Protein AF-A0A074MEL2-F1 (afdb_monomer_lite)

Foldseek 3Di:
DQVVVVVQQADDDDPVQDDPPDQPVVVLVVCLVPALADEQEDDPPLQPDPVSVVSQVSRVVVVRYAYAYQYPDDRPPVCPVPDHQDQVVCSVDSCPRPSNVVSVVVNCVRRNGRPHNVVSQVVCVVVVRDPDPDPDDDDDDDDDDDDPPDDDDDDDDDDPPVVVVVVPVPPDDDDDDDDDDDQCPPPDQQAAEEEEEAAPDDLRSLLLLLQCLLCPPVPRYDYDYQYHHPVCQLVLNSVSSLVSLLVCLQRHQHQEYEDDAAQNNLLVSLVSCVVSVAAHQYAYNHLHDCVSNVLQVDPHNYAYQAHHLLQVLLVVLVVLVQCVVVVAAEEEEAEDAPPDPDHHQLRNSVVSNCVNNDVVNQVVCVVVVSYYYDYDYAPGLVVCVPDPVSVVVQAGRYEYEYSHDLVSLLVCQVVAFFPPHPDGLAAYEYELNLLSVVVVVVVGHGLLLSYKYKYQWAFWDDDPDDDPVLLVSVCVVPNGTHSSSRSSQRSNQVNQLQSVQQVPDDDRSHNVSSSVSLQPDWGQGRQFIFHQHPSNFTPTSHHGNHDIFIWTQDPVVRGIDGCPHSVVSND

InterPro domains:
  IPR000157 Toll/interleukin-1 receptor homology (TIR) domain [PF13676] (2-90)
  IPR000157 Toll/interleukin-1 receptor homology (TIR) domain [PS50104] (1-146)
  IPR028082 Periplasmic binding protein-like I [SSF53822] (237-539)
  IPR035897 Toll/interleukin-1 receptor homology (TIR) domain superfamily [G3DSA:3.40.50.10140] (1-109)
  IPR035897 Toll/interleukin-1 receptor homology (TIR) domain superfamily [SSF52200] (1-71)

Radius of gyration: 28.69 Å; chains: 1; bounding box: 102×63×63 Å

pLDDT: mean 83.41, std 20.74, range [22.61, 98.88]

Secondary structure (DSSP, 8-state):
-HHHHHHTT-----GGGPPTTS-HHHHHHHHHHH-S-EEEEE-TTGGG-HHHHHHHHHHHHTT-EEEEE-SS----TTTTTSPPEE-GGGTT-GGGSTTHHHHHHHHHHHH-S---HHHHHHHHHHTT------------------------------SSSSHHHHSSSSSS---------SSSTT--SSSEEEEEEEESSTHHHHHHHHHHHHHTT-TTEEEEEEEE-HHHHHTT--HHHHHHHHHHHHHS-EEEEE----TTTHHHHHHHHHHT----EEE--S---TTTTTGGG--S-EEBSS--HHHHHHHHHHHHHHHHHTT-EEEEEEEE-TT--SPPHHHHHHHHHHHHH-HHHHHHHHHTTSEEEEEEETT-GGGGG-SHHHHGGGGSSEEEEEES-HHHHHHHHHHH-BTTSPPPSSEEEEES-HHHHHHHHHHS-B-GGGEEEEES--SPPPPSSSPPHHHHHHHHHH-S--GGGHHHHHHHHHHHHHHHHHTT--SS--HHHHHHHHHHSEEE-SSSEEEB-TTSBB-SSSSTTS--EEEEEETTTTEEEE-S-GGGGG-

Sequence (571 aa):
MAKALEAEGYSVWWDRDLRAGEEFDNVIDKHIKQSKAIVVVWSNTSVKSNWVKEEAEDGVVENKLVPALIDEIIIPRGFRRIQAAELQDSSADPTKSKNWPVFLESIRTIAGEGDGVEAGAQEMAAFGLSSAAQGQAPTKDAKTDTPFWKRPIGMVAGALVVLIAGLLAIQLGGIGGASSNGRLAGVPEDKAIVLGIYPNESFGIQQSNGLKASLDGFPALMVQDLDAPISAMKERDAPKVIEDLRAFLAERNVVAIVGPSITEFTPQVLEVIKESGQRPAIVLTTAGSRADLGWRDSDLPIFRVGSGVDERARQFKELANRAIAQGIGVTFMIETVPGSDAKTYGELFFDRVTQELGEATLSNWQSDGKVTTRTFTRGQINDAFSTTEEKAILDENRLIVIMGLSNDFKDLAQGQFRMDQPERKAILASWNNSHHVKALLEMTALQTDRLIDMTDVFESASYTGEKPEEIAQFESLFGPISPRWRLEAVAFDSGVIVKQAASEIEGEITADALVAVLRSRSFNGVTGRIFFNSTGQNTGDAGGLQRFYNVSYDPSSKGWREVGNLSSLMR

Structure (mmCIF, N/CA/C/O backbone):
data_AF-A0A074MEL2-F1
#
_entry.id   AF-A0A074MEL2-F1
#
loop_
_atom_site.group_PDB
_atom_site.id
_atom_site.type_symbol
_atom_site.label_atom_id
_atom_site.label_alt_id
_atom_site.label_comp_id
_atom_site.label_asym_id
_atom_site.label_entity_id
_atom_site.label_seq_id
_atom_site.pdbx_PDB_ins_code
_atom_site.Cartn_x
_atom_site.Cartn_y
_atom_site.Cartn_z
_atom_site.occupancy
_atom_site.B_iso_or_equiv
_atom_site.auth_seq_id
_atom_site.auth_comp_id
_atom_site.auth_asym_id
_atom_site.auth_atom_id
_atom_site.pdbx_PDB_model_num
ATOM 1 N N . MET A 1 1 ? 31.327 20.982 11.756 1.00 84.75 1 MET A N 1
ATOM 2 C CA . MET A 1 1 ? 30.940 20.375 13.047 1.00 84.75 1 MET A CA 1
ATOM 3 C C . MET A 1 1 ? 31.467 18.948 13.159 1.00 84.75 1 MET A C 1
ATOM 5 O O . MET A 1 1 ? 32.393 18.781 13.930 1.00 84.75 1 MET A O 1
ATOM 9 N N . ALA A 1 2 ? 31.011 17.979 12.349 1.00 84.06 2 ALA A N 1
ATOM 10 C CA . ALA A 1 2 ? 31.492 16.583 12.400 1.00 84.06 2 ALA A CA 1
ATOM 11 C C . ALA A 1 2 ? 33.030 16.447 12.415 1.00 84.06 2 ALA A C 1
ATOM 13 O O . ALA A 1 2 ? 33.589 16.015 13.412 1.00 84.06 2 ALA A O 1
ATOM 14 N N . LYS A 1 3 ? 33.724 16.995 11.406 1.00 83.44 3 LYS A N 1
ATOM 15 C CA . LYS A 1 3 ? 35.203 17.031 11.356 1.00 83.44 3 LYS A CA 1
ATOM 16 C C . LYS A 1 3 ? 35.889 17.645 12.580 1.00 83.44 3 LYS A C 1
ATOM 18 O O . LYS A 1 3 ? 37.025 17.312 12.886 1.00 83.44 3 LYS A O 1
ATOM 23 N N . ALA A 1 4 ? 35.233 18.599 13.238 1.00 86.38 4 ALA A N 1
ATOM 24 C CA . ALA A 1 4 ? 35.787 19.232 14.428 1.00 86.38 4 ALA A CA 1
ATOM 25 C C . ALA A 1 4 ? 35.616 18.336 15.662 1.00 86.38 4 ALA A C 1
ATOM 27 O O . ALA A 1 4 ? 36.506 18.301 16.493 1.00 86.38 4 ALA A O 1
ATOM 28 N N . LEU A 1 5 ? 34.522 17.576 15.751 1.00 87.56 5 LEU A N 1
ATOM 29 C CA . LEU A 1 5 ? 34.330 16.561 16.789 1.00 87.56 5 LEU A CA 1
ATOM 30 C C . LEU A 1 5 ? 35.262 15.355 16.581 1.00 87.56 5 LEU A C 1
ATOM 32 O O . LEU A 1 5 ? 35.825 14.847 17.544 1.00 87.56 5 LEU A O 1
ATOM 36 N N . GLU A 1 6 ? 35.509 14.957 15.332 1.00 86.12 6 GLU A N 1
ATOM 37 C CA . GLU A 1 6 ? 36.522 13.944 14.992 1.00 86.12 6 GLU A CA 1
ATOM 38 C C . GLU A 1 6 ? 37.930 14.374 15.430 1.00 86.12 6 GLU A C 1
ATOM 40 O O . GLU A 1 6 ? 38.690 13.575 15.975 1.00 86.12 6 GLU A O 1
ATOM 45 N N . ALA A 1 7 ? 38.274 15.655 15.251 1.00 82.75 7 ALA A N 1
ATOM 46 C CA . ALA A 1 7 ? 39.551 16.212 15.702 1.00 82.75 7 ALA A CA 1
ATOM 47 C C . ALA A 1 7 ? 39.705 16.224 17.237 1.00 82.75 7 ALA A C 1
ATOM 49 O O . ALA A 1 7 ? 40.830 16.220 17.731 1.00 82.75 7 ALA A O 1
ATOM 50 N N . GLU A 1 8 ? 38.595 16.195 17.978 1.00 84.81 8 GLU A N 1
ATOM 51 C CA . GLU A 1 8 ? 38.556 16.051 19.442 1.00 84.81 8 GLU A CA 1
ATOM 52 C C . GLU A 1 8 ? 38.610 14.576 19.894 1.00 84.81 8 GLU A C 1
ATOM 54 O O . GLU A 1 8 ? 38.528 14.289 21.086 1.00 84.81 8 GLU A O 1
ATOM 59 N N . GLY A 1 9 ? 38.771 13.630 18.959 1.00 83.19 9 GLY A N 1
ATOM 60 C CA . GLY A 1 9 ? 38.947 12.204 19.246 1.00 83.19 9 GLY A CA 1
ATOM 61 C C . GLY A 1 9 ? 37.652 11.392 19.312 1.00 83.19 9 GLY A C 1
ATOM 62 O O . GLY A 1 9 ? 37.698 10.240 19.743 1.00 83.19 9 GLY A O 1
ATOM 63 N N . TYR A 1 10 ? 36.513 11.953 18.897 1.00 86.31 10 TYR A N 1
ATOM 64 C CA . TYR A 1 10 ? 35.242 11.228 18.820 1.00 86.31 10 TYR A CA 1
ATOM 65 C C . TYR A 1 10 ? 35.073 10.502 17.486 1.00 86.31 10 TYR A C 1
ATOM 67 O O . TYR A 1 10 ? 35.437 11.016 16.431 1.00 86.31 10 TYR A O 1
ATOM 75 N N . SER A 1 11 ? 34.429 9.336 17.522 1.00 83.12 11 SER A N 1
ATOM 76 C CA . SER A 1 11 ? 33.843 8.745 16.315 1.00 83.12 11 SER A CA 1
ATOM 77 C C . SER A 1 11 ? 32.498 9.412 16.065 1.00 83.12 11 SER A C 1
ATOM 79 O O . SER A 1 11 ? 31.640 9.406 16.947 1.00 83.12 11 SER A O 1
ATOM 81 N N . VAL A 1 12 ? 32.326 10.020 14.895 1.00 84.25 12 VAL A N 1
ATOM 82 C CA . VAL A 1 12 ? 31.115 10.769 14.552 1.00 84.25 12 VAL A CA 1
ATOM 83 C C . VAL A 1 12 ? 30.425 10.066 13.400 1.00 84.25 12 VAL A C 1
ATOM 85 O O . VAL A 1 12 ? 31.038 9.833 12.367 1.00 84.25 12 VAL A O 1
ATOM 88 N N . TRP A 1 13 ? 29.147 9.757 13.581 1.00 80.12 13 TRP A N 1
ATOM 89 C CA . TRP A 1 13 ? 28.303 9.179 12.546 1.00 80.12 13 TRP A CA 1
ATOM 90 C C . TRP A 1 13 ? 27.202 10.174 12.168 1.00 80.12 13 TRP A C 1
ATOM 92 O O . TRP A 1 13 ? 26.601 10.802 13.040 1.00 80.12 13 TRP A O 1
ATOM 102 N N . TRP A 1 14 ? 26.977 10.352 10.868 1.00 74.25 14 TRP A N 1
ATOM 103 C CA . TRP A 1 14 ? 25.901 11.159 10.293 1.00 74.25 14 TRP A CA 1
ATOM 104 C C . TRP A 1 14 ? 25.633 10.698 8.853 1.00 74.25 14 TRP A C 1
ATOM 106 O O . TRP A 1 14 ? 26.513 10.126 8.216 1.00 74.25 14 TRP A O 1
ATOM 116 N N . ASP A 1 15 ? 24.437 10.987 8.338 1.00 58.78 15 ASP A N 1
ATOM 117 C CA . ASP A 1 15 ? 23.812 10.543 7.067 1.00 58.78 15 ASP A CA 1
ATOM 118 C C . ASP A 1 15 ? 24.689 10.604 5.780 1.00 58.78 15 ASP A C 1
ATOM 120 O O . ASP A 1 15 ? 24.338 10.082 4.727 1.00 58.78 15 ASP A O 1
ATOM 124 N N . ARG A 1 16 ? 25.893 11.189 5.825 1.00 50.78 16 ARG A N 1
ATOM 125 C CA . ARG A 1 16 ? 26.846 11.169 4.698 1.00 50.78 16 ARG A CA 1
ATOM 126 C C . ARG A 1 16 ? 27.704 9.902 4.590 1.00 50.78 16 ARG A C 1
ATOM 128 O O . ARG A 1 16 ? 28.374 9.763 3.567 1.00 50.78 16 ARG A O 1
ATOM 135 N N . ASP A 1 17 ? 27.681 9.012 5.583 1.00 45.03 17 ASP A N 1
ATOM 136 C CA . ASP A 1 17 ? 28.454 7.756 5.581 1.00 45.03 17 ASP A CA 1
ATOM 137 C C . ASP A 1 17 ? 27.638 6.518 5.161 1.00 45.03 17 ASP A C 1
ATOM 139 O O . ASP A 1 17 ? 28.177 5.411 5.099 1.00 45.03 17 ASP A O 1
ATOM 143 N N . LEU A 1 18 ? 26.355 6.695 4.826 1.00 46.62 18 LEU A N 1
ATOM 144 C CA . LEU A 1 18 ? 25.504 5.617 4.328 1.00 46.62 18 LEU A CA 1
ATOM 145 C C . LEU A 1 18 ? 25.926 5.206 2.913 1.00 46.62 18 LEU A C 1
ATOM 147 O O . LEU A 1 18 ? 25.954 6.009 1.975 1.00 46.62 18 LEU A O 1
ATOM 151 N N . ARG A 1 19 ? 26.262 3.925 2.747 1.00 37.94 19 ARG A N 1
ATOM 152 C CA . ARG A 1 19 ? 26.515 3.330 1.431 1.00 37.94 19 ARG A CA 1
ATOM 153 C C . ARG A 1 19 ? 25.181 3.015 0.759 1.00 37.94 19 ARG A C 1
ATOM 155 O O . ARG A 1 19 ? 24.232 2.586 1.408 1.00 37.94 19 ARG A O 1
ATOM 162 N N . ALA A 1 20 ? 25.115 3.183 -0.561 1.00 27.55 20 ALA A N 1
ATOM 163 C CA . ALA A 1 20 ? 23.954 2.755 -1.333 1.00 27.55 20 ALA A CA 1
ATOM 164 C C . ALA A 1 20 ? 23.721 1.243 -1.129 1.00 27.55 20 ALA A C 1
ATOM 166 O O . ALA A 1 20 ? 24.581 0.444 -1.498 1.00 27.55 20 ALA A O 1
ATOM 167 N N . GLY A 1 21 ? 22.579 0.871 -0.537 1.00 35.12 21 GLY A N 1
ATOM 168 C CA . GLY A 1 21 ? 22.180 -0.525 -0.315 1.00 35.12 21 GLY A CA 1
ATOM 169 C C . GLY A 1 21 ? 21.970 -0.960 1.143 1.00 35.12 21 GLY A C 1
ATOM 170 O O . GLY A 1 21 ? 21.587 -2.106 1.346 1.00 35.12 21 GLY A O 1
ATOM 171 N N . GLU A 1 22 ? 22.185 -0.101 2.146 1.00 35.47 22 GLU A N 1
ATOM 172 C CA . GLU A 1 22 ? 21.914 -0.443 3.556 1.00 35.47 22 GLU A CA 1
ATOM 173 C C . GLU A 1 22 ? 20.499 -0.016 4.003 1.00 35.47 22 GLU A C 1
ATOM 175 O O . GLU A 1 22 ? 19.984 1.016 3.573 1.00 35.47 22 GLU A O 1
ATOM 180 N N . GLU A 1 23 ? 19.850 -0.824 4.853 1.00 40.53 23 GLU A N 1
ATOM 181 C CA . GLU A 1 23 ? 18.516 -0.538 5.404 1.00 40.53 23 GLU A CA 1
ATOM 182 C C . GLU A 1 23 ? 18.570 0.648 6.383 1.00 40.53 23 GLU A C 1
ATOM 184 O O . GLU A 1 23 ? 19.063 0.525 7.507 1.00 40.53 23 GLU A O 1
ATOM 189 N N . PHE A 1 24 ? 18.047 1.793 5.938 1.00 45.16 24 PHE A N 1
ATOM 190 C CA . PHE A 1 24 ? 18.119 3.096 6.608 1.00 45.16 24 PHE A CA 1
ATOM 191 C C . PHE A 1 24 ? 17.671 3.073 8.083 1.00 45.16 24 PHE A C 1
ATOM 193 O O . PHE A 1 24 ? 18.407 3.550 8.946 1.00 45.16 24 PHE A O 1
ATOM 200 N N . ASP A 1 25 ? 16.535 2.440 8.391 1.00 46.41 25 ASP A N 1
ATOM 201 C CA . ASP A 1 25 ? 15.956 2.440 9.746 1.00 46.41 25 ASP A CA 1
ATOM 202 C C . ASP A 1 25 ? 16.784 1.603 10.742 1.00 46.41 25 ASP A C 1
ATOM 204 O O . ASP A 1 25 ? 17.004 2.002 11.884 1.00 46.41 25 ASP A O 1
ATOM 208 N N . ASN A 1 26 ? 17.333 0.465 10.299 1.00 49.81 26 ASN A N 1
ATOM 209 C CA . ASN A 1 26 ? 18.109 -0.437 11.157 1.00 49.81 26 ASN A CA 1
ATOM 210 C C . ASN A 1 26 ? 19.499 0.119 11.496 1.00 49.81 26 ASN A C 1
ATOM 212 O O . ASN A 1 26 ? 20.040 -0.163 12.569 1.00 49.81 26 ASN A O 1
ATOM 216 N N . VAL A 1 27 ? 20.093 0.894 10.587 1.00 57.47 27 VAL A N 1
ATOM 217 C CA . VAL A 1 27 ? 21.407 1.518 10.785 1.00 57.47 27 VAL A CA 1
ATOM 218 C C . VAL A 1 27 ? 21.280 2.731 11.706 1.00 57.47 27 VAL A C 1
ATOM 220 O O . VAL A 1 27 ? 22.030 2.823 12.680 1.00 57.47 27 VAL A O 1
ATOM 223 N N . ILE A 1 28 ? 20.292 3.601 11.473 1.00 64.75 28 ILE A N 1
ATOM 224 C CA . ILE A 1 28 ? 20.056 4.799 12.291 1.00 64.75 28 ILE A CA 1
ATOM 225 C C . ILE A 1 28 ? 19.715 4.416 13.736 1.00 64.75 28 ILE A C 1
ATOM 227 O O . ILE A 1 28 ? 20.421 4.842 14.652 1.00 64.75 28 ILE A O 1
ATOM 231 N N . ASP A 1 29 ? 18.742 3.525 13.956 1.00 68.06 29 ASP A N 1
ATOM 232 C CA . ASP A 1 29 ? 18.352 3.079 15.303 1.00 68.06 29 ASP A CA 1
ATOM 233 C C . ASP A 1 29 ? 19.511 2.425 16.059 1.00 68.06 29 ASP A C 1
ATOM 235 O O . ASP A 1 29 ? 19.694 2.612 17.269 1.00 68.06 29 ASP A O 1
ATOM 239 N N . LYS A 1 30 ? 20.321 1.631 15.351 1.00 67.69 30 LYS A N 1
ATOM 240 C CA . LYS A 1 30 ? 21.506 0.994 15.927 1.00 67.69 30 LYS A CA 1
ATOM 241 C C . LYS A 1 30 ? 22.540 2.039 16.333 1.00 67.69 30 LYS A C 1
ATOM 243 O O . LYS A 1 30 ? 23.074 1.946 17.440 1.00 67.69 30 LYS A O 1
ATOM 248 N N . HIS A 1 31 ? 22.804 3.033 15.489 1.00 73.12 31 HIS A N 1
ATOM 249 C CA . HIS A 1 31 ? 23.754 4.098 15.800 1.00 73.12 31 HIS A CA 1
ATOM 250 C C . HIS A 1 31 ? 23.254 5.011 16.917 1.00 73.12 31 HIS A C 1
ATOM 252 O O . HIS A 1 31 ? 24.042 5.345 17.801 1.00 73.12 31 HIS A O 1
ATOM 258 N N . ILE A 1 32 ? 21.964 5.335 16.964 1.00 74.69 32 ILE A N 1
ATOM 259 C CA . ILE A 1 32 ? 21.336 6.083 18.064 1.00 74.69 32 ILE A CA 1
ATOM 260 C C . ILE A 1 32 ? 21.527 5.340 19.392 1.00 74.69 32 ILE A C 1
ATOM 262 O O . ILE A 1 32 ? 22.034 5.918 20.357 1.00 74.69 32 ILE A O 1
ATOM 266 N N . LYS A 1 33 ? 21.234 4.032 19.438 1.00 77.06 33 LYS A N 1
ATOM 267 C CA . LYS A 1 33 ? 21.403 3.208 20.652 1.00 77.06 33 LYS A CA 1
ATOM 268 C C . LYS A 1 33 ? 22.860 3.093 21.102 1.00 77.06 33 LYS A C 1
ATOM 270 O O . LYS A 1 33 ? 23.140 3.147 22.302 1.00 77.06 33 LYS A O 1
ATOM 275 N N . GLN A 1 34 ? 23.784 2.916 20.159 1.00 78.94 34 GLN A N 1
ATOM 276 C CA . GLN A 1 34 ? 25.212 2.722 20.441 1.00 78.94 34 GLN A CA 1
ATOM 277 C C . GLN A 1 34 ? 25.963 4.031 20.713 1.00 78.94 34 GLN A C 1
ATOM 279 O O . GLN A 1 34 ? 27.043 4.004 21.303 1.00 78.94 34 GLN A O 1
ATOM 284 N N . SER A 1 35 ? 25.399 5.176 20.328 1.00 86.81 35 SER A N 1
ATOM 285 C CA . SER A 1 35 ? 26.023 6.476 20.553 1.00 86.81 35 SER A CA 1
ATOM 286 C C . SER A 1 35 ? 26.091 6.815 2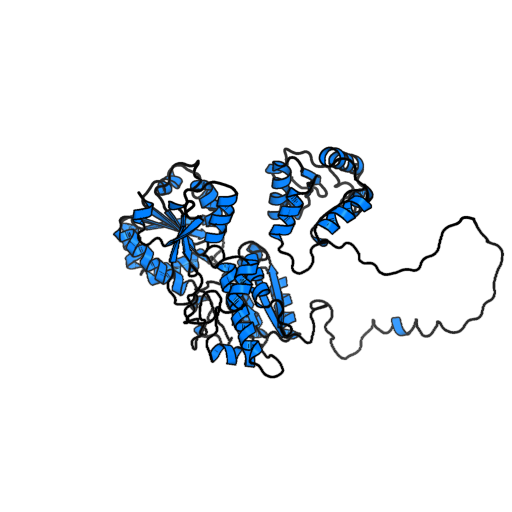2.041 1.00 86.81 35 SER A C 1
ATOM 288 O O . SER A 1 35 ? 25.150 6.586 22.811 1.00 86.81 35 SER A O 1
ATOM 290 N N . LYS A 1 36 ? 27.230 7.388 22.450 1.00 89.75 36 LYS A N 1
ATOM 291 C CA . LYS A 1 36 ? 27.427 7.928 23.805 1.00 89.75 36 LYS A CA 1
ATOM 292 C C . LYS A 1 36 ? 26.766 9.307 23.963 1.00 89.75 36 LYS A C 1
ATOM 294 O O . LYS A 1 36 ? 26.294 9.624 25.045 1.00 89.75 36 LYS A O 1
ATOM 299 N N . ALA A 1 37 ? 26.685 10.090 22.885 1.00 92.31 37 ALA A N 1
ATOM 300 C CA . ALA A 1 37 ? 25.977 11.368 22.816 1.00 92.31 37 ALA A CA 1
ATOM 301 C C . ALA A 1 37 ? 25.282 11.526 21.458 1.00 92.31 37 ALA A C 1
ATOM 303 O O . ALA A 1 37 ? 25.797 11.057 20.444 1.00 92.31 37 ALA A O 1
ATOM 304 N N . ILE A 1 38 ? 24.150 12.227 21.439 1.00 93.12 38 ILE A N 1
ATOM 305 C CA . ILE A 1 38 ? 23.396 12.575 20.230 1.00 93.12 38 ILE A CA 1
ATOM 306 C C . ILE A 1 38 ? 23.382 14.090 20.102 1.00 93.12 38 ILE A C 1
ATOM 308 O O . ILE A 1 38 ? 22.865 14.787 20.973 1.00 93.12 38 ILE A O 1
ATOM 312 N N . VAL A 1 39 ? 23.939 14.616 19.014 1.00 94.06 39 VAL A N 1
ATOM 313 C CA . VAL A 1 39 ? 23.947 16.057 18.745 1.00 94.06 39 VAL A CA 1
ATOM 314 C C . VAL A 1 39 ? 22.812 16.395 17.786 1.00 94.06 39 VAL A C 1
ATOM 316 O O . VAL A 1 39 ? 22.881 16.050 16.609 1.00 94.06 39 VAL A O 1
ATOM 319 N N . VAL A 1 40 ? 21.805 17.134 18.257 1.00 93.56 40 VAL A N 1
ATOM 320 C CA . VAL A 1 40 ? 20.785 17.715 17.369 1.00 93.56 40 VAL A CA 1
ATOM 321 C C . VAL A 1 40 ? 21.168 19.141 16.994 1.00 93.56 40 VAL A C 1
ATOM 323 O O . VAL A 1 40 ? 21.443 19.969 17.862 1.00 93.56 40 VAL A O 1
ATOM 326 N N . VAL A 1 41 ? 21.161 19.450 15.697 1.00 94.00 41 VAL A N 1
ATOM 327 C CA . VAL A 1 41 ? 21.448 20.796 15.186 1.00 94.00 41 VAL A CA 1
ATOM 328 C C . VAL A 1 41 ? 20.145 21.476 14.776 1.00 94.00 41 VAL A C 1
ATOM 330 O O . VAL A 1 41 ? 19.552 21.167 13.742 1.00 94.00 41 VAL A O 1
ATOM 333 N N . TRP A 1 42 ? 19.690 22.426 15.584 1.00 93.69 42 TRP A N 1
ATOM 334 C CA . TRP A 1 42 ? 18.499 23.228 15.346 1.00 93.69 42 TRP A CA 1
ATOM 335 C C . TRP A 1 42 ? 18.774 24.368 14.355 1.00 93.69 42 TRP A C 1
ATOM 337 O O . TRP A 1 42 ? 19.564 25.275 14.616 1.00 93.69 42 TRP A O 1
ATOM 347 N N . SER A 1 43 ? 18.080 24.309 13.222 1.00 91.00 43 SER A N 1
ATOM 348 C CA . SER A 1 43 ? 18.096 25.259 12.109 1.00 91.00 43 SER A CA 1
ATOM 349 C C . SER A 1 43 ? 16.669 25.493 11.608 1.00 91.00 43 SER A C 1
ATOM 351 O O . SER A 1 43 ? 15.748 24.757 11.976 1.00 91.00 43 SER A O 1
ATOM 353 N N . ASN A 1 44 ? 16.475 26.454 10.707 1.00 87.56 44 ASN A N 1
ATOM 354 C CA . ASN A 1 44 ? 15.193 26.700 10.036 1.00 87.56 44 ASN A CA 1
ATOM 355 C C . ASN A 1 44 ? 14.615 25.455 9.335 1.00 87.56 44 ASN A C 1
ATOM 357 O O . ASN A 1 44 ? 13.393 25.325 9.214 1.00 87.56 44 ASN A O 1
ATOM 361 N N . THR A 1 45 ? 15.480 24.544 8.885 1.00 84.12 45 THR A N 1
ATOM 362 C CA . THR A 1 45 ? 15.095 23.295 8.216 1.00 84.12 45 THR A CA 1
ATOM 363 C C . THR A 1 45 ? 14.808 22.189 9.227 1.00 84.12 45 THR A C 1
ATOM 365 O O . THR A 1 45 ? 13.767 21.537 9.157 1.00 84.12 45 THR A O 1
ATOM 368 N N . SER A 1 46 ? 15.692 21.990 10.205 1.00 83.25 46 SER A N 1
ATOM 369 C CA . SER A 1 46 ? 15.601 20.833 11.102 1.00 83.25 46 SER A CA 1
ATOM 370 C C . SER A 1 46 ? 14.425 20.915 12.076 1.00 83.25 46 SER A C 1
ATOM 372 O O . SER A 1 46 ? 13.811 19.896 12.375 1.00 83.25 46 SER A O 1
ATOM 374 N N . VAL A 1 47 ? 13.997 22.119 12.475 1.00 88.00 47 VAL A N 1
ATOM 375 C CA . VAL A 1 47 ? 12.783 22.293 13.299 1.00 88.00 47 VAL A CA 1
ATOM 376 C C . VAL A 1 47 ? 11.491 21.882 12.586 1.00 88.00 47 VAL A C 1
ATOM 378 O O . VAL A 1 47 ? 10.467 21.675 13.242 1.00 88.00 47 VAL A O 1
ATOM 381 N N . LYS A 1 48 ? 11.508 21.766 11.254 1.00 81.56 48 LYS A N 1
ATOM 382 C CA . LYS A 1 48 ? 10.364 21.307 10.452 1.00 81.56 48 LYS A CA 1
ATOM 383 C C . LYS A 1 48 ? 10.390 19.797 10.213 1.00 81.56 48 LYS A C 1
ATOM 385 O O . LYS A 1 48 ? 9.332 19.231 9.968 1.00 81.56 48 LYS A O 1
ATOM 390 N N . SER A 1 49 ? 11.548 19.150 10.348 1.00 76.56 49 SER A N 1
ATOM 391 C CA . SER A 1 49 ? 11.695 17.703 10.181 1.00 76.56 49 SER A CA 1
ATOM 392 C C . SER A 1 49 ? 11.116 16.956 11.383 1.00 76.56 49 SER A C 1
ATOM 394 O O . SER A 1 49 ? 11.459 17.258 12.525 1.00 76.56 49 SER A O 1
ATOM 396 N N . ASN A 1 50 ? 10.208 16.009 11.139 1.00 67.88 50 ASN A N 1
ATOM 397 C CA . ASN A 1 50 ? 9.712 15.121 12.193 1.00 67.88 50 ASN A CA 1
ATOM 398 C C . ASN A 1 50 ? 10.743 14.048 12.546 1.00 67.88 50 ASN A C 1
ATOM 400 O O . ASN A 1 50 ? 10.888 13.758 13.723 1.00 67.88 50 ASN A O 1
ATOM 404 N N . TRP A 1 51 ? 11.531 13.596 11.569 1.00 74.44 51 TRP A N 1
ATOM 405 C CA . TRP A 1 51 ? 12.644 12.671 11.779 1.00 74.44 51 TRP A CA 1
ATOM 406 C C . TRP A 1 51 ? 13.676 13.227 12.766 1.00 74.44 51 TRP A C 1
ATOM 408 O O . TRP A 1 51 ? 13.942 12.624 13.793 1.00 74.44 51 TRP A O 1
ATOM 418 N N . VAL A 1 52 ? 14.147 14.464 12.549 1.00 80.81 52 VAL A N 1
ATOM 419 C CA . VAL A 1 52 ? 15.101 15.104 13.478 1.00 80.81 52 VAL A CA 1
ATOM 420 C C . VAL A 1 52 ? 14.511 15.249 14.885 1.00 80.81 52 VAL A C 1
ATOM 422 O O . VAL A 1 52 ? 15.241 15.204 15.870 1.00 80.81 52 VAL A O 1
ATOM 425 N N . LYS A 1 53 ? 13.193 15.453 15.007 1.00 87.19 53 LYS A N 1
ATOM 426 C CA . LYS A 1 53 ? 12.534 15.518 16.320 1.00 87.19 53 LYS A CA 1
ATOM 427 C C . LYS A 1 53 ? 12.428 14.138 16.960 1.00 87.19 53 LYS A C 1
ATOM 429 O O . LYS A 1 53 ? 12.554 14.067 18.170 1.00 87.19 53 LYS A O 1
ATOM 434 N N . GLU A 1 54 ? 12.181 13.090 16.186 1.00 81.38 54 GLU A N 1
ATOM 435 C CA . GLU A 1 54 ? 12.105 11.712 16.673 1.00 81.38 54 GLU A CA 1
ATOM 436 C C . GLU A 1 54 ? 13.477 11.250 17.183 1.00 81.38 54 GLU A C 1
ATOM 438 O O . GLU A 1 54 ? 13.600 10.944 18.366 1.00 81.38 54 GLU A O 1
ATOM 443 N N . GLU A 1 55 ? 14.538 11.405 16.384 1.00 83.25 55 GLU A N 1
ATOM 444 C CA . GLU A 1 55 ? 15.918 11.093 16.802 1.00 83.25 55 GLU A CA 1
ATOM 445 C C . GLU A 1 55 ? 16.377 11.946 17.998 1.00 83.25 55 GLU A C 1
ATOM 447 O O . GLU A 1 55 ? 17.097 11.492 18.892 1.00 83.25 55 GLU A O 1
ATOM 452 N N . ALA A 1 56 ? 15.965 13.220 18.038 1.00 88.31 56 ALA A N 1
ATOM 453 C CA . ALA A 1 56 ? 16.242 14.071 19.185 1.00 88.31 56 ALA A CA 1
ATOM 454 C C . ALA A 1 56 ? 15.499 13.586 20.434 1.00 88.31 56 ALA A C 1
ATOM 456 O O . ALA A 1 56 ? 16.069 13.662 21.521 1.00 88.31 56 ALA A O 1
ATOM 457 N N . GLU A 1 57 ? 14.259 13.102 20.310 1.00 89.12 57 GLU A N 1
ATOM 458 C CA . GLU A 1 57 ? 13.489 12.549 21.430 1.00 89.12 57 GLU A CA 1
ATOM 459 C C . GLU A 1 57 ? 14.141 11.272 21.961 1.00 89.12 57 GLU A C 1
ATOM 461 O O . GLU A 1 57 ? 14.247 11.141 23.179 1.00 89.12 57 GLU A O 1
ATOM 466 N N . ASP A 1 58 ? 14.701 10.414 21.106 1.00 85.94 58 ASP A N 1
ATOM 467 C CA . ASP A 1 58 ? 15.498 9.259 21.548 1.00 85.94 58 ASP A CA 1
ATOM 468 C C . ASP A 1 58 ? 16.702 9.694 22.391 1.00 85.94 58 ASP A C 1
ATOM 470 O O . ASP A 1 58 ? 16.956 9.158 23.475 1.00 85.94 58 ASP A O 1
ATOM 474 N N . GLY A 1 59 ? 17.398 10.751 21.963 1.00 86.38 59 GLY A N 1
ATOM 475 C CA . GLY A 1 59 ? 18.455 11.368 22.763 1.00 86.38 59 GLY A CA 1
ATOM 476 C C . GLY A 1 59 ? 17.960 11.919 24.101 1.00 86.38 59 GLY A C 1
ATOM 477 O O . GLY A 1 59 ? 18.710 11.908 25.080 1.00 86.38 59 GLY A O 1
ATOM 478 N N . VAL A 1 60 ? 16.716 12.400 24.178 1.00 87.62 60 VAL A N 1
ATOM 479 C CA . VAL A 1 60 ? 16.117 12.845 25.444 1.00 87.62 60 VAL A CA 1
ATOM 480 C C . VAL A 1 60 ? 15.785 11.664 2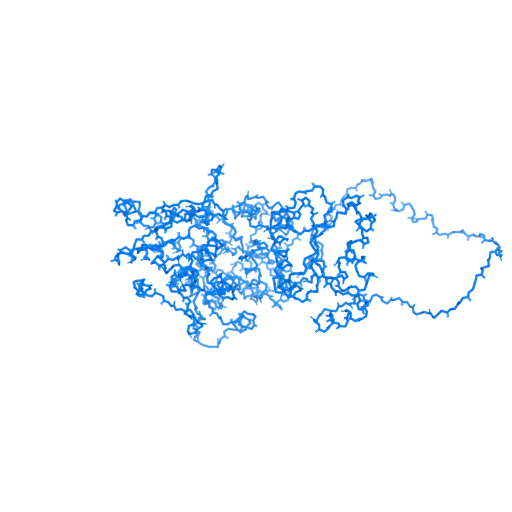6.347 1.00 87.62 60 VAL A C 1
ATOM 482 O O . VAL A 1 60 ? 16.097 11.720 27.536 1.00 87.62 60 VAL A O 1
ATOM 485 N N . VAL A 1 61 ? 15.173 10.610 25.805 1.00 85.81 61 VAL A N 1
ATOM 486 C CA . VAL A 1 61 ? 14.791 9.396 26.544 1.00 85.81 61 VAL A CA 1
ATOM 487 C C . VAL A 1 61 ? 16.018 8.741 27.178 1.00 85.81 61 VAL A C 1
ATOM 489 O O . VAL A 1 61 ? 15.985 8.378 28.353 1.00 85.81 61 VAL A O 1
ATOM 492 N N . GLU A 1 62 ? 17.124 8.673 26.440 1.00 82.94 62 GLU A N 1
ATOM 493 C CA . GLU A 1 62 ? 18.374 8.048 26.886 1.00 82.94 62 GLU A CA 1
ATOM 494 C C . GLU A 1 62 ? 19.291 8.994 27.693 1.00 82.94 62 GLU A C 1
ATOM 496 O O . GLU A 1 62 ? 20.360 8.579 28.135 1.00 82.94 62 GLU A O 1
ATOM 501 N N . ASN A 1 63 ? 18.899 10.258 27.920 1.00 88.75 63 ASN A N 1
ATOM 502 C CA . ASN A 1 63 ? 19.724 11.315 28.540 1.00 88.75 63 ASN A CA 1
ATOM 503 C C . ASN A 1 63 ? 21.074 11.564 27.835 1.00 88.75 63 ASN A C 1
ATOM 505 O O . ASN A 1 63 ? 22.083 11.859 28.477 1.00 88.75 63 ASN A O 1
ATOM 509 N N . LYS A 1 64 ? 21.091 11.468 26.505 1.00 93.81 64 LYS A N 1
ATOM 510 C CA . LYS A 1 64 ? 22.287 11.629 25.663 1.00 93.81 64 LYS A CA 1
ATOM 511 C C . LYS A 1 64 ? 22.220 12.834 24.718 1.00 93.81 64 LYS A C 1
ATOM 513 O O . LYS A 1 64 ? 23.161 13.052 23.958 1.00 93.81 64 LYS A O 1
ATOM 518 N N . LEU A 1 65 ? 21.132 13.610 24.732 1.00 94.38 65 LEU A N 1
ATOM 519 C CA . LEU A 1 65 ? 20.942 14.736 23.813 1.00 94.38 65 LEU A CA 1
ATOM 520 C C . LEU A 1 65 ? 21.825 15.947 24.159 1.00 94.38 65 LEU A C 1
ATOM 522 O O . LEU A 1 65 ? 21.735 16.506 25.251 1.00 94.38 65 LEU A O 1
ATOM 526 N N . VAL A 1 66 ? 22.569 16.433 23.166 1.00 95.62 66 VAL A N 1
ATOM 527 C CA . VAL A 1 66 ? 23.307 17.702 23.172 1.00 95.62 66 VAL A CA 1
ATOM 528 C C . VAL A 1 66 ? 22.752 18.611 22.068 1.00 95.62 66 VAL A C 1
ATOM 530 O O . VAL A 1 66 ? 23.159 18.505 20.909 1.00 95.62 66 VAL A O 1
ATOM 533 N N . PRO A 1 67 ? 21.804 19.510 22.377 1.00 95.38 67 PRO A N 1
ATOM 534 C CA . PRO A 1 67 ? 21.235 20.387 21.365 1.00 95.38 67 PRO A CA 1
ATOM 535 C C . PRO A 1 67 ? 22.162 21.564 21.033 1.00 95.38 67 PRO A C 1
ATOM 537 O O . PRO A 1 67 ? 22.678 22.234 21.924 1.00 95.38 67 PRO A O 1
ATOM 540 N N . ALA A 1 68 ? 22.322 21.862 19.745 1.00 95.44 68 ALA A N 1
ATOM 541 C CA . ALA A 1 68 ? 23.048 23.015 19.216 1.00 95.44 68 ALA A CA 1
ATOM 542 C C . ALA A 1 68 ? 22.120 23.865 18.344 1.00 95.44 68 ALA A C 1
ATOM 544 O O . ALA A 1 68 ? 21.425 23.343 17.482 1.00 95.44 68 ALA A O 1
ATOM 545 N N . LEU A 1 69 ? 22.103 25.176 18.548 1.00 94.81 69 LEU A N 1
ATOM 546 C CA . LEU A 1 69 ? 21.234 26.118 17.847 1.00 94.81 69 LEU A CA 1
ATOM 547 C C . LEU A 1 69 ? 22.072 26.990 16.910 1.00 94.81 69 LEU A C 1
ATOM 549 O O . LEU A 1 69 ? 22.905 27.760 17.386 1.00 94.81 69 LEU A O 1
ATOM 553 N N . ILE A 1 70 ? 21.875 26.857 15.596 1.00 94.19 70 ILE A N 1
ATOM 554 C CA . ILE A 1 70 ? 22.672 27.572 14.579 1.00 94.19 70 ILE A CA 1
ATOM 555 C C . ILE A 1 70 ? 21.900 28.677 13.849 1.00 94.19 70 ILE A C 1
ATOM 557 O O . ILE A 1 70 ? 22.537 29.544 13.261 1.00 94.19 70 ILE A O 1
ATOM 561 N N . ASP A 1 71 ? 20.567 28.677 13.935 1.00 90.56 71 ASP A N 1
ATOM 562 C CA . ASP A 1 71 ? 19.690 29.729 13.408 1.00 90.56 71 ASP A CA 1
ATOM 563 C C . ASP A 1 71 ? 18.808 30.310 14.522 1.00 90.56 71 ASP A C 1
ATOM 565 O O . ASP A 1 71 ? 18.474 29.607 15.479 1.00 90.56 71 ASP A O 1
ATOM 569 N N . GLU A 1 72 ? 18.342 31.552 14.347 1.00 90.06 72 GLU A N 1
ATOM 570 C CA . GLU A 1 72 ? 17.358 32.183 15.236 1.00 90.06 72 GLU A CA 1
ATOM 571 C C . GLU A 1 72 ? 15.975 31.530 15.072 1.00 90.06 72 GLU A C 1
ATOM 573 O O . GLU A 1 72 ? 15.120 31.996 14.316 1.00 90.06 72 GLU A O 1
ATOM 578 N N . ILE A 1 73 ? 15.751 30.419 15.777 1.00 91.44 73 ILE A N 1
ATOM 579 C CA . ILE A 1 73 ? 14.488 29.674 15.755 1.00 91.44 73 ILE A CA 1
ATOM 580 C C . ILE A 1 73 ? 13.924 29.446 17.157 1.00 91.44 73 ILE A C 1
ATOM 582 O O . ILE A 1 73 ? 14.613 29.526 18.174 1.00 91.44 73 ILE A O 1
ATOM 586 N N . ILE A 1 74 ? 12.637 29.106 17.213 1.00 88.25 74 ILE A N 1
ATOM 587 C CA . ILE A 1 74 ? 12.004 28.642 18.446 1.00 88.25 74 ILE A CA 1
ATOM 588 C C . ILE A 1 74 ? 12.145 27.119 18.518 1.00 88.25 74 ILE A C 1
ATOM 590 O O . ILE A 1 74 ? 11.485 26.403 17.763 1.00 88.25 74 ILE A O 1
ATOM 594 N N . ILE A 1 75 ? 12.964 26.621 19.450 1.00 89.88 75 ILE A N 1
ATOM 595 C CA . ILE A 1 75 ? 13.173 25.178 19.668 1.00 89.88 75 ILE A CA 1
ATOM 596 C C . ILE A 1 75 ? 11.812 24.476 19.877 1.00 89.88 75 ILE A C 1
ATOM 598 O O . ILE A 1 75 ? 10.946 25.031 20.572 1.00 89.88 75 ILE A O 1
ATOM 602 N N . PRO A 1 76 ? 11.560 23.283 19.299 1.00 90.50 76 PRO A N 1
ATOM 603 C CA . PRO A 1 76 ? 10.280 22.599 19.461 1.00 90.50 76 PRO A CA 1
ATOM 604 C C . PRO A 1 76 ? 9.968 22.302 20.933 1.00 90.50 76 PRO A C 1
ATOM 606 O O . PRO A 1 76 ? 10.861 22.059 21.742 1.00 90.50 76 PRO A O 1
ATOM 609 N N . ARG A 1 77 ? 8.679 22.351 21.295 1.00 81.44 77 ARG A N 1
ATOM 610 C CA . ARG A 1 77 ? 8.207 22.395 22.694 1.00 81.44 77 ARG A CA 1
ATOM 611 C C . ARG A 1 77 ? 8.793 21.287 23.582 1.00 81.44 77 ARG A C 1
ATOM 613 O O . ARG A 1 77 ? 9.137 21.585 24.720 1.00 81.44 77 ARG A O 1
ATOM 620 N N . GLY A 1 78 ? 8.936 20.065 23.059 1.00 82.75 78 GLY A N 1
ATOM 621 C CA . GLY A 1 78 ? 9.524 18.927 23.777 1.00 82.75 78 GLY A CA 1
ATOM 622 C C . GLY A 1 78 ? 10.963 19.179 24.238 1.00 82.75 78 GLY A C 1
ATOM 623 O O . GLY A 1 78 ? 11.318 18.839 25.361 1.00 82.75 78 GLY A O 1
ATOM 624 N N . PHE A 1 79 ? 11.757 19.904 23.456 1.00 90.06 79 PHE A N 1
ATOM 625 C CA . PHE A 1 79 ? 13.188 20.090 23.709 1.00 90.06 79 PHE A CA 1
ATOM 626 C C . PHE A 1 79 ? 13.521 21.384 24.453 1.00 90.06 79 PHE A C 1
ATOM 628 O O . PHE A 1 79 ? 14.634 21.533 24.937 1.00 90.06 79 PHE A O 1
ATOM 635 N N . ARG A 1 80 ? 12.561 22.310 24.622 1.00 87.31 80 ARG A N 1
ATOM 636 C CA . ARG A 1 80 ? 12.784 23.606 25.308 1.00 87.31 80 ARG A CA 1
ATOM 637 C C . ARG A 1 80 ? 13.226 23.480 26.767 1.00 87.31 80 ARG A C 1
ATOM 639 O O . ARG A 1 80 ? 13.714 24.449 27.335 1.00 87.31 80 ARG A O 1
ATOM 646 N N . ARG A 1 81 ? 13.011 22.312 27.380 1.00 83.69 81 ARG A N 1
ATOM 647 C CA . ARG A 1 81 ? 13.460 21.999 28.745 1.00 83.69 81 ARG A CA 1
ATOM 648 C C . ARG A 1 81 ? 14.965 21.715 28.835 1.00 83.69 81 ARG A C 1
ATOM 650 O O . ARG A 1 81 ? 15.492 21.676 29.939 1.00 83.69 81 ARG A O 1
ATOM 657 N N . ILE A 1 82 ? 15.632 21.512 27.698 1.00 86.81 82 ILE A N 1
ATOM 658 C CA . ILE A 1 82 ? 17.062 21.219 27.592 1.00 86.81 82 ILE A CA 1
ATOM 659 C C . ILE A 1 82 ? 17.746 22.453 27.009 1.00 86.81 82 ILE A C 1
ATOM 661 O O . ILE A 1 82 ? 17.338 22.968 25.966 1.00 86.81 82 ILE A O 1
ATOM 665 N N . GLN A 1 83 ? 18.772 22.950 27.695 1.00 87.56 83 GLN A N 1
ATOM 666 C CA . GLN A 1 83 ? 19.521 24.113 27.233 1.00 87.56 83 GLN A CA 1
ATOM 667 C C . GLN A 1 83 ? 20.316 23.755 25.972 1.00 87.56 83 GLN A C 1
ATOM 669 O O . GLN A 1 83 ? 21.103 22.812 25.984 1.00 87.56 83 GLN A O 1
ATOM 674 N N . ALA A 1 84 ? 20.114 24.516 24.895 1.00 91.06 84 ALA A N 1
ATOM 675 C CA . ALA A 1 84 ? 20.877 24.368 23.662 1.00 91.06 84 ALA A CA 1
ATOM 676 C C . ALA A 1 84 ? 22.133 25.244 23.675 1.00 91.06 84 ALA A C 1
ATOM 678 O O . ALA A 1 84 ? 22.105 26.379 24.153 1.00 91.06 84 ALA A O 1
ATOM 679 N N . ALA A 1 85 ? 23.221 24.737 23.100 1.00 92.25 85 ALA A N 1
ATOM 680 C CA . ALA A 1 85 ? 24.400 25.535 22.809 1.00 92.25 85 ALA A CA 1
ATOM 681 C C . ALA A 1 85 ? 24.084 26.527 21.683 1.00 92.25 85 ALA A C 1
ATOM 683 O O . ALA A 1 85 ? 23.789 26.133 20.556 1.00 92.25 85 ALA A O 1
ATOM 684 N N . GLU A 1 86 ? 24.139 27.820 21.977 1.00 92.31 86 GLU A N 1
ATOM 685 C CA . GLU A 1 86 ? 23.869 28.874 20.998 1.00 92.31 86 GLU A CA 1
ATOM 686 C C . GLU A 1 86 ? 25.109 29.121 20.127 1.00 92.31 86 GLU A C 1
ATOM 688 O O . GLU A 1 86 ? 26.071 29.722 20.594 1.00 92.31 86 GLU A O 1
ATOM 693 N N . LEU A 1 87 ? 25.095 28.679 18.868 1.00 93.06 87 LEU A N 1
ATOM 694 C CA . LEU A 1 87 ? 26.214 28.796 17.912 1.00 93.06 87 LEU A CA 1
ATOM 695 C C . LEU A 1 87 ? 25.906 29.730 16.722 1.00 93.06 87 LEU A C 1
ATOM 697 O O . LEU A 1 87 ? 26.638 29.792 15.734 1.00 93.06 87 LEU A O 1
ATOM 701 N N . GLN A 1 88 ? 24.795 30.451 16.819 1.00 91.44 88 GLN A N 1
ATOM 702 C CA . GLN A 1 88 ? 24.210 31.306 15.782 1.00 91.44 88 GLN A CA 1
ATOM 703 C C . GLN A 1 88 ? 25.054 32.556 15.473 1.00 91.44 88 GLN A C 1
ATOM 705 O O . GLN A 1 88 ? 24.937 33.129 14.393 1.00 91.44 88 GLN A O 1
ATOM 710 N N . ASP A 1 89 ? 25.981 32.934 16.361 1.00 88.94 89 ASP A N 1
ATOM 711 C CA . ASP A 1 89 ? 26.978 33.989 16.124 1.00 88.94 89 ASP A CA 1
ATOM 712 C C . ASP A 1 89 ? 27.990 33.633 15.019 1.00 88.94 89 ASP A C 1
ATOM 714 O O . ASP A 1 89 ? 28.745 34.491 14.564 1.00 88.94 89 ASP A O 1
ATOM 718 N N . SER A 1 90 ? 28.023 32.377 14.570 1.00 87.12 90 SER A N 1
ATOM 719 C CA . SER A 1 90 ? 28.812 31.921 13.423 1.00 87.12 90 SER A CA 1
ATOM 720 C C . SER A 1 90 ? 28.095 30.798 12.668 1.00 87.12 90 SER A C 1
ATOM 722 O O . SER A 1 90 ? 28.671 29.743 12.427 1.00 87.12 90 SER A O 1
ATOM 724 N N . SER A 1 91 ? 26.840 31.017 12.265 1.00 79.69 91 SER A N 1
ATOM 725 C CA . SER A 1 91 ? 25.985 29.996 11.629 1.00 79.69 91 SER A CA 1
ATOM 726 C C . SER A 1 91 ? 26.625 29.270 10.430 1.00 79.69 91 SER A C 1
ATOM 728 O O . SER A 1 91 ? 26.492 28.054 10.303 1.00 79.69 91 SER A O 1
ATOM 730 N N . ALA A 1 92 ? 27.379 29.985 9.584 1.00 80.88 92 ALA A N 1
ATOM 731 C CA . ALA A 1 92 ? 28.075 29.410 8.425 1.00 80.88 92 ALA A CA 1
ATOM 732 C C . ALA A 1 92 ? 29.262 28.495 8.795 1.00 80.88 92 ALA A C 1
ATOM 734 O O . ALA A 1 92 ? 29.630 27.612 8.020 1.00 80.88 92 ALA A O 1
ATOM 735 N N . ASP A 1 93 ? 29.871 28.703 9.963 1.00 86.88 93 ASP A N 1
ATOM 736 C CA . ASP A 1 93 ? 30.932 27.856 10.507 1.00 86.88 93 ASP A CA 1
ATOM 737 C C . ASP A 1 93 ? 30.842 27.835 12.043 1.00 86.88 93 ASP A C 1
ATOM 739 O O . ASP A 1 93 ? 31.565 28.578 12.719 1.00 86.88 93 ASP A O 1
ATOM 743 N N . PRO A 1 94 ? 29.964 26.983 12.612 1.00 87.88 94 PRO A N 1
ATOM 744 C CA . PRO A 1 94 ? 29.688 26.962 14.050 1.00 87.88 94 PRO A CA 1
ATOM 745 C C . PRO A 1 94 ? 30.924 26.703 14.920 1.00 87.88 94 PRO A C 1
ATOM 747 O O . PRO A 1 94 ? 30.914 27.011 16.108 1.00 87.88 94 PRO A O 1
ATOM 750 N N . THR A 1 95 ? 32.008 26.180 14.330 1.00 90.06 95 THR A N 1
ATOM 751 C CA . THR A 1 95 ? 33.286 25.937 15.019 1.00 90.06 95 THR A CA 1
ATOM 752 C C . THR A 1 95 ? 34.004 27.222 15.438 1.00 90.06 95 THR A C 1
ATOM 754 O O . THR A 1 95 ? 34.880 27.192 16.297 1.00 90.06 95 THR A O 1
ATOM 757 N N . LYS A 1 96 ? 33.613 28.364 14.860 1.00 91.12 96 LYS A N 1
ATOM 758 C CA . LYS A 1 96 ? 34.136 29.699 15.186 1.00 91.12 96 LYS A CA 1
ATOM 759 C C . LYS A 1 96 ? 33.289 30.458 16.205 1.00 91.12 96 LYS A C 1
ATOM 761 O O . LYS A 1 96 ? 33.677 31.556 16.599 1.00 91.12 96 LYS A O 1
ATOM 766 N N . SER A 1 97 ? 32.159 29.890 16.630 1.00 94.06 97 SER A N 1
ATOM 767 C CA . SER A 1 97 ? 31.309 30.487 17.659 1.00 94.06 97 SER A CA 1
ATOM 768 C C . SER A 1 97 ? 32.080 30.667 18.966 1.00 94.06 97 SER A C 1
ATOM 770 O O . SER A 1 97 ? 32.832 29.784 19.389 1.00 94.06 97 SER A O 1
ATOM 772 N N . LYS A 1 98 ? 31.822 31.766 19.680 1.00 93.00 98 LYS A N 1
ATOM 773 C CA . LYS A 1 98 ? 32.360 31.977 21.038 1.00 93.00 98 LYS A CA 1
ATOM 774 C C . LYS A 1 98 ? 31.916 30.893 22.032 1.00 93.00 98 LYS A C 1
ATOM 776 O O . LYS A 1 98 ? 32.593 30.666 23.030 1.00 93.00 98 LYS A O 1
ATOM 781 N N . ASN A 1 99 ? 30.789 30.234 21.755 1.00 92.00 99 ASN A N 1
ATOM 782 C CA . ASN A 1 99 ? 30.198 29.196 22.596 1.00 92.00 99 ASN A CA 1
ATOM 783 C C . ASN A 1 99 ? 30.640 27.780 22.189 1.00 92.00 99 ASN A C 1
ATOM 785 O O . ASN A 1 99 ? 30.272 26.811 22.854 1.00 92.00 99 ASN A O 1
ATOM 789 N N . TRP A 1 100 ? 31.461 27.645 21.142 1.00 92.50 100 TRP A N 1
ATOM 790 C CA . TRP A 1 100 ? 31.989 26.358 20.693 1.00 92.50 100 TRP A CA 1
ATOM 791 C C . TRP A 1 100 ? 32.734 25.573 21.796 1.00 92.50 100 TRP A C 1
ATOM 793 O O . TRP A 1 100 ? 32.461 24.382 21.944 1.00 92.50 100 TRP A O 1
ATOM 803 N N . PRO A 1 101 ? 33.587 26.186 22.647 1.00 91.38 101 PRO A N 1
ATOM 804 C CA . PRO A 1 101 ? 34.236 25.452 23.739 1.00 91.38 101 PRO A CA 1
ATOM 805 C C . PRO A 1 101 ? 33.249 24.879 24.767 1.00 91.38 101 PRO A C 1
ATOM 807 O O . PRO A 1 101 ? 33.446 23.776 25.265 1.00 91.38 101 PRO A O 1
ATOM 810 N N . VAL A 1 102 ? 32.163 25.603 25.064 1.00 87.50 102 VAL A N 1
ATOM 811 C CA . VAL A 1 102 ? 31.117 25.159 26.006 1.00 87.50 102 VAL A CA 1
ATOM 812 C C . VAL A 1 102 ? 30.298 24.010 25.413 1.00 87.50 102 VAL A C 1
ATOM 814 O O . VAL A 1 102 ? 29.929 23.069 26.116 1.00 87.50 102 VAL A O 1
ATOM 817 N N . PHE A 1 103 ? 30.049 24.058 24.104 1.00 93.06 103 PHE A N 1
ATOM 818 C CA . PHE A 1 103 ? 29.437 22.959 23.366 1.00 93.06 103 PHE A CA 1
ATOM 819 C C . PHE A 1 103 ? 30.298 21.685 23.423 1.00 93.06 103 PHE A C 1
ATOM 821 O O . PHE A 1 103 ? 29.777 20.620 23.748 1.00 93.06 103 PHE A O 1
ATOM 828 N N . LEU A 1 104 ? 31.615 21.796 23.201 1.00 92.31 104 LEU A N 1
ATOM 829 C CA . LEU A 1 104 ? 32.541 20.663 23.333 1.00 92.31 104 LEU A CA 1
ATOM 830 C C . LEU A 1 104 ? 32.567 20.091 24.755 1.00 92.31 104 LEU A C 1
ATOM 832 O O . LEU A 1 104 ? 32.558 18.875 24.924 1.00 92.31 104 LEU A O 1
ATOM 836 N N . GLU A 1 105 ? 32.542 20.944 25.778 1.00 88.62 105 GLU A N 1
ATOM 837 C CA . GLU A 1 105 ? 32.505 20.495 27.173 1.00 88.62 105 GLU A CA 1
ATOM 838 C C . GLU A 1 105 ? 31.213 19.731 27.512 1.00 88.62 105 GLU A C 1
ATOM 840 O O . GLU A 1 105 ? 31.234 18.737 28.240 1.00 88.62 105 GLU A O 1
ATOM 845 N N . SER A 1 106 ? 30.086 20.146 26.926 1.00 90.94 106 SER A N 1
ATOM 846 C CA . SER A 1 106 ? 28.805 19.443 27.071 1.00 90.94 106 SER A CA 1
ATOM 847 C C . SER A 1 106 ? 28.865 18.038 26.463 1.00 90.94 106 SER A C 1
ATOM 849 O O . SER A 1 106 ? 28.380 17.081 27.066 1.00 90.94 106 SER A O 1
ATOM 851 N N . ILE A 1 107 ? 29.524 17.893 25.308 1.00 92.44 107 ILE A N 1
ATOM 852 C CA . ILE A 1 107 ? 29.772 16.584 24.688 1.00 92.44 107 ILE A CA 1
ATOM 853 C C . ILE A 1 107 ? 30.707 15.747 25.559 1.00 92.44 107 ILE A C 1
ATOM 855 O O . ILE A 1 107 ? 30.391 14.590 25.810 1.00 92.44 107 ILE A O 1
ATOM 859 N N . ARG A 1 108 ? 31.797 16.314 26.091 1.00 92.12 108 ARG A N 1
ATOM 860 C CA . ARG A 1 108 ? 32.717 15.599 26.998 1.00 92.12 108 ARG A CA 1
ATOM 861 C C . ARG A 1 108 ? 32.026 15.087 28.253 1.00 92.12 108 ARG A C 1
ATOM 863 O O . ARG A 1 108 ? 32.293 13.973 28.689 1.00 92.12 108 ARG A O 1
ATOM 870 N N . THR A 1 109 ? 31.104 15.868 28.807 1.00 89.06 109 THR A N 1
ATOM 871 C CA . THR A 1 109 ? 30.345 15.476 30.000 1.00 89.06 109 THR A CA 1
ATOM 872 C C . THR A 1 109 ? 29.421 14.286 29.730 1.00 89.06 109 THR A C 1
ATOM 874 O O . THR A 1 109 ? 29.265 13.429 30.596 1.00 89.06 109 THR A O 1
ATOM 877 N N . ILE A 1 110 ? 28.817 14.214 28.540 1.00 88.44 110 ILE A N 1
ATOM 878 C CA . ILE A 1 110 ? 27.858 13.156 28.185 1.00 88.44 110 ILE A CA 1
ATOM 879 C C . ILE A 1 110 ? 28.562 11.925 27.592 1.00 88.44 110 ILE A C 1
ATOM 881 O O . ILE A 1 110 ? 28.235 10.797 27.953 1.00 88.44 110 ILE A O 1
ATOM 885 N N . ALA A 1 111 ? 29.545 12.124 26.713 1.00 89.88 111 ALA A N 1
ATOM 886 C CA . ALA A 1 111 ? 30.223 11.059 25.977 1.00 89.88 111 ALA A CA 1
ATOM 887 C C . ALA A 1 111 ? 31.557 10.590 26.589 1.00 89.88 111 ALA A C 1
ATOM 889 O O . ALA A 1 111 ? 32.067 9.549 26.171 1.00 89.88 111 ALA A O 1
ATOM 890 N N . GLY A 1 112 ? 32.121 11.324 27.554 1.00 88.00 112 GLY A N 1
ATOM 891 C CA . GLY A 1 112 ? 33.494 11.136 28.038 1.00 88.00 112 GLY A CA 1
ATOM 892 C C . GLY A 1 112 ? 34.543 11.813 27.145 1.00 88.00 112 GLY A C 1
ATOM 893 O O . GLY A 1 112 ? 34.203 12.481 26.165 1.00 88.00 112 GLY A O 1
ATOM 894 N N . GLU A 1 113 ? 35.829 11.666 27.484 1.00 86.94 113 GLU A N 1
ATOM 895 C CA . GLU A 1 113 ? 36.931 12.100 26.608 1.00 86.94 113 GLU A CA 1
ATOM 896 C C . GLU A 1 113 ? 36.957 11.271 25.312 1.00 86.94 113 GLU A C 1
ATOM 898 O O . GLU A 1 113 ? 36.525 10.119 25.290 1.00 86.94 113 GLU A O 1
ATOM 903 N N . GLY A 1 114 ? 37.433 11.865 24.216 1.00 77.25 114 GLY A N 1
ATOM 904 C CA . GLY A 1 114 ? 37.597 11.146 22.956 1.00 77.25 114 GLY A CA 1
ATOM 905 C C . GLY A 1 114 ? 38.707 10.098 23.065 1.00 77.25 114 GLY A C 1
ATOM 906 O O . GLY A 1 114 ? 39.846 10.435 23.380 1.00 77.25 114 GLY A O 1
ATOM 907 N N . ASP A 1 115 ? 38.396 8.839 22.753 1.00 67.38 115 ASP A N 1
ATOM 908 C CA . ASP A 1 115 ? 39.316 7.692 22.874 1.00 67.38 115 ASP A CA 1
ATOM 909 C C . ASP A 1 115 ? 40.411 7.657 21.772 1.00 67.38 115 ASP A C 1
ATOM 911 O O . ASP A 1 115 ? 41.202 6.716 21.679 1.00 67.38 115 ASP A O 1
ATOM 915 N N . GLY A 1 116 ? 40.491 8.703 20.941 1.00 58.56 116 GLY A N 1
ATOM 916 C CA . GLY A 1 116 ? 41.448 8.833 19.845 1.00 58.56 116 GLY A CA 1
ATOM 917 C C . GLY A 1 116 ? 41.001 8.116 18.564 1.00 58.56 116 GLY A C 1
ATOM 918 O O . GLY A 1 116 ? 40.296 7.109 18.581 1.00 58.56 116 GLY A O 1
ATOM 919 N N . VAL A 1 117 ? 41.439 8.647 17.418 1.00 51.12 117 VAL A N 1
ATOM 920 C CA . VAL A 1 117 ? 40.973 8.248 16.072 1.00 51.12 117 VAL A CA 1
ATOM 921 C C . VAL A 1 117 ? 41.203 6.753 15.767 1.00 51.12 117 VAL A C 1
ATOM 923 O O . VAL A 1 117 ? 40.432 6.149 15.026 1.00 51.12 117 VAL A O 1
ATOM 926 N N . GLU A 1 118 ? 42.228 6.128 16.358 1.00 44.25 118 GLU A N 1
ATOM 927 C CA . GLU A 1 118 ? 42.580 4.718 16.114 1.00 44.25 118 GLU A CA 1
ATOM 928 C C . GLU A 1 118 ? 41.650 3.710 16.816 1.00 44.25 118 GLU A C 1
ATOM 930 O O . GLU A 1 118 ? 41.339 2.669 16.234 1.00 44.25 118 GLU A O 1
ATOM 935 N N . ALA A 1 119 ? 41.160 4.019 18.024 1.00 46.69 119 ALA A N 1
ATOM 936 C CA . ALA A 1 119 ? 40.241 3.147 18.764 1.00 46.69 119 ALA A CA 1
ATOM 937 C C . ALA A 1 119 ? 38.839 3.149 18.131 1.00 46.69 119 ALA A C 1
ATOM 939 O O . ALA A 1 119 ? 38.243 2.092 17.916 1.00 46.69 119 ALA A O 1
ATOM 940 N N . GLY A 1 120 ? 38.368 4.332 17.724 1.00 46.09 120 GLY A N 1
ATOM 941 C CA . GLY A 1 120 ? 37.114 4.506 16.992 1.00 46.09 120 GLY A CA 1
ATOM 942 C C . GLY A 1 120 ? 37.083 3.788 15.641 1.00 46.09 120 GLY A C 1
ATOM 943 O O . GLY A 1 120 ? 36.097 3.142 15.290 1.00 46.09 120 GLY A O 1
ATOM 944 N N . ALA A 1 121 ? 38.200 3.819 14.905 1.00 44.00 121 ALA A N 1
ATOM 945 C CA . ALA A 1 121 ? 38.332 3.116 13.630 1.00 44.00 121 ALA A CA 1
ATOM 946 C C . ALA A 1 121 ? 38.298 1.581 13.781 1.00 44.00 121 ALA A C 1
ATOM 948 O O . ALA A 1 121 ? 37.765 0.899 12.906 1.00 44.00 121 ALA A O 1
ATOM 949 N N . GLN A 1 122 ? 38.828 1.027 14.880 1.00 40.25 122 GLN A N 1
ATOM 950 C CA . GLN A 1 122 ? 38.749 -0.411 15.176 1.00 40.25 122 GLN A CA 1
ATOM 951 C C . GLN A 1 122 ? 37.339 -0.854 15.579 1.00 40.25 122 GLN A C 1
ATOM 953 O O . GLN A 1 122 ? 36.895 -1.913 15.134 1.00 40.25 122 GLN A O 1
ATOM 958 N N . GLU A 1 123 ? 36.623 -0.048 16.366 1.00 43.16 123 GLU A N 1
ATOM 959 C CA . GLU A 1 123 ? 35.224 -0.316 16.715 1.00 43.16 123 GLU A CA 1
ATOM 960 C C . GLU A 1 123 ? 34.336 -0.254 15.463 1.00 43.16 123 GLU A C 1
ATOM 962 O O . GLU A 1 123 ? 33.618 -1.208 15.172 1.00 43.16 123 GLU A O 1
ATOM 967 N N . MET A 1 124 ? 34.474 0.786 14.632 1.00 42.34 124 MET A N 1
ATOM 968 C CA . MET A 1 124 ? 33.753 0.900 13.355 1.00 42.34 124 MET A CA 1
ATOM 969 C C . MET A 1 124 ? 34.067 -0.252 12.383 1.00 42.34 124 MET A C 1
ATOM 971 O O . MET A 1 124 ? 33.153 -0.786 11.750 1.00 42.34 124 MET A O 1
ATOM 975 N N . ALA A 1 125 ? 35.326 -0.700 12.306 1.00 40.62 125 ALA A N 1
ATOM 976 C CA . ALA A 1 125 ? 35.716 -1.849 11.487 1.00 40.62 125 ALA A CA 1
ATOM 977 C C . ALA A 1 125 ? 35.124 -3.175 12.001 1.00 40.62 125 ALA A C 1
ATOM 979 O O . ALA A 1 125 ? 34.713 -4.013 11.195 1.00 40.62 125 ALA A O 1
ATOM 980 N N . ALA A 1 126 ? 35.022 -3.362 13.322 1.00 37.88 126 ALA A N 1
ATOM 981 C CA . ALA A 1 126 ? 34.353 -4.516 13.929 1.00 37.88 126 ALA A CA 1
ATOM 982 C C . ALA A 1 126 ? 32.836 -4.535 13.656 1.00 37.88 126 ALA A C 1
ATOM 984 O O . ALA A 1 126 ? 32.221 -5.602 13.659 1.00 37.88 126 ALA A O 1
ATOM 985 N N . PHE A 1 127 ? 32.245 -3.375 13.352 1.00 36.00 127 PHE A N 1
ATOM 986 C CA . PHE A 1 127 ? 30.850 -3.226 12.930 1.00 36.00 127 PHE A CA 1
ATOM 987 C C . PHE A 1 127 ? 30.635 -3.302 11.407 1.00 36.00 127 PHE A C 1
ATOM 989 O O . PHE A 1 127 ? 29.528 -3.035 10.946 1.00 36.00 127 PHE A O 1
ATOM 996 N N . GLY A 1 128 ? 31.646 -3.709 10.627 1.00 31.08 128 GLY A N 1
ATOM 997 C CA . GLY A 1 128 ? 31.530 -3.898 9.174 1.00 31.08 128 GLY A CA 1
ATOM 998 C C . GLY A 1 128 ? 31.697 -2.620 8.347 1.00 31.08 128 GLY A C 1
ATOM 999 O O . GLY A 1 128 ? 31.587 -2.661 7.121 1.00 31.08 128 GLY A O 1
ATOM 1000 N N . LEU A 1 129 ? 32.034 -1.495 8.980 1.00 36.72 129 LEU A N 1
ATOM 1001 C CA . LEU A 1 129 ? 32.293 -0.232 8.299 1.00 36.72 129 LEU A CA 1
ATOM 1002 C C . LEU A 1 129 ? 33.792 -0.122 8.004 1.00 36.72 129 LEU A C 1
ATOM 1004 O O . LEU A 1 129 ? 34.604 0.217 8.863 1.00 36.72 129 LEU A O 1
ATOM 1008 N N . SER A 1 130 ? 34.190 -0.416 6.764 1.00 28.06 130 SER A N 1
ATOM 1009 C CA . SER A 1 130 ? 35.549 -0.100 6.315 1.00 28.06 130 SER A CA 1
ATOM 1010 C C . SER A 1 130 ? 35.673 1.408 6.086 1.00 28.06 130 SER A C 1
ATOM 1012 O O . SER A 1 130 ? 35.202 1.935 5.075 1.00 28.06 130 SER A O 1
ATOM 1014 N N . SER A 1 131 ? 36.346 2.088 7.014 1.00 34.44 131 SER A N 1
ATOM 1015 C CA . SER A 1 131 ? 37.029 3.348 6.734 1.00 34.44 131 SER A CA 1
ATOM 1016 C C . SER A 1 131 ? 38.365 3.028 6.065 1.00 34.44 131 SER A C 1
ATOM 1018 O O . SER A 1 131 ? 39.321 2.646 6.733 1.00 34.44 131 SER A O 1
ATOM 1020 N N . ALA A 1 132 ? 38.414 3.123 4.735 1.00 26.52 132 ALA A N 1
ATOM 1021 C CA . ALA A 1 132 ? 39.641 3.416 3.994 1.00 26.52 132 ALA A CA 1
ATOM 1022 C C . ALA A 1 132 ? 39.334 3.691 2.515 1.00 26.52 132 ALA A C 1
ATOM 1024 O O . ALA A 1 132 ? 39.432 2.817 1.655 1.00 26.52 132 ALA A O 1
ATOM 1025 N N . ALA A 1 133 ? 39.085 4.959 2.194 1.00 28.44 133 ALA A N 1
ATOM 1026 C CA . ALA A 1 133 ? 39.628 5.502 0.959 1.00 28.44 133 ALA A CA 1
ATOM 1027 C C . ALA A 1 133 ? 41.156 5.583 1.132 1.00 28.44 133 ALA A C 1
ATOM 1029 O O . ALA A 1 133 ? 41.674 6.563 1.661 1.00 28.44 133 ALA A O 1
ATOM 1030 N N . GLN A 1 134 ? 41.892 4.542 0.736 1.00 25.12 134 GLN A N 1
ATOM 1031 C CA . GLN A 1 134 ? 43.349 4.620 0.602 1.00 25.12 134 GLN A CA 1
ATOM 1032 C C . GLN A 1 134 ? 43.720 4.789 -0.869 1.00 25.12 134 GLN A C 1
ATOM 1034 O O . GLN A 1 134 ? 43.997 3.834 -1.590 1.00 25.12 134 GLN A O 1
ATOM 1039 N N . GLY A 1 135 ? 43.768 6.050 -1.299 1.00 25.14 135 GLY A N 1
ATOM 1040 C CA . GLY A 1 135 ? 44.698 6.446 -2.346 1.00 25.14 135 GLY A CA 1
ATOM 1041 C C . GLY A 1 135 ? 46.114 6.355 -1.779 1.00 25.14 135 GLY A C 1
ATOM 1042 O O . GLY A 1 135 ? 46.453 7.064 -0.834 1.00 25.14 135 GLY A O 1
ATOM 1043 N N . GLN A 1 136 ? 46.929 5.458 -2.327 1.00 22.61 136 GLN A N 1
ATOM 1044 C CA . GLN A 1 136 ? 48.358 5.402 -2.035 1.00 22.61 136 GLN A CA 1
ATOM 1045 C C . GLN A 1 136 ? 49.027 6.724 -2.434 1.00 22.61 136 GLN A C 1
ATOM 1047 O O . GLN A 1 136 ? 48.958 7.142 -3.589 1.00 22.61 136 GLN A O 1
ATOM 1052 N N . ALA A 1 137 ? 49.740 7.336 -1.493 1.00 23.44 137 ALA A N 1
ATOM 1053 C CA . ALA A 1 137 ? 50.789 8.310 -1.770 1.00 23.44 137 ALA A CA 1
ATOM 1054 C C . ALA A 1 137 ? 52.101 7.827 -1.123 1.00 23.44 137 ALA A C 1
ATOM 1056 O O . ALA A 1 137 ? 52.062 7.105 -0.123 1.00 23.44 137 ALA A O 1
ATOM 1057 N N . PRO A 1 138 ? 53.265 8.149 -1.712 1.00 25.81 138 PRO A N 1
ATOM 1058 C CA . PRO A 1 138 ? 54.494 7.412 -1.479 1.00 25.81 138 PRO A CA 1
ATOM 1059 C C . PRO A 1 138 ? 55.170 7.793 -0.161 1.00 25.81 138 PRO A C 1
ATOM 1061 O O . PRO A 1 138 ? 55.197 8.950 0.252 1.00 25.81 138 PRO A O 1
ATOM 1064 N N . THR A 1 139 ? 55.783 6.786 0.451 1.00 24.58 139 THR A N 1
ATOM 1065 C CA . THR A 1 139 ? 56.644 6.862 1.633 1.00 24.58 139 THR A CA 1
ATOM 1066 C C . THR A 1 139 ? 57.801 7.847 1.460 1.00 24.58 139 THR A C 1
ATOM 1068 O O . THR A 1 139 ? 58.481 7.795 0.430 1.00 24.58 139 THR A O 1
ATOM 1071 N N . LYS A 1 140 ? 58.115 8.620 2.511 1.00 27.67 140 LYS A N 1
ATOM 1072 C CA . LYS A 1 140 ? 59.498 8.895 2.944 1.00 27.67 140 LYS A CA 1
ATOM 1073 C C . LYS A 1 140 ? 59.564 9.523 4.340 1.00 27.67 140 LYS A C 1
ATOM 1075 O O . LYS A 1 140 ? 58.801 10.425 4.668 1.00 27.67 140 LYS A O 1
ATOM 1080 N N . ASP A 1 141 ? 60.515 9.006 5.109 1.00 24.94 141 ASP A N 1
ATOM 1081 C CA . ASP A 1 141 ? 60.839 9.321 6.496 1.00 24.94 141 ASP A CA 1
ATOM 1082 C C . ASP A 1 141 ? 61.268 10.773 6.758 1.00 24.94 141 ASP A C 1
ATOM 1084 O O . ASP A 1 141 ? 61.803 11.476 5.898 1.00 24.94 141 ASP A O 1
ATOM 1088 N N . ALA A 1 142 ? 61.079 11.177 8.014 1.00 25.95 142 ALA A N 1
ATOM 1089 C CA . ALA A 1 142 ? 61.448 12.464 8.584 1.00 25.95 142 ALA A CA 1
ATOM 1090 C C . ALA A 1 142 ? 62.968 12.654 8.770 1.00 25.95 142 ALA A C 1
ATOM 1092 O O . ALA A 1 142 ? 63.664 11.727 9.188 1.00 25.95 142 ALA A O 1
ATOM 1093 N N . LYS A 1 143 ? 63.449 13.898 8.587 1.00 25.97 143 LYS A N 1
ATOM 1094 C CA . LYS A 1 143 ? 64.268 14.667 9.558 1.00 25.97 143 LYS A CA 1
ATOM 1095 C C . LYS A 1 143 ? 64.554 16.105 9.075 1.00 25.97 143 LYS A C 1
ATOM 1097 O O . LYS A 1 143 ? 64.558 16.399 7.887 1.00 25.97 143 LYS A O 1
ATOM 1102 N N . THR A 1 144 ? 64.736 16.972 10.064 1.00 27.70 144 THR A N 1
ATOM 1103 C CA . THR A 1 144 ? 64.856 18.443 10.129 1.00 27.70 144 THR A CA 1
ATOM 1104 C C . THR A 1 144 ? 66.073 19.075 9.423 1.00 27.70 144 THR A C 1
ATOM 1106 O O . THR A 1 144 ? 67.167 18.534 9.534 1.00 27.70 144 THR A O 1
ATOM 1109 N N . ASP A 1 145 ? 65.897 20.230 8.750 1.00 26.48 145 ASP A N 1
ATOM 1110 C CA . ASP A 1 145 ? 66.504 21.554 9.072 1.00 26.48 145 ASP A CA 1
ATOM 1111 C C . ASP A 1 145 ? 66.446 22.586 7.906 1.00 26.48 145 ASP A C 1
ATOM 1113 O O . ASP A 1 145 ? 66.552 22.271 6.723 1.00 26.48 145 ASP A O 1
ATOM 1117 N N . THR A 1 146 ? 66.236 23.852 8.282 1.00 26.91 146 THR A N 1
ATOM 1118 C CA . THR A 1 146 ? 66.005 25.105 7.511 1.00 26.91 146 THR A CA 1
ATOM 1119 C C . THR A 1 146 ? 67.251 25.680 6.748 1.00 26.91 146 THR A C 1
ATOM 1121 O O . THR A 1 146 ? 68.349 25.166 6.919 1.00 26.91 146 THR A O 1
ATOM 1124 N N . PRO A 1 147 ? 67.178 26.770 5.928 1.00 34.59 147 PRO A N 1
ATOM 1125 C CA . PRO A 1 147 ? 66.819 26.741 4.499 1.00 34.59 147 PRO A CA 1
ATOM 1126 C C . PRO A 1 147 ? 67.876 27.408 3.569 1.00 34.59 147 PRO A C 1
ATOM 1128 O O . PRO A 1 147 ? 68.594 28.342 3.934 1.00 34.59 147 PRO A O 1
ATOM 1131 N N . PHE A 1 148 ? 67.933 26.979 2.307 1.00 34.16 148 PHE A N 1
ATOM 1132 C CA . PHE A 1 148 ? 68.926 27.399 1.303 1.00 34.16 148 PHE A CA 1
ATOM 1133 C C . PHE A 1 148 ? 68.391 28.543 0.398 1.00 34.16 148 PHE A C 1
ATOM 1135 O O . PHE A 1 148 ? 68.149 28.408 -0.792 1.00 34.16 148 PHE A O 1
ATOM 1142 N N . TRP A 1 149 ? 68.224 29.751 0.937 1.00 29.53 149 TRP A N 1
ATOM 1143 C CA . TRP A 1 149 ? 67.894 30.971 0.157 1.00 29.53 149 TRP A CA 1
ATOM 1144 C C . TRP A 1 149 ? 69.119 31.548 -0.574 1.00 29.53 149 TRP A C 1
ATOM 1146 O O . TRP A 1 149 ? 69.265 32.757 -0.754 1.00 29.53 149 TRP A O 1
ATOM 1156 N N . LYS A 1 150 ? 70.059 30.689 -0.972 1.00 26.52 150 LYS A N 1
ATOM 1157 C CA . LYS A 1 150 ? 71.287 31.074 -1.661 1.00 26.52 150 LYS A CA 1
ATOM 1158 C C . LYS A 1 150 ? 71.382 30.335 -2.989 1.00 26.52 150 LYS A C 1
ATOM 1160 O O . LYS A 1 150 ? 72.117 29.364 -3.066 1.00 26.52 150 LYS A O 1
ATOM 1165 N N . ARG A 1 151 ? 70.802 30.947 -4.029 1.00 29.44 151 ARG A N 1
ATOM 1166 C CA . ARG A 1 151 ? 71.462 31.313 -5.311 1.00 29.44 151 ARG A CA 1
ATOM 1167 C C . ARG A 1 151 ? 70.700 30.941 -6.598 1.00 29.44 151 ARG A C 1
ATOM 1169 O O . ARG A 1 151 ? 69.836 30.075 -6.562 1.00 29.44 151 ARG A O 1
ATOM 1176 N N . PRO A 1 152 ? 70.956 31.689 -7.697 1.00 28.84 152 PRO A N 1
ATOM 1177 C CA . PRO A 1 152 ? 69.906 32.189 -8.583 1.00 28.84 152 PRO A CA 1
ATOM 1178 C C . PRO A 1 152 ? 69.985 31.696 -10.046 1.00 28.84 152 PRO A C 1
ATOM 1180 O O . PRO A 1 152 ? 71.008 31.182 -10.477 1.00 28.84 152 PRO A O 1
ATOM 1183 N N . ILE A 1 153 ? 68.890 31.970 -10.774 1.00 31.14 153 ILE A N 1
ATOM 1184 C CA . ILE A 1 153 ? 68.715 32.324 -12.206 1.00 31.14 153 ILE A CA 1
ATOM 1185 C C . ILE A 1 153 ? 69.378 31.450 -13.292 1.00 31.14 153 ILE A C 1
ATOM 1187 O O . ILE A 1 153 ? 70.595 31.396 -13.429 1.00 31.14 153 ILE A O 1
ATOM 1191 N N . GLY A 1 154 ? 68.533 30.958 -14.209 1.00 26.41 154 GLY A N 1
ATOM 1192 C CA . GLY A 1 154 ? 68.908 30.552 -15.568 1.00 26.41 154 GLY A CA 1
ATOM 1193 C C . GLY A 1 154 ? 67.691 30.135 -16.401 1.00 26.41 154 GLY A C 1
ATOM 1194 O O . GLY A 1 154 ? 67.261 28.992 -16.330 1.00 26.41 154 GLY A O 1
ATOM 1195 N N . MET A 1 155 ? 67.112 31.087 -17.141 1.00 28.58 155 MET A N 1
ATOM 1196 C CA . MET A 1 155 ? 66.011 30.916 -18.107 1.00 28.58 155 MET A CA 1
ATOM 1197 C C . MET A 1 155 ? 66.355 29.957 -19.261 1.00 28.58 155 MET A C 1
ATOM 1199 O O . MET A 1 155 ? 67.517 29.887 -19.640 1.00 28.58 155 MET A O 1
ATOM 1203 N N . VAL A 1 156 ? 65.324 29.332 -19.857 1.00 26.09 156 VAL A N 1
ATOM 1204 C CA . VAL A 1 156 ? 64.920 29.322 -21.299 1.00 26.09 156 VAL A CA 1
ATOM 1205 C C . VAL A 1 156 ? 63.837 28.225 -21.431 1.00 26.09 156 VAL A C 1
ATOM 1207 O O . VAL A 1 156 ? 64.127 27.047 -21.283 1.00 26.09 156 VAL A O 1
ATOM 1210 N N . ALA A 1 157 ? 62.539 28.544 -21.379 1.00 28.38 157 ALA A N 1
ATOM 1211 C CA . ALA A 1 157 ? 61.663 29.013 -22.465 1.00 28.38 157 ALA A CA 1
ATOM 1212 C C . ALA A 1 157 ? 61.423 27.979 -23.589 1.00 28.38 157 ALA A C 1
ATOM 1214 O O . ALA A 1 157 ? 62.291 27.755 -24.424 1.00 28.38 157 ALA A O 1
ATOM 1215 N N . GLY A 1 158 ? 60.195 27.432 -23.644 1.00 35.47 158 GLY A N 1
ATOM 1216 C CA . GLY A 1 158 ? 59.644 26.828 -24.865 1.00 35.47 158 GLY A CA 1
ATOM 1217 C C . GLY A 1 158 ? 58.765 25.583 -24.697 1.00 35.47 158 GLY A C 1
ATOM 1218 O O . GLY A 1 158 ? 59.149 24.555 -25.228 1.00 35.47 158 GLY A O 1
ATOM 1219 N N . ALA A 1 159 ? 57.608 25.658 -24.009 1.00 28.89 159 ALA A N 1
ATOM 1220 C CA . ALA A 1 159 ? 56.490 24.695 -24.192 1.00 28.89 159 ALA A CA 1
ATOM 1221 C C . ALA A 1 159 ? 55.169 25.043 -23.450 1.00 28.89 159 ALA A C 1
ATOM 1223 O O . ALA A 1 159 ? 54.375 24.146 -23.185 1.00 28.89 159 ALA A O 1
ATOM 1224 N N . LEU A 1 160 ? 54.884 26.307 -23.091 1.00 30.58 160 LEU A N 1
ATOM 1225 C CA . LEU A 1 160 ? 53.686 26.626 -22.279 1.00 30.58 160 LEU A CA 1
ATOM 1226 C C . LEU A 1 160 ? 52.778 27.737 -22.829 1.00 30.58 160 LEU A C 1
ATOM 1228 O O . LEU A 1 160 ? 51.981 28.305 -22.091 1.00 30.58 160 LEU A O 1
ATOM 1232 N N . VAL A 1 161 ? 52.868 28.031 -24.131 1.00 33.19 161 VAL A N 1
ATOM 1233 C CA . VAL A 1 161 ? 52.008 29.039 -24.791 1.00 33.19 161 VAL A CA 1
ATOM 1234 C C . VAL A 1 161 ? 50.910 28.407 -25.669 1.00 33.19 161 VAL A C 1
ATOM 1236 O O . VAL A 1 161 ? 49.971 29.091 -26.052 1.00 33.19 161 VAL A O 1
ATOM 1239 N N . VAL A 1 162 ? 50.921 27.087 -25.902 1.00 35.69 162 VAL A N 1
ATOM 1240 C CA . VAL A 1 162 ? 49.855 26.408 -26.679 1.00 35.69 162 VAL A CA 1
ATOM 1241 C C . VAL A 1 162 ? 48.702 25.886 -25.804 1.00 35.69 162 VAL A C 1
ATOM 1243 O O . VAL A 1 162 ? 47.585 25.745 -26.287 1.00 35.69 162 VAL A O 1
ATOM 1246 N N . LEU A 1 163 ? 48.898 25.691 -24.496 1.00 31.58 163 LEU A N 1
ATOM 1247 C CA . LEU A 1 163 ? 47.839 25.164 -23.616 1.00 31.58 163 LEU A CA 1
ATOM 1248 C C . LEU A 1 163 ? 46.877 26.230 -23.064 1.00 31.58 163 LEU A C 1
ATOM 1250 O O . LEU A 1 163 ? 45.768 25.894 -22.661 1.00 31.58 163 LEU A O 1
ATOM 1254 N N . ILE A 1 164 ? 47.247 27.515 -23.100 1.00 33.91 164 ILE A N 1
ATOM 1255 C CA . ILE A 1 164 ? 46.403 28.600 -22.564 1.00 33.91 164 ILE A CA 1
ATOM 1256 C C . ILE A 1 164 ? 45.416 29.136 -23.621 1.00 33.91 164 ILE A C 1
ATOM 1258 O O . ILE A 1 164 ? 44.358 29.650 -23.270 1.00 33.91 164 ILE A O 1
ATOM 1262 N N . ALA A 1 165 ? 45.675 28.921 -24.917 1.00 32.97 165 ALA A N 1
ATOM 1263 C CA . ALA A 1 165 ? 44.729 29.269 -25.984 1.00 32.97 165 ALA A CA 1
ATOM 1264 C C . ALA A 1 165 ? 43.602 28.227 -26.171 1.00 32.97 165 ALA A C 1
ATOM 1266 O O . ALA A 1 165 ? 42.520 28.580 -26.630 1.00 32.97 165 ALA A O 1
ATOM 1267 N N . GLY A 1 166 ? 43.816 26.966 -25.768 1.00 32.06 166 GLY A N 1
ATOM 1268 C CA . GLY A 1 166 ? 42.791 25.912 -25.833 1.00 32.06 166 GLY A CA 1
ATOM 1269 C C . GLY A 1 166 ? 41.710 26.014 -24.750 1.00 32.06 166 GLY A C 1
ATOM 1270 O O . GLY A 1 166 ? 40.592 25.553 -24.948 1.00 32.06 166 GLY A O 1
ATOM 1271 N N . LEU A 1 167 ? 42.014 26.666 -23.624 1.00 33.69 167 LEU A N 1
ATOM 1272 C CA . LEU A 1 167 ? 41.102 26.783 -22.479 1.00 33.69 167 LEU A CA 1
ATOM 1273 C C . LEU A 1 167 ? 40.166 28.001 -22.541 1.00 33.69 167 LEU A C 1
ATOM 1275 O O . LEU A 1 167 ? 39.186 28.047 -21.806 1.00 33.69 167 LEU A O 1
ATOM 1279 N N . LEU A 1 168 ? 40.417 28.960 -23.438 1.00 32.94 168 LEU A N 1
ATOM 1280 C CA . LEU A 1 168 ? 39.604 30.178 -23.581 1.00 32.94 168 LEU A CA 1
ATOM 1281 C C . LEU A 1 168 ? 38.635 30.157 -24.777 1.00 32.94 168 LEU A C 1
ATOM 1283 O O . LEU A 1 168 ? 37.769 31.022 -24.865 1.00 32.94 168 LEU A O 1
ATOM 1287 N N . ALA A 1 169 ? 38.711 29.149 -25.654 1.00 30.48 169 ALA A N 1
ATOM 1288 C CA . ALA A 1 169 ? 37.807 29.001 -26.803 1.00 30.48 169 ALA A CA 1
ATOM 1289 C C . ALA A 1 169 ? 36.527 28.186 -26.510 1.00 30.48 169 ALA A C 1
ATOM 1291 O O . ALA A 1 169 ? 35.651 28.109 -27.365 1.00 30.48 169 ALA A O 1
ATOM 1292 N N . ILE A 1 170 ? 36.374 27.606 -25.313 1.00 36.69 170 ILE A N 1
ATOM 1293 C CA . ILE A 1 170 ? 35.200 26.773 -24.970 1.00 36.69 170 ILE A CA 1
ATOM 1294 C C . ILE A 1 170 ? 34.024 27.604 -24.411 1.00 36.69 170 ILE A C 1
ATOM 1296 O O . ILE A 1 170 ? 32.909 27.103 -24.313 1.00 36.69 170 ILE A O 1
ATOM 1300 N N . GLN A 1 171 ? 34.208 28.897 -24.110 1.00 35.03 171 GLN A N 1
ATOM 1301 C CA . GLN A 1 171 ? 33.137 29.726 -23.531 1.00 35.03 171 GLN A CA 1
ATOM 1302 C C . GLN A 1 171 ? 32.356 30.629 -24.497 1.00 35.03 171 GLN A C 1
ATOM 1304 O O . GLN A 1 171 ? 31.428 31.297 -24.048 1.00 35.03 171 GLN A O 1
ATOM 1309 N N . LEU A 1 172 ? 32.623 30.638 -25.807 1.00 31.83 172 LEU A N 1
ATOM 1310 C CA . LEU A 1 172 ? 31.842 31.462 -26.744 1.00 31.83 172 LEU A CA 1
ATOM 1311 C C . LEU A 1 172 ? 31.520 30.723 -28.056 1.00 31.83 172 LEU A C 1
ATOM 1313 O O . LEU A 1 172 ? 32.107 30.993 -29.093 1.00 31.83 172 LEU A O 1
ATOM 1317 N N . GLY A 1 173 ? 30.543 29.812 -27.961 1.00 29.77 173 GLY A N 1
ATOM 1318 C CA . GLY A 1 173 ? 29.493 29.538 -28.956 1.00 29.77 173 GLY A CA 1
ATOM 1319 C C . GLY A 1 173 ? 29.864 28.956 -30.328 1.00 29.77 173 GLY A C 1
ATOM 1320 O O . GLY A 1 173 ? 30.400 29.657 -31.180 1.00 29.77 173 GLY A O 1
ATOM 1321 N N . GLY A 1 174 ? 29.379 27.737 -30.618 1.00 26.92 174 GLY A N 1
ATOM 1322 C CA . GLY A 1 174 ? 29.151 27.329 -32.009 1.00 26.92 174 GLY A CA 1
ATOM 1323 C C . GLY A 1 174 ? 28.906 25.843 -32.306 1.00 26.92 174 GLY A C 1
ATOM 1324 O O . GLY A 1 174 ? 29.800 25.187 -32.811 1.00 26.92 174 GLY A O 1
ATOM 1325 N N . ILE A 1 175 ? 27.655 25.394 -32.122 1.00 39.47 175 ILE A N 1
ATOM 1326 C CA . ILE A 1 175 ? 26.934 24.406 -32.962 1.00 39.47 175 ILE A CA 1
ATOM 1327 C C . ILE A 1 175 ? 27.452 22.946 -32.961 1.00 39.47 175 ILE A C 1
ATOM 1329 O O . ILE A 1 175 ? 28.327 22.580 -33.737 1.00 39.47 175 ILE A O 1
ATOM 1333 N N . GLY A 1 176 ? 26.766 22.075 -32.203 1.00 30.70 176 GLY A N 1
ATOM 1334 C CA . GLY A 1 176 ? 26.695 20.633 -32.487 1.00 30.70 176 GLY A CA 1
ATOM 1335 C C . GLY A 1 176 ? 26.794 19.715 -31.264 1.00 30.70 176 GLY A C 1
ATOM 1336 O O . GLY A 1 176 ? 27.888 19.473 -30.775 1.00 30.70 176 GLY A O 1
ATOM 1337 N N . GLY A 1 177 ? 25.658 19.147 -30.840 1.00 27.64 177 GLY A N 1
ATOM 1338 C CA . GLY A 1 177 ? 25.588 17.983 -29.943 1.00 27.64 177 GLY A CA 1
ATOM 1339 C C . GLY A 1 177 ? 25.445 18.314 -28.456 1.00 27.64 177 GLY A C 1
ATOM 1340 O O . GLY A 1 177 ? 26.426 18.588 -27.775 1.00 27.64 177 GLY A O 1
ATOM 1341 N N . ALA A 1 178 ? 24.219 18.248 -27.933 1.00 31.56 178 ALA A N 1
ATOM 1342 C CA . ALA A 1 178 ? 23.989 18.192 -26.495 1.00 31.56 178 ALA A CA 1
ATOM 1343 C C . ALA A 1 178 ? 24.474 16.829 -25.973 1.00 31.56 178 ALA A C 1
ATOM 1345 O O . ALA A 1 178 ? 23.877 15.807 -26.299 1.00 31.56 178 ALA A O 1
ATOM 1346 N N . SER A 1 179 ? 25.562 16.809 -25.199 1.00 37.16 179 SER A N 1
ATOM 1347 C CA . SER A 1 179 ? 25.940 15.649 -24.393 1.00 37.16 179 SER A CA 1
ATOM 1348 C C . SER A 1 179 ? 25.396 15.819 -22.973 1.00 37.16 179 SER A C 1
ATOM 1350 O O . SER A 1 179 ? 25.637 16.817 -22.293 1.00 37.16 179 SER A O 1
ATOM 1352 N N . SER A 1 180 ? 24.609 14.832 -22.562 1.00 45.06 180 SER A N 1
ATOM 1353 C CA . SER A 1 180 ? 24.095 14.591 -21.217 1.00 45.06 180 SER A CA 1
ATOM 1354 C C . SER A 1 180 ? 25.233 14.546 -20.197 1.00 45.06 180 SER A C 1
ATOM 1356 O O . SER A 1 180 ? 26.059 13.642 -20.261 1.00 45.06 180 SER A O 1
ATOM 1358 N N . ASN A 1 181 ? 25.296 15.483 -19.248 1.00 48.22 181 ASN A N 1
ATOM 1359 C CA . ASN A 1 181 ? 26.095 15.307 -18.031 1.00 48.22 181 ASN A CA 1
ATOM 1360 C C . ASN A 1 181 ? 25.599 16.227 -16.908 1.00 48.22 181 ASN A C 1
ATOM 1362 O O . ASN A 1 181 ? 25.867 17.427 -16.899 1.00 48.22 181 ASN A O 1
ATOM 1366 N N . GLY A 1 182 ? 24.881 15.640 -15.946 1.00 58.75 182 GLY A N 1
ATOM 1367 C CA . GLY A 1 182 ? 24.530 16.299 -14.688 1.00 58.75 182 GLY A CA 1
ATOM 1368 C C . GLY A 1 182 ? 23.658 15.454 -13.755 1.00 58.75 182 GLY A C 1
ATOM 1369 O O . GLY A 1 182 ? 24.000 15.312 -12.588 1.00 58.75 182 GLY A O 1
ATOM 1370 N N . ARG A 1 183 ? 22.558 14.868 -14.256 1.00 72.00 183 ARG A N 1
ATOM 1371 C CA . ARG A 1 183 ? 21.564 14.168 -13.408 1.00 72.00 183 ARG A CA 1
ATOM 1372 C C . ARG A 1 183 ? 21.757 12.661 -13.288 1.00 72.00 183 ARG A C 1
ATOM 1374 O O . ARG A 1 183 ? 21.606 12.128 -12.200 1.00 72.00 183 ARG A O 1
ATOM 1381 N N . LEU A 1 184 ? 22.120 11.991 -14.378 1.00 82.44 184 LEU A N 1
ATOM 1382 C CA . LEU A 1 184 ? 22.256 10.528 -14.422 1.00 82.44 184 LEU A CA 1
ATOM 1383 C C . LEU A 1 184 ? 23.718 10.064 -14.341 1.00 82.44 184 LEU A C 1
ATOM 1385 O O . LEU A 1 184 ? 24.070 8.974 -14.793 1.00 82.44 184 LEU A O 1
ATOM 1389 N N . ALA A 1 185 ? 24.599 10.915 -13.810 1.00 76.44 185 ALA A N 1
ATOM 1390 C CA . ALA A 1 185 ? 26.011 10.589 -13.670 1.00 76.44 185 ALA A CA 1
ATOM 1391 C C . ALA A 1 185 ? 26.182 9.364 -12.754 1.00 76.44 185 ALA A C 1
ATOM 1393 O O . ALA A 1 185 ? 25.668 9.345 -11.640 1.00 76.44 185 ALA A O 1
ATOM 1394 N N . GLY A 1 186 ? 26.908 8.348 -13.228 1.00 78.06 186 GLY A N 1
ATOM 1395 C CA . GLY A 1 186 ? 27.143 7.103 -12.486 1.00 78.06 186 GLY A CA 1
ATOM 1396 C C . GLY A 1 186 ? 26.116 5.992 -12.728 1.00 78.06 186 GLY A C 1
ATOM 1397 O O . GLY A 1 186 ? 26.354 4.870 -12.290 1.00 78.06 186 GLY A O 1
ATOM 1398 N N . VAL A 1 187 ? 25.027 6.253 -13.462 1.00 83.62 187 VAL A N 1
ATOM 1399 C CA . VAL A 1 187 ? 24.109 5.196 -13.917 1.00 83.62 187 VAL A CA 1
ATOM 1400 C C . VAL A 1 187 ? 24.743 4.471 -15.115 1.00 83.62 187 VAL A C 1
ATOM 1402 O O . VAL A 1 187 ? 24.970 5.144 -16.129 1.00 83.62 187 VAL A O 1
ATOM 1405 N N . PRO A 1 188 ? 25.005 3.149 -15.037 1.00 84.06 188 PRO A N 1
ATOM 1406 C CA . PRO A 1 188 ? 25.568 2.362 -16.134 1.00 84.06 188 PRO A CA 1
ATOM 1407 C C . PRO A 1 188 ? 24.726 2.460 -17.412 1.00 84.06 188 PRO A C 1
ATOM 1409 O O . PRO A 1 188 ? 23.497 2.443 -17.352 1.00 84.06 188 PRO A O 1
ATOM 1412 N N . GLU A 1 189 ? 25.386 2.572 -18.565 1.00 86.38 189 GLU A N 1
ATOM 1413 C CA . GLU A 1 189 ? 24.719 2.674 -19.874 1.00 86.38 189 GLU A CA 1
ATOM 1414 C C . GLU A 1 189 ? 24.305 1.309 -20.440 1.00 86.38 189 GLU A C 1
ATOM 1416 O O . GLU A 1 189 ? 23.401 1.230 -21.264 1.00 86.38 189 GLU A O 1
ATOM 1421 N N . ASP A 1 190 ? 24.951 0.232 -19.994 1.00 87.50 190 ASP A N 1
ATOM 1422 C CA . ASP A 1 190 ? 24.762 -1.138 -20.477 1.00 87.50 190 ASP A CA 1
ATOM 1423 C C . ASP A 1 190 ? 23.631 -1.895 -19.765 1.00 87.50 190 ASP A C 1
ATOM 1425 O O . ASP A 1 190 ? 23.301 -3.019 -20.146 1.00 87.50 190 ASP A O 1
ATOM 1429 N N . LYS A 1 191 ? 23.026 -1.293 -18.736 1.00 91.06 191 LYS A N 1
ATOM 1430 C CA . LYS A 1 191 ? 21.953 -1.908 -17.952 1.00 91.06 191 LYS A CA 1
ATOM 1431 C C . LYS A 1 191 ? 20.582 -1.384 -18.350 1.00 91.06 191 LYS A C 1
ATOM 1433 O O . LYS A 1 191 ? 20.370 -0.179 -18.477 1.00 91.06 191 LYS A O 1
ATOM 1438 N N . ALA A 1 192 ? 19.621 -2.299 -18.442 1.00 96.81 192 ALA A N 1
ATOM 1439 C CA . ALA A 1 192 ? 18.212 -1.938 -18.489 1.00 96.81 192 ALA A CA 1
ATOM 1440 C C . ALA A 1 192 ? 17.753 -1.449 -17.102 1.00 96.81 192 ALA A C 1
ATOM 1442 O O . ALA A 1 192 ? 18.117 -2.010 -16.065 1.00 96.81 192 ALA A O 1
ATOM 1443 N N . ILE A 1 193 ? 16.963 -0.378 -17.080 1.00 98.19 193 ILE A N 1
ATOM 1444 C CA . ILE A 1 193 ? 16.561 0.321 -15.859 1.00 98.19 193 ILE A CA 1
ATOM 1445 C C . ILE A 1 193 ? 15.152 -0.098 -15.441 1.00 98.19 193 ILE A C 1
ATOM 1447 O O . ILE A 1 193 ? 14.209 -0.066 -16.237 1.00 98.19 193 ILE A O 1
ATOM 1451 N N . VAL A 1 194 ? 15.012 -0.434 -14.161 1.00 98.75 194 VAL A N 1
ATOM 1452 C CA . VAL A 1 194 ? 13.737 -0.584 -13.459 1.00 98.75 194 VAL A CA 1
ATOM 1453 C C . VAL A 1 194 ? 13.606 0.580 -12.483 1.00 98.75 194 VAL A C 1
ATOM 1455 O O . VAL A 1 194 ? 14.405 0.704 -11.557 1.00 98.75 194 VAL A O 1
ATOM 1458 N N . LEU A 1 195 ? 12.617 1.448 -12.682 1.00 98.81 195 LEU A N 1
ATOM 1459 C CA . LEU A 1 195 ? 12.389 2.574 -11.774 1.00 98.81 195 LEU A CA 1
ATOM 1460 C C . LEU A 1 195 ? 11.433 2.177 -10.650 1.00 98.81 195 LEU A C 1
ATOM 1462 O O . LEU A 1 195 ? 10.337 1.696 -10.927 1.00 98.81 195 LEU A O 1
ATOM 1466 N N . GLY A 1 196 ? 11.813 2.411 -9.398 1.00 98.69 196 GLY A N 1
ATOM 1467 C CA . GLY A 1 196 ? 10.897 2.404 -8.255 1.00 98.69 196 GLY A CA 1
ATOM 1468 C C . GLY A 1 196 ? 10.354 3.811 -8.015 1.00 98.69 196 GLY A C 1
ATOM 1469 O O . GLY A 1 196 ? 11.132 4.757 -8.020 1.00 98.69 196 GLY A O 1
ATOM 1470 N N . ILE A 1 197 ? 9.045 3.998 -7.825 1.00 98.62 197 ILE A N 1
ATOM 1471 C CA . ILE A 1 197 ? 8.478 5.324 -7.498 1.00 98.62 197 ILE A CA 1
ATOM 1472 C C . ILE A 1 197 ? 7.664 5.236 -6.209 1.00 98.62 197 ILE A C 1
ATOM 1474 O O . ILE A 1 197 ? 6.480 4.876 -6.212 1.00 98.62 197 ILE A O 1
ATOM 1478 N N . TYR A 1 198 ? 8.305 5.591 -5.100 1.00 95.50 198 TYR A N 1
ATOM 1479 C CA . TYR A 1 198 ? 7.795 5.387 -3.745 1.00 95.50 198 TYR A CA 1
ATOM 1480 C C . TYR A 1 198 ? 8.053 6.608 -2.869 1.00 95.50 198 TYR A C 1
ATOM 1482 O O . TYR A 1 198 ? 8.959 7.386 -3.158 1.00 95.50 198 TYR A O 1
ATOM 1490 N N . PRO A 1 199 ? 7.309 6.780 -1.770 1.00 93.81 199 PRO A N 1
ATOM 1491 C CA . PRO A 1 199 ? 7.757 7.684 -0.732 1.00 93.81 199 PRO A CA 1
ATOM 1492 C C . PRO A 1 199 ? 9.079 7.214 -0.115 1.00 93.81 199 PRO A C 1
ATOM 1494 O O . PRO A 1 199 ? 9.319 6.014 -0.018 1.00 93.81 199 PRO A O 1
ATOM 1497 N N . ASN A 1 200 ? 9.909 8.136 0.361 1.00 90.94 200 ASN A N 1
ATOM 1498 C CA . ASN A 1 200 ? 11.174 7.807 1.035 1.00 90.94 200 ASN A CA 1
ATOM 1499 C C . ASN A 1 200 ? 11.017 7.481 2.532 1.00 90.94 200 ASN A C 1
ATOM 1501 O O . ASN A 1 200 ? 11.990 7.478 3.275 1.00 90.94 200 ASN A O 1
ATOM 1505 N N . GLU A 1 201 ? 9.789 7.220 2.980 1.00 83.25 201 GLU A N 1
ATOM 1506 C CA . GLU A 1 201 ? 9.442 6.987 4.381 1.00 83.25 201 GLU A CA 1
ATOM 1507 C C . GLU A 1 201 ? 8.293 5.964 4.505 1.00 83.25 201 GLU A C 1
ATOM 1509 O O . GLU A 1 201 ? 7.552 5.703 3.547 1.00 83.25 201 GLU A O 1
ATOM 1514 N N . SER A 1 202 ? 8.114 5.394 5.704 1.00 85.62 202 SER A N 1
ATOM 1515 C CA . SER A 1 202 ? 7.012 4.476 6.052 1.00 85.62 202 SER A CA 1
ATOM 1516 C C . SER A 1 202 ? 6.865 3.311 5.048 1.00 85.62 202 SER A C 1
ATOM 1518 O O . SER A 1 202 ? 7.828 2.606 4.754 1.00 85.62 202 SER A O 1
ATOM 1520 N N . PHE A 1 203 ? 5.666 3.079 4.502 1.00 88.19 203 PHE A N 1
ATOM 1521 C CA . PHE A 1 203 ? 5.397 1.986 3.560 1.00 88.19 203 PHE A CA 1
ATOM 1522 C C . PHE A 1 203 ? 6.216 2.064 2.262 1.00 88.19 203 PHE A C 1
ATOM 1524 O O . PHE A 1 203 ? 6.354 1.050 1.578 1.00 88.19 203 PHE A O 1
ATOM 1531 N N . GLY A 1 204 ? 6.744 3.239 1.903 1.00 91.19 204 GLY A N 1
ATOM 1532 C CA . GLY A 1 204 ? 7.580 3.396 0.717 1.00 91.19 204 GLY A CA 1
ATOM 1533 C C . GLY A 1 204 ? 8.946 2.720 0.864 1.00 91.19 204 GLY A C 1
ATOM 1534 O O . GLY A 1 204 ? 9.405 2.078 -0.081 1.00 91.19 204 GLY A O 1
ATOM 1535 N N . ILE A 1 205 ? 9.519 2.731 2.075 1.00 90.19 205 ILE A N 1
ATOM 1536 C CA . ILE A 1 205 ? 10.748 1.989 2.409 1.00 90.19 205 ILE A CA 1
ATOM 1537 C C . ILE A 1 205 ? 10.520 0.484 2.219 1.00 90.19 205 ILE A C 1
ATOM 1539 O O . ILE A 1 205 ? 11.303 -0.189 1.555 1.00 90.19 205 ILE A O 1
ATOM 1543 N N . GLN A 1 206 ? 9.393 -0.039 2.713 1.00 93.19 206 GLN A N 1
ATOM 1544 C CA . GLN A 1 206 ? 9.034 -1.459 2.585 1.00 93.19 206 GLN A CA 1
ATOM 1545 C C . GLN A 1 206 ? 8.914 -1.886 1.111 1.00 93.19 206 GLN A C 1
ATOM 1547 O O . GLN A 1 206 ? 9.395 -2.946 0.709 1.00 93.19 206 GLN A O 1
ATOM 1552 N N . GLN A 1 207 ? 8.315 -1.039 0.271 1.00 96.12 207 GLN A N 1
ATOM 1553 C CA . GLN A 1 207 ? 8.186 -1.307 -1.163 1.00 96.12 207 GLN A CA 1
ATOM 1554 C C . GLN A 1 207 ? 9.530 -1.231 -1.898 1.00 96.12 207 GLN A C 1
ATOM 1556 O O . GLN A 1 207 ? 9.817 -2.100 -2.723 1.00 96.12 207 GLN A O 1
ATOM 1561 N N . SER A 1 208 ? 10.368 -0.240 -1.577 1.00 97.06 208 SER A N 1
ATOM 1562 C CA . SER A 1 208 ? 11.732 -0.130 -2.109 1.00 97.06 208 SER A CA 1
ATOM 1563 C C . SER A 1 208 ? 12.564 -1.368 -1.763 1.00 97.06 208 SER A C 1
ATOM 1565 O O . SER A 1 208 ? 13.146 -1.989 -2.657 1.00 97.06 208 SER A O 1
ATOM 1567 N N . ASN A 1 209 ? 12.550 -1.787 -0.494 1.00 96.12 209 ASN A N 1
ATOM 1568 C CA . ASN A 1 209 ? 13.289 -2.955 -0.017 1.00 96.12 209 ASN A CA 1
ATOM 1569 C C . ASN A 1 209 ? 12.830 -4.234 -0.725 1.00 96.12 209 ASN A C 1
ATOM 1571 O O . ASN A 1 209 ? 13.664 -4.987 -1.226 1.00 96.12 209 ASN A O 1
ATOM 1575 N N . GLY A 1 210 ? 11.515 -4.452 -0.840 1.00 97.06 210 GLY A N 1
ATOM 1576 C CA . GLY A 1 210 ? 10.961 -5.592 -1.572 1.00 97.06 210 GLY A CA 1
ATOM 1577 C C . GLY A 1 210 ? 11.404 -5.622 -3.039 1.00 97.06 210 GLY A C 1
ATOM 1578 O O . GLY A 1 210 ? 11.899 -6.646 -3.514 1.00 97.06 210 GLY A O 1
ATOM 1579 N N . LEU A 1 211 ? 11.291 -4.494 -3.753 1.00 98.38 211 LEU A N 1
ATOM 1580 C CA . LEU A 1 211 ? 11.709 -4.401 -5.155 1.00 98.38 211 LEU A CA 1
ATOM 1581 C C . LEU A 1 211 ? 13.207 -4.683 -5.321 1.00 98.38 211 LEU A C 1
ATOM 1583 O O . LEU A 1 211 ? 13.581 -5.533 -6.130 1.00 98.38 211 LEU A O 1
ATOM 1587 N N . LYS A 1 212 ? 14.062 -3.991 -4.564 1.00 96.81 212 LYS A N 1
ATOM 1588 C CA . LYS A 1 212 ? 15.521 -4.156 -4.643 1.00 96.81 212 LYS A CA 1
ATOM 1589 C C . LYS A 1 212 ? 15.931 -5.590 -4.347 1.00 96.81 212 LYS A C 1
ATOM 1591 O O . LYS A 1 212 ? 16.666 -6.173 -5.134 1.00 96.81 212 LYS A O 1
ATOM 1596 N N . ALA A 1 213 ? 15.388 -6.179 -3.282 1.00 96.19 213 ALA A N 1
ATOM 1597 C CA . ALA A 1 213 ? 15.668 -7.559 -2.906 1.00 96.19 213 ALA A CA 1
ATOM 1598 C C . ALA A 1 213 ? 15.327 -8.548 -4.029 1.00 96.19 213 ALA A C 1
ATOM 1600 O O . ALA A 1 213 ? 16.088 -9.476 -4.280 1.00 96.19 213 ALA A O 1
ATOM 1601 N N . SER A 1 214 ? 14.223 -8.347 -4.753 1.00 96.81 214 SER A N 1
ATOM 1602 C CA . SER A 1 214 ? 13.826 -9.269 -5.828 1.00 96.81 214 SER A CA 1
ATOM 1603 C C . SER A 1 214 ? 14.750 -9.259 -7.049 1.00 96.81 214 SER A C 1
ATOM 1605 O O . SER A 1 214 ? 14.829 -10.265 -7.763 1.00 96.81 214 SER A O 1
ATOM 1607 N N . LEU A 1 215 ? 15.437 -8.137 -7.283 1.00 95.12 215 LEU A N 1
ATOM 1608 C CA . LEU A 1 215 ? 16.333 -7.901 -8.418 1.00 95.12 215 LEU A CA 1
ATOM 1609 C C . LEU A 1 215 ? 17.812 -7.940 -8.024 1.00 95.12 215 LEU A C 1
ATOM 1611 O O . LEU A 1 215 ? 18.677 -7.808 -8.894 1.00 95.12 215 LEU A O 1
ATOM 1615 N N . ASP A 1 216 ? 18.104 -8.154 -6.742 1.00 89.69 216 ASP A N 1
ATOM 1616 C CA . ASP A 1 216 ? 19.465 -8.274 -6.249 1.00 89.69 216 ASP A CA 1
ATOM 1617 C C . ASP A 1 216 ? 20.205 -9.417 -6.954 1.00 89.69 216 ASP A C 1
ATOM 1619 O O . ASP A 1 216 ? 19.651 -10.485 -7.230 1.00 89.69 216 ASP A O 1
ATOM 1623 N N . GLY A 1 217 ? 21.459 -9.153 -7.311 1.00 83.94 217 GLY A N 1
ATOM 1624 C CA . GLY A 1 217 ? 22.297 -10.085 -8.058 1.00 83.94 217 GLY A CA 1
ATOM 1625 C C . GLY A 1 217 ? 21.900 -10.328 -9.522 1.00 83.94 217 GLY A C 1
ATOM 1626 O O . GLY A 1 217 ? 22.629 -11.050 -10.200 1.00 83.94 217 GLY A O 1
ATOM 1627 N N . PHE A 1 218 ? 20.820 -9.736 -10.056 1.00 91.50 218 PHE A N 1
ATOM 1628 C CA . PHE A 1 218 ? 20.455 -9.890 -11.471 1.00 91.50 218 PHE A CA 1
ATOM 1629 C C . PHE A 1 218 ? 21.246 -8.903 -12.353 1.00 91.50 218 PHE A C 1
ATOM 1631 O O . PHE A 1 218 ? 20.933 -7.712 -12.387 1.00 91.50 218 PHE A O 1
ATOM 1638 N N . PRO A 1 219 ? 22.281 -9.348 -13.093 1.00 87.88 219 PRO A N 1
ATOM 1639 C CA . PRO A 1 219 ? 23.305 -8.445 -13.624 1.00 87.88 219 PRO A CA 1
ATOM 1640 C C . PRO A 1 219 ? 22.792 -7.481 -14.700 1.00 87.88 219 PRO A C 1
ATOM 1642 O O . PRO A 1 219 ? 23.320 -6.373 -14.815 1.00 87.88 219 PRO A O 1
ATOM 1645 N N . ALA A 1 220 ? 21.773 -7.889 -15.463 1.00 91.94 220 ALA A N 1
ATOM 1646 C CA . ALA A 1 220 ? 21.270 -7.158 -16.625 1.00 91.94 220 ALA A CA 1
ATOM 1647 C C . ALA A 1 220 ? 20.285 -6.024 -16.284 1.00 91.94 220 ALA A C 1
ATOM 1649 O O . ALA A 1 220 ? 19.997 -5.188 -17.142 1.00 91.94 220 ALA A O 1
ATOM 1650 N N . LEU A 1 221 ? 19.775 -5.981 -15.048 1.00 95.25 221 LEU A N 1
ATOM 1651 C CA . LEU A 1 221 ? 18.857 -4.940 -14.588 1.00 95.25 221 LEU A CA 1
ATOM 1652 C C . LEU A 1 221 ? 19.509 -4.088 -13.500 1.00 95.25 221 LEU A C 1
ATOM 1654 O O . LEU A 1 221 ? 20.335 -4.554 -12.714 1.00 95.25 221 LEU A O 1
ATOM 1658 N N . MET A 1 222 ? 19.119 -2.822 -13.446 1.00 95.06 222 MET A N 1
ATOM 1659 C CA . MET A 1 222 ? 19.420 -1.926 -12.337 1.00 95.06 222 MET A CA 1
ATOM 1660 C C . MET A 1 222 ? 18.127 -1.320 -11.812 1.00 95.06 222 MET A C 1
ATOM 1662 O O . MET A 1 222 ? 17.340 -0.773 -12.582 1.00 95.06 222 MET A O 1
ATOM 1666 N N . VAL A 1 223 ? 17.943 -1.380 -10.494 1.00 96.31 223 VAL A N 1
ATOM 1667 C CA . VAL A 1 223 ? 16.868 -0.660 -9.812 1.00 96.31 223 VAL A CA 1
ATOM 1668 C C . VAL A 1 223 ? 17.342 0.743 -9.472 1.00 96.31 223 VAL A C 1
ATOM 1670 O O . VAL A 1 223 ? 18.411 0.909 -8.886 1.00 96.31 223 VAL A O 1
ATOM 1673 N N . GLN A 1 224 ? 16.533 1.742 -9.807 1.00 96.75 224 GLN A N 1
ATOM 1674 C CA . GLN A 1 224 ? 16.714 3.110 -9.342 1.00 96.75 224 GLN A CA 1
ATOM 1675 C C . GLN A 1 224 ? 15.409 3.620 -8.744 1.00 96.75 224 GLN A C 1
ATOM 1677 O O . GLN A 1 224 ? 14.400 3.709 -9.439 1.00 96.75 224 GLN A O 1
ATOM 1682 N N . ASP A 1 225 ? 15.447 4.020 -7.477 1.00 96.88 225 ASP A N 1
ATOM 1683 C CA . ASP A 1 225 ? 14.301 4.675 -6.858 1.00 96.88 225 ASP A CA 1
ATOM 1684 C C . ASP A 1 225 ? 14.264 6.162 -7.212 1.00 96.88 225 ASP A C 1
ATOM 1686 O O . ASP A 1 225 ? 15.296 6.841 -7.243 1.00 96.88 225 ASP A O 1
ATOM 1690 N N . LEU A 1 226 ? 13.055 6.647 -7.471 1.00 97.62 226 LEU A N 1
ATOM 1691 C CA . LEU A 1 226 ? 12.684 8.048 -7.551 1.00 97.62 226 LEU A CA 1
ATOM 1692 C C . LEU A 1 226 ? 11.719 8.318 -6.398 1.00 97.62 226 LEU A C 1
ATOM 1694 O O . LEU A 1 226 ? 10.534 7.973 -6.465 1.00 97.62 226 LEU A O 1
ATOM 1698 N N . ASP A 1 227 ? 12.243 8.915 -5.335 1.00 95.75 227 ASP A N 1
ATOM 1699 C CA . ASP A 1 227 ? 11.526 9.079 -4.080 1.00 95.75 227 ASP A CA 1
ATOM 1700 C C . ASP A 1 227 ? 11.385 10.541 -3.637 1.00 95.75 227 ASP A C 1
ATOM 1702 O O . ASP A 1 227 ? 12.041 11.460 -4.137 1.00 95.75 227 ASP A O 1
ATOM 1706 N N . ALA A 1 228 ? 10.420 10.760 -2.748 1.00 93.62 228 ALA A N 1
ATOM 1707 C CA . ALA A 1 228 ? 10.133 12.034 -2.101 1.00 93.62 228 ALA A CA 1
ATOM 1708 C C . ALA A 1 228 ? 9.320 11.784 -0.818 1.00 93.62 228 ALA A C 1
ATOM 1710 O O . ALA A 1 228 ? 8.740 10.706 -0.670 1.00 93.62 228 ALA A O 1
ATOM 1711 N N . PRO A 1 229 ? 9.206 12.768 0.091 1.00 93.62 229 PRO A N 1
ATOM 1712 C CA . PRO A 1 229 ? 8.321 12.655 1.251 1.00 93.62 229 PRO A CA 1
ATOM 1713 C C . PRO A 1 229 ? 6.866 12.352 0.861 1.00 93.62 229 PRO A C 1
ATOM 1715 O O . PRO A 1 229 ? 6.384 12.818 -0.181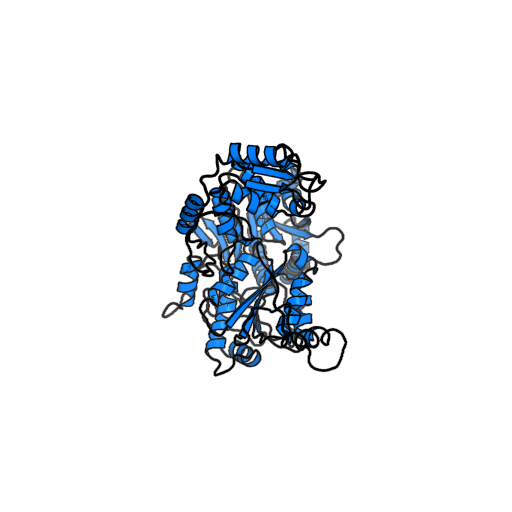 1.00 93.62 229 PRO A O 1
ATOM 1718 N N . ILE A 1 230 ? 6.126 11.629 1.713 1.00 85.81 230 ILE A N 1
ATOM 1719 C CA . ILE A 1 230 ? 4.713 11.280 1.465 1.00 85.81 230 ILE A CA 1
ATOM 1720 C C . ILE A 1 230 ? 3.884 12.544 1.250 1.00 85.81 230 ILE A C 1
ATOM 1722 O O . ILE A 1 230 ? 3.040 12.578 0.354 1.00 85.81 230 ILE A O 1
ATOM 1726 N N . SER A 1 231 ? 4.112 13.580 2.063 1.00 86.06 231 SER A N 1
ATOM 1727 C CA . SER A 1 231 ? 3.389 14.854 1.973 1.00 86.06 231 SER A CA 1
ATOM 1728 C C . SER A 1 231 ? 3.550 15.497 0.597 1.00 86.06 231 SER A C 1
ATOM 1730 O O . SER A 1 231 ? 2.549 15.760 -0.065 1.00 86.06 231 SER A O 1
ATOM 1732 N N . ALA A 1 232 ? 4.793 15.638 0.135 1.00 89.62 232 ALA A N 1
ATOM 1733 C CA . ALA A 1 232 ? 5.138 16.184 -1.173 1.00 89.62 232 ALA A CA 1
ATOM 1734 C C . ALA A 1 232 ? 4.446 15.412 -2.307 1.00 89.62 232 ALA A C 1
ATOM 1736 O O . ALA A 1 232 ? 3.798 16.004 -3.168 1.00 89.62 232 ALA A O 1
ATOM 1737 N N . MET A 1 233 ? 4.493 14.076 -2.280 1.00 93.25 233 MET A N 1
ATOM 1738 C CA . MET A 1 233 ? 3.804 13.260 -3.284 1.00 93.25 233 MET A CA 1
ATOM 1739 C C . MET A 1 233 ? 2.273 13.406 -3.220 1.00 93.25 233 MET A C 1
ATOM 1741 O O . MET A 1 233 ? 1.636 13.557 -4.262 1.00 93.25 233 MET A O 1
ATOM 1745 N N . LYS A 1 234 ? 1.657 13.395 -2.026 1.00 87.31 234 LYS A N 1
ATOM 1746 C CA . LYS A 1 234 ? 0.194 13.566 -1.872 1.00 87.31 234 LYS A CA 1
ATOM 1747 C C . LYS A 1 234 ? -0.276 14.951 -2.326 1.00 87.31 234 LYS A C 1
ATOM 1749 O O . LYS A 1 234 ? -1.383 15.067 -2.847 1.00 87.31 234 LYS A O 1
ATOM 1754 N N . GLU A 1 235 ? 0.552 15.976 -2.153 1.00 88.94 235 GLU A N 1
ATOM 1755 C CA . GLU A 1 235 ? 0.307 17.351 -2.612 1.00 88.94 235 GLU A CA 1
ATOM 1756 C C . GLU A 1 235 ? 0.646 17.560 -4.096 1.00 88.94 235 GLU A C 1
ATOM 1758 O O . GLU A 1 235 ? 0.361 18.622 -4.646 1.00 88.94 235 GLU A O 1
ATOM 1763 N N . ARG A 1 236 ? 1.190 16.534 -4.768 1.00 93.06 236 ARG A N 1
ATOM 1764 C CA . ARG A 1 236 ? 1.693 16.593 -6.152 1.00 93.06 236 ARG A CA 1
ATOM 1765 C C . ARG A 1 236 ? 2.837 17.596 -6.340 1.00 93.06 236 ARG A C 1
ATOM 1767 O O . ARG A 1 236 ? 3.062 18.088 -7.444 1.00 93.06 236 ARG A O 1
ATOM 1774 N N . ASP A 1 237 ? 3.585 17.849 -5.273 1.00 93.94 237 ASP A N 1
ATOM 1775 C CA . ASP A 1 237 ? 4.735 18.749 -5.220 1.00 93.94 237 ASP A CA 1
ATOM 1776 C C . ASP A 1 237 ? 6.037 17.964 -5.002 1.00 93.94 237 ASP A C 1
ATOM 1778 O O . ASP A 1 237 ? 6.772 18.148 -4.035 1.00 93.94 237 ASP A O 1
ATOM 1782 N N . ALA A 1 238 ? 6.318 17.033 -5.915 1.00 95.25 238 ALA A N 1
ATOM 1783 C CA . ALA A 1 238 ? 7.569 16.273 -5.948 1.00 95.25 238 ALA A CA 1
ATOM 1784 C C . ALA A 1 238 ? 8.329 16.535 -7.266 1.00 95.25 238 ALA A C 1
ATOM 1786 O O . ALA A 1 238 ? 8.500 15.619 -8.078 1.00 95.25 238 ALA A O 1
ATOM 1787 N N . PRO A 1 239 ? 8.784 17.781 -7.523 1.00 95.75 239 PRO A N 1
ATOM 1788 C CA . PRO A 1 239 ? 9.364 18.172 -8.809 1.00 95.75 239 PRO A CA 1
ATOM 1789 C C . PRO A 1 239 ? 10.601 17.350 -9.168 1.00 95.75 239 PRO A C 1
ATOM 1791 O O . PRO A 1 239 ? 10.748 16.954 -10.320 1.00 95.75 239 PRO A O 1
ATOM 1794 N N . LYS A 1 240 ? 11.439 17.004 -8.181 1.00 94.50 240 LYS A N 1
ATOM 1795 C CA . LYS A 1 240 ? 12.626 16.169 -8.397 1.00 94.50 240 LYS A CA 1
ATOM 1796 C C . LYS A 1 240 ? 12.277 14.790 -8.972 1.00 94.50 240 LYS A C 1
ATOM 1798 O O . LYS A 1 240 ? 12.917 14.366 -9.925 1.00 94.50 240 LYS A O 1
ATOM 1803 N N . VAL A 1 241 ? 11.237 14.131 -8.455 1.00 97.62 241 VAL A N 1
ATOM 1804 C CA . VAL A 1 241 ? 10.786 12.820 -8.957 1.00 97.62 241 VAL A CA 1
ATOM 1805 C C . VAL A 1 241 ? 10.360 12.922 -10.420 1.00 97.62 241 VAL A C 1
ATOM 1807 O O . VAL A 1 241 ? 10.749 12.097 -11.240 1.00 97.62 241 VAL A O 1
ATOM 1810 N N . ILE A 1 242 ? 9.596 13.960 -10.764 1.00 98.38 242 ILE A N 1
ATOM 1811 C CA . ILE A 1 242 ? 9.133 14.195 -12.138 1.00 98.38 242 ILE A CA 1
ATOM 1812 C C . ILE A 1 242 ? 10.297 14.521 -13.078 1.00 98.38 242 ILE A C 1
ATOM 1814 O O . ILE A 1 242 ? 10.355 14.030 -14.204 1.00 98.38 242 ILE A O 1
ATOM 1818 N N . GLU A 1 243 ? 11.225 15.351 -12.625 1.00 97.19 243 GLU A N 1
ATOM 1819 C CA . GLU A 1 243 ? 12.409 15.754 -13.372 1.00 97.19 243 GLU A CA 1
ATOM 1820 C C . GLU A 1 243 ? 13.360 14.588 -13.648 1.00 97.19 243 GLU A C 1
ATOM 1822 O O . GLU A 1 243 ? 13.842 14.449 -14.776 1.00 97.19 243 GLU A O 1
ATOM 1827 N N . ASP A 1 244 ? 13.602 13.744 -12.648 1.00 97.25 244 ASP A N 1
ATOM 1828 C CA . ASP A 1 244 ? 14.443 12.560 -12.789 1.00 97.25 244 ASP A CA 1
ATOM 1829 C C . ASP A 1 244 ? 13.745 11.506 -13.656 1.00 97.25 244 ASP A C 1
ATOM 1831 O O . ASP A 1 244 ? 14.374 10.951 -14.554 1.00 97.25 244 ASP A O 1
ATOM 1835 N N . LEU A 1 245 ? 12.430 11.302 -13.497 1.00 98.56 245 LEU A N 1
ATOM 1836 C CA . LEU A 1 245 ? 11.642 10.427 -14.372 1.00 98.56 245 LEU A CA 1
ATOM 1837 C C . LEU A 1 245 ? 11.766 10.844 -15.843 1.00 98.56 245 LEU A C 1
ATOM 1839 O O . LEU A 1 245 ? 12.024 10.001 -16.702 1.00 98.56 245 LEU A O 1
ATOM 1843 N N . ARG A 1 246 ? 11.625 12.143 -16.144 1.00 98.50 246 ARG A N 1
ATOM 1844 C CA . ARG A 1 246 ? 11.807 12.666 -17.509 1.00 98.50 246 ARG A CA 1
ATOM 1845 C C . ARG A 1 246 ? 13.219 12.412 -18.029 1.00 98.50 246 ARG A C 1
ATOM 1847 O O . ARG A 1 246 ? 13.361 12.022 -19.183 1.00 98.50 246 ARG A O 1
ATOM 1854 N N . ALA A 1 247 ? 14.242 12.607 -17.196 1.00 97.44 247 ALA A N 1
ATOM 1855 C CA . ALA A 1 247 ? 15.627 12.347 -17.581 1.00 97.44 247 ALA A CA 1
ATOM 1856 C C . ALA A 1 247 ? 15.858 10.860 -17.891 1.00 97.44 247 ALA A C 1
ATOM 1858 O O . ALA A 1 247 ? 16.391 10.534 -18.948 1.00 97.44 247 ALA A O 1
ATOM 1859 N N . PHE A 1 248 ? 15.401 9.951 -17.026 1.00 97.88 248 PHE A N 1
ATOM 1860 C CA . PHE A 1 248 ? 15.533 8.509 -17.248 1.00 97.88 248 PHE A CA 1
ATOM 1861 C C . PHE A 1 248 ? 14.819 8.047 -18.519 1.00 97.88 248 PHE A C 1
ATOM 1863 O O . PHE A 1 248 ? 15.419 7.336 -19.317 1.00 97.88 248 PHE A O 1
ATOM 1870 N N . LEU A 1 249 ? 13.576 8.482 -18.745 1.00 98.06 249 LEU A N 1
ATOM 1871 C CA . LEU A 1 249 ? 12.818 8.120 -19.949 1.00 98.06 249 LEU A CA 1
ATOM 1872 C C . LEU A 1 249 ? 13.443 8.666 -21.244 1.00 98.06 249 LEU A C 1
ATOM 1874 O O . LEU A 1 249 ? 13.231 8.091 -22.309 1.00 98.06 249 LEU A O 1
ATOM 1878 N N . ALA A 1 250 ? 14.184 9.775 -21.169 1.00 96.62 250 ALA A N 1
ATOM 1879 C CA . ALA A 1 250 ? 14.844 10.383 -22.323 1.00 96.62 250 ALA A CA 1
ATOM 1880 C C . ALA A 1 250 ? 16.234 9.793 -22.609 1.00 96.62 250 ALA A C 1
ATOM 1882 O O . ALA A 1 250 ? 16.635 9.710 -23.768 1.00 96.62 250 ALA A O 1
ATOM 1883 N N . GLU A 1 251 ? 16.981 9.421 -21.568 1.00 95.25 251 GLU A N 1
ATOM 1884 C CA . GLU A 1 251 ? 18.417 9.133 -21.664 1.00 95.25 251 GLU A CA 1
ATOM 1885 C C . GLU A 1 251 ? 18.791 7.681 -21.336 1.00 95.25 251 GLU A C 1
ATOM 1887 O O . GLU A 1 251 ? 19.968 7.330 -21.441 1.00 95.25 251 GLU A O 1
ATOM 1892 N N . ARG A 1 252 ? 17.857 6.840 -20.875 1.00 95.56 252 ARG A N 1
ATOM 1893 C CA . ARG A 1 252 ? 18.137 5.458 -20.452 1.00 95.56 252 ARG A CA 1
ATOM 1894 C C . ARG A 1 252 ? 17.095 4.470 -20.968 1.00 95.56 252 ARG A C 1
ATOM 1896 O O . ARG A 1 252 ? 15.944 4.818 -21.218 1.00 95.56 252 ARG A O 1
ATOM 1903 N N . ASN A 1 253 ? 17.503 3.205 -21.068 1.00 96.69 253 ASN A N 1
ATOM 1904 C CA . ASN A 1 253 ? 16.623 2.091 -21.413 1.00 96.69 253 ASN A CA 1
ATOM 1905 C C . ASN A 1 253 ? 15.752 1.695 -20.205 1.00 96.69 253 ASN A C 1
ATOM 1907 O O . ASN A 1 253 ? 16.050 0.736 -19.493 1.00 96.69 253 ASN A O 1
ATOM 1911 N N . VAL A 1 254 ? 14.702 2.472 -19.930 1.00 98.50 254 VAL A N 1
ATOM 1912 C CA . VAL A 1 254 ? 13.714 2.148 -18.891 1.00 98.50 254 VAL A CA 1
ATOM 1913 C C . VAL A 1 254 ? 12.787 1.053 -19.413 1.00 98.50 254 VAL A C 1
ATOM 1915 O O . VAL A 1 254 ? 11.963 1.298 -20.291 1.00 98.50 254 VAL A O 1
ATOM 1918 N N . VAL A 1 255 ? 12.901 -0.152 -18.855 1.00 98.69 255 VAL A N 1
ATOM 1919 C CA . VAL A 1 255 ? 12.107 -1.321 -19.281 1.00 98.69 255 VAL A CA 1
ATOM 1920 C C . VAL A 1 255 ? 10.878 -1.540 -18.405 1.00 98.69 255 VAL A C 1
ATOM 1922 O O . VAL A 1 255 ? 9.857 -2.039 -18.881 1.00 98.69 255 VAL A O 1
ATOM 1925 N N . ALA A 1 256 ? 10.950 -1.129 -17.138 1.00 98.88 256 ALA A N 1
ATOM 1926 C CA . ALA A 1 256 ? 9.850 -1.234 -16.192 1.00 98.88 256 ALA A CA 1
ATOM 1927 C C . ALA A 1 256 ? 9.846 -0.080 -15.186 1.00 98.88 256 ALA A C 1
ATOM 1929 O O . ALA A 1 256 ? 10.883 0.489 -14.844 1.00 98.88 256 ALA A O 1
ATOM 1930 N N . ILE A 1 257 ? 8.658 0.230 -14.686 1.00 98.88 257 ILE A N 1
ATOM 1931 C CA . ILE A 1 257 ? 8.420 1.147 -13.579 1.00 98.88 257 ILE A CA 1
ATOM 1932 C C . ILE A 1 257 ? 7.545 0.401 -12.579 1.00 98.88 257 ILE A C 1
ATOM 1934 O O . ILE A 1 257 ? 6.447 -0.031 -12.924 1.00 98.88 257 ILE A O 1
ATOM 1938 N N . VAL A 1 258 ? 8.020 0.237 -11.350 1.00 98.81 258 VAL A N 1
ATOM 1939 C CA . VAL A 1 258 ? 7.250 -0.325 -10.242 1.00 98.81 258 VAL A CA 1
ATOM 1940 C C . VAL A 1 258 ? 6.843 0.826 -9.327 1.00 98.81 258 VAL A C 1
ATOM 1942 O O . VAL A 1 258 ? 7.675 1.549 -8.781 1.00 98.81 258 VAL A O 1
ATOM 1945 N N . GLY A 1 259 ? 5.538 1.046 -9.231 1.00 96.94 259 GLY A N 1
ATOM 1946 C CA . GLY A 1 259 ? 4.955 2.287 -8.733 1.00 96.94 259 GLY A CA 1
ATOM 1947 C C . GLY A 1 259 ? 4.173 3.046 -9.807 1.00 96.94 259 GLY A C 1
ATOM 1948 O O . GLY A 1 259 ? 3.956 2.530 -10.905 1.00 96.94 259 GLY A O 1
ATOM 1949 N N . PRO A 1 260 ? 3.709 4.269 -9.503 1.00 97.19 260 PRO A N 1
ATOM 1950 C CA . PRO A 1 260 ? 3.811 4.953 -8.210 1.00 97.19 260 PRO A CA 1
ATOM 1951 C C . PRO A 1 260 ? 2.938 4.346 -7.113 1.00 97.19 260 PRO A C 1
ATOM 1953 O O . PRO A 1 260 ? 1.904 3.737 -7.395 1.00 97.19 260 PRO A O 1
ATOM 1956 N N . SER A 1 261 ? 3.317 4.578 -5.854 1.00 94.69 261 SER A N 1
ATOM 1957 C CA . SER A 1 261 ? 2.519 4.142 -4.695 1.00 94.69 261 SER A CA 1
ATOM 1958 C C . SER A 1 261 ? 1.434 5.121 -4.260 1.00 94.69 261 SER A C 1
ATOM 1960 O O . SER A 1 261 ? 0.384 4.693 -3.779 1.00 94.69 261 SER A O 1
ATOM 1962 N N . ILE A 1 262 ? 1.653 6.429 -4.419 1.00 93.12 262 ILE A N 1
ATOM 1963 C CA . ILE A 1 262 ? 0.698 7.452 -3.978 1.00 93.12 262 ILE A CA 1
ATOM 1964 C C . ILE A 1 262 ? -0.383 7.651 -5.040 1.00 93.12 262 ILE A C 1
ATOM 1966 O O . ILE A 1 262 ? -0.101 8.046 -6.174 1.00 93.12 262 ILE A O 1
ATOM 1970 N N . THR A 1 263 ? -1.636 7.388 -4.663 1.00 90.62 263 THR A N 1
ATOM 1971 C CA . THR A 1 263 ? -2.810 7.484 -5.546 1.00 90.62 263 THR A CA 1
ATOM 1972 C C . THR A 1 263 ? -2.950 8.876 -6.150 1.00 90.62 263 THR A C 1
ATOM 1974 O O . THR A 1 263 ? -3.130 9.009 -7.356 1.00 90.62 263 THR A O 1
ATOM 1977 N N . GLU A 1 264 ? -2.795 9.917 -5.337 1.00 89.69 264 GLU A N 1
ATOM 1978 C CA . GLU A 1 264 ? -2.940 11.310 -5.747 1.00 89.69 264 GLU A CA 1
ATOM 1979 C C . GLU A 1 264 ? -1.853 11.749 -6.741 1.00 89.69 264 GLU A C 1
ATOM 1981 O O . GLU A 1 264 ? -2.131 12.585 -7.601 1.00 89.69 264 GLU A O 1
ATOM 1986 N N . PHE A 1 265 ? -0.653 11.164 -6.659 1.00 94.06 265 PHE A N 1
ATOM 1987 C CA . PHE A 1 265 ? 0.507 11.471 -7.506 1.00 94.06 265 PHE A CA 1
ATOM 1988 C C . PHE A 1 265 ? 0.524 10.666 -8.812 1.00 94.06 265 PHE A C 1
ATOM 1990 O O . PHE A 1 265 ? 1.079 11.102 -9.820 1.00 94.06 265 PHE A O 1
ATOM 1997 N N . THR A 1 266 ? -0.109 9.490 -8.810 1.00 95.94 266 THR A N 1
ATOM 1998 C CA . THR A 1 266 ? -0.052 8.536 -9.926 1.00 95.94 266 THR A CA 1
ATOM 1999 C C . THR A 1 266 ? -0.462 9.142 -11.276 1.00 95.94 266 THR A C 1
ATOM 2001 O O . THR A 1 266 ? 0.283 8.941 -12.235 1.00 95.94 266 THR A O 1
ATOM 2004 N N . PRO A 1 267 ? -1.561 9.920 -11.399 1.00 94.19 267 PRO A N 1
ATOM 2005 C CA . PRO A 1 267 ? -1.946 10.507 -12.684 1.00 94.19 267 PRO A CA 1
ATOM 2006 C C . PRO A 1 267 ? -0.859 11.389 -13.311 1.00 94.19 267 PRO A C 1
ATOM 2008 O O . PRO A 1 267 ? -0.651 11.335 -14.519 1.00 94.19 267 PRO A O 1
ATOM 2011 N N . GLN A 1 268 ? -0.125 12.157 -12.498 1.00 95.81 268 GLN A N 1
ATOM 2012 C CA . GLN A 1 268 ? 0.955 13.023 -12.979 1.00 95.81 268 GLN A CA 1
ATOM 2013 C C . GLN A 1 268 ? 2.117 12.207 -13.555 1.00 95.81 268 GLN A C 1
ATOM 2015 O O . GLN A 1 268 ? 2.661 12.556 -14.599 1.00 95.81 268 GLN A O 1
ATOM 2020 N N . VAL A 1 269 ? 2.479 11.102 -12.900 1.00 98.19 269 VAL A N 1
ATOM 2021 C CA . VAL A 1 269 ? 3.534 10.197 -13.375 1.00 98.19 269 VAL A CA 1
ATOM 2022 C C . VAL A 1 269 ? 3.125 9.495 -14.669 1.00 98.19 269 VAL A C 1
ATOM 2024 O O . VAL A 1 269 ? 3.919 9.444 -15.606 1.00 98.19 269 VAL A O 1
ATOM 2027 N N . LEU A 1 270 ? 1.893 8.980 -14.742 1.00 97.75 270 LEU A N 1
ATOM 2028 C CA . LEU A 1 270 ? 1.387 8.329 -15.954 1.00 97.75 270 LEU A CA 1
ATOM 2029 C C . LEU A 1 270 ? 1.378 9.293 -17.144 1.00 97.75 270 LEU A C 1
ATOM 2031 O O . LEU A 1 270 ? 1.765 8.895 -18.241 1.00 97.75 270 LEU A O 1
ATOM 2035 N N . GLU A 1 271 ? 1.011 10.558 -16.927 1.00 97.25 271 GLU A N 1
ATOM 2036 C CA . GLU A 1 271 ? 1.054 11.573 -17.982 1.00 97.25 271 GLU A CA 1
ATOM 2037 C C . GLU A 1 271 ? 2.489 11.828 -18.461 1.00 97.25 271 GLU A C 1
ATOM 2039 O O . GLU A 1 271 ? 2.735 11.825 -19.662 1.00 97.25 271 GLU A O 1
ATOM 2044 N N . VAL A 1 272 ? 3.469 11.935 -17.556 1.00 98.44 272 VAL A N 1
ATOM 2045 C CA . VAL A 1 272 ? 4.887 12.088 -17.940 1.00 98.44 272 VAL A CA 1
ATOM 2046 C C . VAL A 1 272 ? 5.386 10.909 -18.778 1.00 98.44 272 VAL A C 1
ATOM 2048 O O . VAL A 1 272 ? 6.071 11.112 -19.783 1.00 98.44 272 VAL A O 1
ATOM 2051 N N . ILE A 1 273 ? 5.035 9.678 -18.394 1.00 98.50 273 ILE A N 1
ATOM 2052 C CA . ILE A 1 273 ? 5.402 8.478 -19.161 1.00 98.50 273 ILE A CA 1
ATOM 2053 C C . ILE A 1 273 ? 4.748 8.524 -20.543 1.00 98.50 273 ILE A C 1
ATOM 2055 O O . ILE A 1 273 ? 5.419 8.299 -21.550 1.00 98.50 273 ILE A O 1
ATOM 2059 N N . LYS A 1 274 ? 3.463 8.873 -20.614 1.00 97.19 274 LYS A N 1
ATOM 2060 C CA . LYS A 1 274 ? 2.729 9.001 -21.874 1.00 97.19 274 LYS A CA 1
ATOM 2061 C C . LYS A 1 274 ? 3.347 10.049 -22.799 1.00 97.19 274 LYS A C 1
ATOM 2063 O O . LYS A 1 274 ? 3.601 9.735 -23.964 1.00 97.19 274 LYS A O 1
ATOM 2068 N N . GLU A 1 275 ? 3.635 11.241 -22.277 1.00 97.81 275 GLU A N 1
ATOM 2069 C CA . GLU A 1 275 ? 4.276 12.358 -22.986 1.00 97.81 275 GLU A CA 1
ATOM 2070 C C . GLU A 1 275 ? 5.664 11.993 -23.525 1.00 97.81 275 GLU A C 1
ATOM 2072 O O . GLU A 1 275 ? 6.047 12.464 -24.594 1.00 97.81 275 GLU A O 1
ATOM 2077 N N . SER A 1 276 ? 6.412 11.138 -22.818 1.00 97.81 276 SER A N 1
ATOM 2078 C CA . SER A 1 276 ? 7.742 10.694 -23.257 1.00 97.81 276 SER A CA 1
ATOM 2079 C C . SER A 1 276 ? 7.724 9.857 -24.544 1.00 97.81 276 SER A C 1
ATOM 2081 O O . SER A 1 276 ? 8.759 9.696 -25.186 1.00 97.81 276 SER A O 1
ATOM 2083 N N . GLY A 1 277 ? 6.571 9.285 -24.910 1.00 96.81 277 GLY A N 1
ATOM 2084 C CA . GLY A 1 277 ? 6.446 8.319 -26.005 1.00 96.81 277 GLY A CA 1
ATOM 2085 C C . GLY A 1 277 ? 6.954 6.909 -25.674 1.00 96.81 277 GLY A C 1
ATOM 2086 O O . GLY A 1 277 ? 6.650 5.979 -26.416 1.00 96.81 277 GLY A O 1
ATOM 2087 N N . GLN A 1 278 ? 7.650 6.716 -24.549 1.00 96.88 278 GLN A N 1
ATOM 2088 C CA . GLN A 1 278 ? 8.098 5.401 -24.087 1.00 96.88 278 GLN A CA 1
ATOM 2089 C C . GLN A 1 278 ? 6.928 4.560 -23.558 1.00 96.88 278 GLN A C 1
ATOM 2091 O O . GLN A 1 278 ? 5.895 5.088 -23.130 1.00 96.88 278 GLN A O 1
ATOM 2096 N N . ARG A 1 279 ? 7.076 3.231 -23.582 1.00 97.62 279 ARG A N 1
ATOM 2097 C CA . ARG A 1 279 ? 6.065 2.272 -23.096 1.00 97.62 279 ARG A CA 1
ATOM 2098 C C . ARG A 1 279 ? 6.680 1.198 -22.176 1.00 97.62 279 ARG A C 1
ATOM 2100 O O . ARG A 1 279 ? 6.511 0.011 -22.445 1.00 97.62 279 ARG A O 1
ATOM 2107 N N . PRO A 1 280 ? 7.387 1.578 -21.089 1.00 98.62 280 PRO A N 1
ATOM 2108 C CA . PRO A 1 280 ? 7.884 0.612 -20.106 1.00 98.62 280 PRO A CA 1
ATOM 2109 C C . PRO A 1 280 ? 6.722 -0.122 -19.442 1.00 98.62 280 PRO A C 1
ATOM 2111 O O . PRO A 1 280 ? 5.648 0.458 -19.291 1.00 98.62 280 PRO A O 1
ATOM 2114 N N . ALA A 1 281 ? 6.933 -1.354 -18.976 1.00 98.75 281 ALA A N 1
ATOM 2115 C CA . ALA A 1 281 ? 5.934 -2.043 -18.162 1.00 98.75 281 ALA A CA 1
ATOM 2116 C C . ALA A 1 281 ? 5.680 -1.264 -16.858 1.00 98.75 281 ALA A C 1
ATOM 2118 O O . ALA A 1 281 ? 6.602 -1.075 -16.069 1.00 98.75 281 ALA A O 1
ATOM 2119 N N . ILE A 1 282 ? 4.444 -0.822 -16.612 1.00 98.81 282 ILE A N 1
ATOM 2120 C CA . ILE A 1 282 ? 4.085 -0.045 -15.416 1.00 98.81 282 ILE A CA 1
ATOM 2121 C C . ILE A 1 282 ? 3.388 -0.968 -14.423 1.00 98.81 282 ILE A C 1
ATOM 2123 O O . ILE A 1 282 ? 2.201 -1.253 -14.567 1.00 98.81 282 ILE A O 1
ATOM 2127 N N . VAL A 1 283 ? 4.105 -1.443 -13.410 1.00 98.62 283 VAL A N 1
ATOM 2128 C CA . VAL A 1 283 ? 3.562 -2.301 -12.352 1.00 98.62 283 VAL A CA 1
ATOM 2129 C C . VAL A 1 283 ? 3.116 -1.425 -11.182 1.00 98.62 283 VAL A C 1
ATOM 2131 O O . VAL A 1 283 ? 3.907 -1.049 -10.320 1.00 98.62 283 VAL A O 1
ATOM 2134 N N . LEU A 1 284 ? 1.831 -1.076 -11.154 1.00 97.94 284 LEU A N 1
ATOM 2135 C CA . LEU A 1 284 ? 1.265 -0.173 -10.156 1.00 97.94 284 LEU A CA 1
ATOM 2136 C C . LEU A 1 284 ? 1.305 -0.780 -8.752 1.00 97.94 284 LEU A C 1
ATOM 2138 O O . LEU A 1 284 ? 0.781 -1.871 -8.517 1.00 97.94 284 LEU A O 1
ATOM 2142 N N . THR A 1 285 ? 1.810 -0.002 -7.798 1.00 95.56 285 THR A N 1
ATOM 2143 C CA . THR A 1 285 ? 1.728 -0.294 -6.358 1.00 95.56 285 THR A CA 1
ATOM 2144 C C . THR A 1 285 ? 0.674 0.557 -5.648 1.00 95.56 285 THR A C 1
ATOM 2146 O O . THR A 1 285 ? 0.237 0.199 -4.553 1.00 95.56 285 THR A O 1
ATOM 2149 N N . THR A 1 286 ? 0.211 1.650 -6.268 1.00 94.12 286 THR A N 1
ATOM 2150 C CA . THR A 1 286 ? -0.957 2.401 -5.800 1.00 94.12 286 THR A CA 1
ATOM 2151 C C . THR A 1 286 ? -2.202 1.516 -5.747 1.00 94.12 286 THR A C 1
ATOM 2153 O O . THR A 1 286 ? -2.474 0.704 -6.639 1.00 94.12 286 THR A O 1
ATOM 2156 N N . ALA A 1 287 ? -3.012 1.733 -4.713 1.00 90.69 287 ALA A N 1
ATOM 2157 C CA . ALA A 1 287 ? -4.312 1.100 -4.574 1.00 90.69 287 ALA A CA 1
ATOM 2158 C C . ALA A 1 287 ? -5.416 1.785 -5.402 1.00 90.69 287 ALA A C 1
ATOM 2160 O O . ALA A 1 287 ? -6.536 1.285 -5.389 1.00 90.69 287 ALA A O 1
ATOM 2161 N N . GLY A 1 288 ? -5.138 2.884 -6.119 1.00 91.81 288 GLY A N 1
ATOM 2162 C CA . GLY A 1 288 ? -6.134 3.656 -6.875 1.00 91.81 288 GLY A CA 1
ATOM 2163 C C . GLY A 1 288 ? -7.058 2.807 -7.761 1.00 91.81 288 GLY A C 1
ATOM 2164 O O . GLY A 1 288 ? -6.658 1.754 -8.283 1.00 91.81 288 GLY A O 1
ATOM 2165 N N . SER A 1 289 ? -8.311 3.243 -7.914 1.00 91.69 289 SER A N 1
ATOM 2166 C CA . SER A 1 289 ? -9.295 2.505 -8.711 1.00 91.69 289 SER A CA 1
ATOM 2167 C C . SER A 1 289 ? -8.913 2.526 -10.188 1.00 91.69 289 SER A C 1
ATOM 2169 O O . SER A 1 289 ? -8.236 3.439 -10.667 1.00 91.69 289 SER A O 1
ATOM 2171 N N . ARG A 1 290 ? -9.357 1.525 -10.950 1.00 91.56 290 ARG A N 1
ATOM 2172 C CA . ARG A 1 290 ? -9.103 1.520 -12.402 1.00 91.56 290 ARG A CA 1
ATOM 2173 C C . ARG A 1 290 ? -9.745 2.703 -13.112 1.00 91.56 290 ARG A C 1
ATOM 2175 O O . ARG A 1 290 ? -9.210 3.148 -14.122 1.00 91.56 290 ARG A O 1
ATOM 2182 N N . ALA A 1 291 ? -10.886 3.166 -12.606 1.00 89.44 291 ALA A N 1
ATOM 2183 C CA . ALA A 1 291 ? -11.604 4.299 -13.167 1.00 89.44 291 ALA A CA 1
ATOM 2184 C C . ALA A 1 291 ? -10.826 5.604 -12.948 1.00 89.44 291 ALA A C 1
ATOM 2186 O O . ALA A 1 291 ? -10.559 6.311 -13.915 1.00 89.44 291 ALA A O 1
ATOM 2187 N N . ASP A 1 292 ? -10.382 5.870 -11.716 1.00 86.62 292 ASP A N 1
ATOM 2188 C CA . ASP A 1 292 ? -9.675 7.115 -11.369 1.00 86.62 292 ASP A CA 1
ATOM 2189 C C . ASP A 1 292 ? -8.309 7.224 -12.052 1.00 86.62 292 ASP A C 1
ATOM 2191 O O . ASP A 1 292 ? -7.824 8.317 -12.329 1.00 86.62 292 ASP A O 1
ATOM 2195 N N . LEU A 1 293 ? -7.688 6.079 -12.341 1.00 89.81 293 LEU A N 1
ATOM 2196 C CA . LEU A 1 293 ? -6.410 6.007 -13.043 1.00 89.81 293 LEU A CA 1
ATOM 2197 C C . LEU A 1 293 ? -6.551 6.039 -14.571 1.00 89.81 293 LEU A C 1
ATOM 2199 O O . LEU A 1 293 ? -5.539 5.969 -15.265 1.00 89.81 293 LEU A O 1
ATOM 2203 N N . GLY A 1 294 ? -7.776 6.069 -15.111 1.00 90.25 294 GLY A N 1
ATOM 2204 C CA . GLY A 1 294 ? -8.010 5.947 -16.553 1.00 90.25 294 GLY A CA 1
ATOM 2205 C C . GLY A 1 294 ? -7.446 4.650 -17.141 1.00 90.25 294 GLY A C 1
ATOM 2206 O O . GLY A 1 294 ? -7.125 4.594 -18.323 1.00 90.25 294 GLY A O 1
ATOM 2207 N N . TRP A 1 295 ? -7.290 3.604 -16.320 1.00 92.56 295 TRP A N 1
ATOM 2208 C CA . TRP A 1 295 ? -6.529 2.404 -16.675 1.00 92.56 295 TRP A CA 1
ATOM 2209 C C . TRP A 1 295 ? -7.093 1.757 -17.941 1.00 92.56 295 TRP A C 1
ATOM 2211 O O . TRP A 1 295 ? -6.353 1.472 -18.875 1.00 92.56 295 TRP A O 1
ATOM 2221 N N . ARG A 1 296 ? -8.413 1.554 -18.003 1.00 87.81 296 ARG A N 1
ATOM 2222 C CA . ARG A 1 296 ? -9.053 0.843 -19.124 1.00 87.81 296 ARG A CA 1
ATOM 2223 C C . ARG A 1 296 ? -8.893 1.542 -20.473 1.00 87.81 296 ARG A C 1
ATOM 2225 O O . ARG A 1 296 ? -8.879 0.851 -21.485 1.00 87.81 296 ARG A O 1
ATOM 2232 N N . ASP A 1 297 ? -8.773 2.863 -20.458 1.00 89.06 297 ASP A N 1
ATOM 2233 C CA . ASP A 1 297 ? -8.693 3.692 -21.661 1.00 89.06 297 ASP A CA 1
ATOM 2234 C C . ASP A 1 297 ? -7.245 4.100 -21.986 1.00 89.06 297 ASP A C 1
ATOM 2236 O O . ASP A 1 297 ? -6.996 4.793 -22.972 1.00 89.06 297 ASP A O 1
ATOM 2240 N N . SER A 1 298 ? -6.284 3.679 -21.157 1.00 91.50 298 SER A N 1
ATOM 2241 C CA . SER A 1 298 ? -4.866 3.977 -21.325 1.00 91.50 298 SER A CA 1
ATOM 2242 C C . SER A 1 298 ? -4.220 3.063 -22.364 1.00 91.50 298 SER A C 1
ATOM 2244 O O . SER A 1 298 ? -4.437 1.852 -22.380 1.00 91.50 298 SER A O 1
ATOM 2246 N N . ASP A 1 299 ? -3.368 3.644 -23.205 1.00 92.69 299 ASP A N 1
ATOM 2247 C CA . ASP A 1 299 ? -2.488 2.929 -24.130 1.00 92.69 299 ASP A CA 1
ATOM 2248 C C . ASP A 1 299 ? -1.153 2.520 -23.482 1.00 92.69 299 ASP A C 1
ATOM 2250 O O . ASP A 1 299 ? -0.330 1.850 -24.109 1.00 92.69 299 ASP A O 1
ATOM 2254 N N . LEU A 1 300 ? -0.924 2.906 -22.222 1.00 97.44 300 LEU A N 1
ATOM 2255 C CA . LEU A 1 300 ? 0.241 2.483 -21.454 1.00 97.44 300 LEU A CA 1
ATOM 2256 C C . LEU A 1 300 ? 0.104 1.011 -21.017 1.00 97.44 300 LEU A C 1
ATOM 2258 O O . LEU A 1 300 ? -0.986 0.568 -20.639 1.00 97.44 300 LEU A O 1
ATOM 2262 N N . PRO A 1 301 ? 1.200 0.232 -20.997 1.00 97.88 301 PRO A N 1
ATOM 2263 C CA . PRO A 1 301 ? 1.169 -1.153 -20.545 1.00 97.88 301 PRO A CA 1
ATOM 2264 C C . PRO A 1 301 ? 1.168 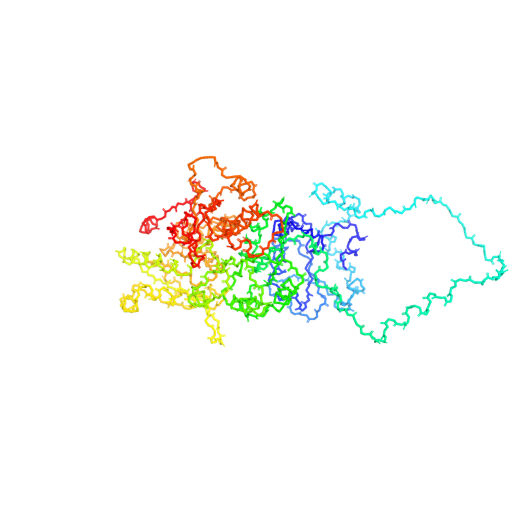-1.214 -19.011 1.00 97.88 301 PRO A C 1
ATOM 2266 O O . PRO A 1 301 ? 2.200 -1.377 -18.362 1.00 97.88 301 PRO A O 1
ATOM 2269 N N . ILE A 1 302 ? -0.025 -1.056 -18.440 1.00 98.19 302 ILE A N 1
ATOM 2270 C CA . ILE A 1 302 ? -0.268 -1.037 -16.996 1.00 98.19 302 ILE A CA 1
ATOM 2271 C C . ILE A 1 302 ? -0.566 -2.446 -16.479 1.00 98.19 302 ILE A C 1
ATOM 2273 O O . ILE A 1 302 ? -1.401 -3.160 -17.036 1.00 98.19 302 ILE A O 1
ATOM 2277 N N . PHE A 1 303 ? 0.071 -2.802 -15.367 1.00 98.00 303 PHE A N 1
ATOM 2278 C CA . PHE A 1 303 ? -0.080 -4.053 -14.640 1.00 98.00 303 PHE A CA 1
ATOM 2279 C C . PHE A 1 303 ? -0.285 -3.797 -13.141 1.00 98.00 303 PHE A C 1
ATOM 2281 O O . PHE A 1 303 ? 0.123 -2.763 -12.616 1.00 98.00 303 PHE A O 1
ATOM 2288 N N . ARG A 1 304 ? -0.878 -4.751 -12.416 1.00 97.25 304 ARG A N 1
ATOM 2289 C CA . ARG A 1 304 ? -0.916 -4.726 -10.941 1.00 97.25 304 ARG A CA 1
ATOM 2290 C C . ARG A 1 304 ? -0.881 -6.133 -10.367 1.00 97.25 304 ARG A C 1
ATOM 2292 O O . ARG A 1 304 ? -1.766 -6.934 -10.669 1.00 97.25 304 ARG A O 1
ATOM 2299 N N . VAL A 1 305 ? 0.108 -6.398 -9.513 1.00 96.38 305 VAL A N 1
ATOM 2300 C CA . VAL A 1 305 ? 0.257 -7.670 -8.783 1.00 96.38 305 VAL A CA 1
ATOM 2301 C C . VAL A 1 305 ? -0.740 -7.757 -7.625 1.00 96.38 305 VAL A C 1
ATOM 2303 O O . VAL A 1 305 ? -1.512 -8.711 -7.536 1.00 96.38 305 VAL A O 1
ATOM 2306 N N . GLY A 1 306 ? -0.742 -6.747 -6.750 1.00 92.44 306 GLY A N 1
ATOM 2307 C CA . GLY A 1 306 ? -1.607 -6.687 -5.572 1.00 92.44 306 GLY A CA 1
ATOM 2308 C C . GLY A 1 306 ? -3.052 -6.275 -5.872 1.00 92.44 306 GLY A C 1
ATOM 2309 O O . GLY A 1 306 ? -3.476 -6.128 -7.020 1.00 92.44 306 GLY A O 1
ATOM 2310 N N . SER A 1 307 ? -3.824 -6.078 -4.811 1.00 91.31 307 SER A N 1
ATOM 2311 C CA . SER A 1 307 ? -5.192 -5.560 -4.880 1.00 91.31 307 SER A CA 1
ATOM 2312 C C . SER A 1 307 ? -5.273 -4.028 -4.890 1.00 91.31 307 SER A C 1
ATOM 2314 O O . SER A 1 307 ? -4.483 -3.343 -4.228 1.00 91.31 307 SER A O 1
ATOM 2316 N N . GLY A 1 308 ? -6.279 -3.484 -5.585 1.00 92.00 308 GLY A N 1
ATOM 2317 C CA . GLY A 1 308 ? -6.679 -2.077 -5.491 1.00 92.00 308 GLY A CA 1
ATOM 2318 C C . GLY A 1 308 ? -7.963 -1.871 -4.687 1.00 92.00 308 GLY A C 1
ATOM 2319 O O . GLY A 1 308 ? -8.564 -2.817 -4.177 1.00 92.00 308 GLY A O 1
ATOM 2320 N N . VAL A 1 309 ? -8.421 -0.620 -4.607 1.00 92.81 309 VAL A N 1
ATOM 2321 C CA . VAL A 1 309 ? -9.673 -0.247 -3.924 1.00 92.81 309 VAL A CA 1
ATOM 2322 C C . VAL A 1 309 ? -10.900 -0.929 -4.524 1.00 92.81 309 VAL A C 1
ATOM 2324 O O . VAL A 1 309 ? -11.862 -1.166 -3.803 1.00 92.81 309 VAL A O 1
ATOM 2327 N N . ASP A 1 310 ? -10.866 -1.303 -5.806 1.00 92.25 310 ASP A N 1
ATOM 2328 C CA . ASP A 1 310 ? -11.957 -2.035 -6.458 1.00 92.25 310 ASP A CA 1
ATOM 2329 C C . ASP A 1 310 ? -12.203 -3.395 -5.788 1.00 92.25 310 ASP A C 1
ATOM 2331 O O . ASP A 1 310 ? -13.345 -3.769 -5.515 1.00 92.25 310 ASP A O 1
ATOM 2335 N N . GLU A 1 311 ? -11.134 -4.142 -5.512 1.00 92.31 311 GLU A N 1
ATOM 2336 C CA . GLU A 1 311 ? -11.215 -5.445 -4.852 1.00 92.31 311 GLU A CA 1
ATOM 2337 C C . GLU A 1 311 ? -11.429 -5.297 -3.348 1.00 92.31 311 GLU A C 1
ATOM 2339 O O . GLU A 1 311 ? -12.276 -5.987 -2.777 1.00 92.31 311 GLU A O 1
ATOM 2344 N N . ARG A 1 312 ? -10.729 -4.344 -2.719 1.00 93.62 312 ARG A N 1
ATOM 2345 C CA . ARG A 1 312 ? -10.858 -4.070 -1.280 1.00 93.62 312 ARG A CA 1
ATOM 2346 C C . ARG A 1 312 ? -12.274 -3.636 -0.906 1.00 93.62 312 ARG A C 1
ATOM 2348 O O . ARG A 1 312 ? -12.796 -4.104 0.096 1.00 93.62 312 ARG A O 1
ATOM 2355 N N . ALA A 1 313 ? -12.927 -2.802 -1.716 1.00 94.69 313 ALA A N 1
ATOM 2356 C CA . ALA A 1 313 ? -14.303 -2.369 -1.468 1.00 94.69 313 ALA A CA 1
ATOM 2357 C C . ALA A 1 313 ? -15.306 -3.524 -1.580 1.00 94.69 313 ALA A C 1
ATOM 2359 O O . ALA A 1 313 ? -16.224 -3.632 -0.764 1.00 94.69 313 ALA A O 1
ATOM 2360 N N . ARG A 1 314 ? -15.114 -4.421 -2.556 1.00 93.06 314 ARG A N 1
ATOM 2361 C CA . ARG A 1 314 ? -15.955 -5.613 -2.714 1.00 93.06 314 ARG A CA 1
ATOM 2362 C C . ARG A 1 314 ? -15.820 -6.554 -1.522 1.00 93.06 314 ARG A C 1
ATOM 2364 O O . ARG A 1 314 ? -16.833 -7.018 -1.008 1.00 93.06 314 ARG A O 1
ATOM 2371 N N . GLN A 1 315 ? -14.599 -6.794 -1.046 1.00 90.31 315 GLN A N 1
ATOM 2372 C CA . GLN A 1 315 ? -14.414 -7.571 0.178 1.00 90.31 315 GLN A CA 1
ATOM 2373 C C . GLN A 1 315 ? -15.012 -6.852 1.392 1.00 90.31 315 GLN A C 1
ATOM 2375 O O . GLN A 1 315 ? -15.687 -7.475 2.217 1.00 90.31 315 GLN A O 1
ATOM 2380 N N . PHE A 1 316 ? -14.823 -5.539 1.493 1.00 94.50 316 PHE A N 1
ATOM 2381 C CA . PHE A 1 316 ? -15.343 -4.785 2.620 1.00 94.50 316 PHE A CA 1
ATOM 2382 C C . PHE A 1 316 ? -16.869 -4.855 2.693 1.00 94.50 316 PHE A C 1
ATOM 2384 O O . PHE A 1 316 ? -17.424 -5.004 3.778 1.00 94.50 316 PHE A O 1
ATOM 2391 N N . LYS A 1 317 ? -17.565 -4.842 1.551 1.00 95.25 317 LYS A N 1
ATOM 2392 C CA . LYS A 1 317 ? -19.012 -5.089 1.488 1.00 95.25 317 LYS A CA 1
ATOM 2393 C C . LYS A 1 317 ? -19.401 -6.398 2.178 1.00 95.25 317 LYS A C 1
ATOM 2395 O O . LYS A 1 317 ? -20.384 -6.425 2.919 1.00 95.25 317 LYS A O 1
ATOM 2400 N N . GLU A 1 318 ? -18.669 -7.486 1.953 1.00 93.25 318 GLU A N 1
ATOM 2401 C CA . GLU A 1 318 ? -18.941 -8.773 2.608 1.00 93.25 318 GLU A CA 1
ATOM 2402 C C . GLU A 1 318 ? -18.687 -8.703 4.118 1.00 93.25 318 GLU A C 1
ATOM 2404 O O . GLU A 1 318 ? -19.479 -9.216 4.913 1.00 93.25 318 GLU A O 1
ATOM 2409 N N . LEU A 1 319 ? -17.605 -8.039 4.535 1.00 93.50 319 LEU A N 1
ATOM 2410 C CA . LEU A 1 319 ? -17.296 -7.822 5.947 1.00 93.50 319 LEU A CA 1
ATOM 2411 C C . LEU A 1 319 ? -18.368 -6.976 6.646 1.00 93.50 319 LEU A C 1
ATOM 2413 O O . LEU A 1 319 ? -18.861 -7.383 7.695 1.00 93.50 319 LEU A O 1
ATOM 2417 N N . ALA A 1 320 ? -18.772 -5.857 6.048 1.00 95.50 320 ALA A N 1
ATOM 2418 C CA . ALA A 1 320 ? -19.789 -4.958 6.578 1.00 95.50 320 ALA A CA 1
ATOM 2419 C C . ALA A 1 320 ? -21.142 -5.665 6.723 1.00 95.50 320 ALA A C 1
ATOM 2421 O O . ALA A 1 320 ? -21.743 -5.614 7.792 1.00 95.50 320 ALA A O 1
ATOM 2422 N N . ASN A 1 321 ? -21.590 -6.408 5.703 1.00 95.06 321 ASN A N 1
ATOM 2423 C CA . ASN A 1 321 ? -22.825 -7.197 5.795 1.00 95.06 321 ASN A CA 1
ATOM 2424 C C . ASN A 1 321 ? -22.777 -8.208 6.950 1.00 95.06 321 ASN A C 1
ATOM 2426 O O . ASN A 1 321 ? -23.747 -8.333 7.698 1.00 95.06 321 ASN A O 1
ATOM 2430 N N . ARG A 1 322 ? -21.647 -8.907 7.129 1.00 93.19 322 ARG A N 1
ATOM 2431 C CA . ARG A 1 322 ? -21.465 -9.839 8.253 1.00 93.19 322 ARG A CA 1
ATOM 2432 C C . ARG A 1 322 ? -21.458 -9.125 9.602 1.00 93.19 322 ARG A C 1
ATOM 2434 O O . ARG A 1 322 ? -22.110 -9.612 10.519 1.00 93.19 322 ARG A O 1
ATOM 2441 N N . ALA A 1 323 ? -20.764 -7.993 9.721 1.00 95.06 323 ALA A N 1
ATOM 2442 C CA . ALA A 1 323 ? -20.730 -7.195 10.945 1.00 95.06 323 ALA A CA 1
ATOM 2443 C C . ALA A 1 323 ? -22.146 -6.763 11.353 1.00 95.06 323 ALA A C 1
ATOM 2445 O O . ALA A 1 323 ? -22.597 -7.090 12.452 1.00 95.06 323 ALA A O 1
ATOM 2446 N N . ILE A 1 324 ? -22.894 -6.153 10.426 1.00 96.00 324 ILE A N 1
ATOM 2447 C CA . ILE A 1 324 ? -24.268 -5.704 10.673 1.00 96.00 324 ILE A CA 1
ATOM 2448 C C . ILE A 1 324 ? -25.189 -6.876 11.044 1.00 96.00 324 ILE A C 1
ATOM 2450 O O . ILE A 1 324 ? -25.966 -6.765 11.992 1.00 96.00 324 ILE A O 1
ATOM 2454 N N . ALA A 1 325 ? -25.085 -8.020 10.357 1.00 94.25 325 ALA A N 1
ATOM 2455 C CA . ALA A 1 325 ? -25.874 -9.214 10.676 1.00 94.25 325 ALA A CA 1
ATOM 2456 C C . ALA A 1 325 ? -25.570 -9.789 12.073 1.00 94.25 325 ALA A C 1
ATOM 2458 O O . ALA A 1 325 ? -26.434 -10.418 12.682 1.00 94.25 325 ALA A O 1
ATOM 2459 N N . GLN A 1 326 ? -24.363 -9.561 12.594 1.00 93.50 326 GLN A N 1
ATOM 2460 C CA . GLN A 1 326 ? -23.943 -9.955 13.942 1.00 93.50 326 GLN A CA 1
ATOM 2461 C C . GLN A 1 326 ? -24.262 -8.896 15.011 1.00 93.50 326 GLN A C 1
ATOM 2463 O O . GLN A 1 326 ? -23.889 -9.072 16.169 1.00 93.50 326 GLN A O 1
ATOM 2468 N N . GLY A 1 327 ? -24.943 -7.804 14.647 1.00 94.38 327 GLY A N 1
ATOM 2469 C CA . GLY A 1 327 ? -25.244 -6.701 15.563 1.00 94.38 327 GLY A CA 1
ATOM 2470 C C . GLY A 1 327 ? -24.030 -5.832 15.903 1.00 94.38 327 GLY A C 1
ATOM 2471 O O . GLY A 1 327 ? -24.041 -5.150 16.925 1.00 94.38 327 GLY A O 1
ATOM 2472 N N . ILE A 1 328 ? -22.986 -5.865 15.071 1.00 96.19 328 ILE A N 1
ATOM 2473 C CA . ILE A 1 328 ? -21.791 -5.027 15.196 1.00 96.19 328 ILE A CA 1
ATOM 2474 C C . ILE A 1 328 ? -21.955 -3.857 14.224 1.00 96.19 328 ILE A C 1
ATOM 2476 O O . ILE A 1 328 ? -21.997 -4.062 13.011 1.00 96.19 328 ILE A O 1
ATOM 2480 N N . GLY A 1 329 ? -22.072 -2.637 14.746 1.00 97.50 329 GLY A N 1
ATOM 2481 C CA . GLY A 1 329 ? -22.154 -1.430 13.920 1.00 97.50 329 GLY A CA 1
ATOM 2482 C C . GLY A 1 329 ? -20.840 -1.147 13.188 1.00 97.50 329 GLY A C 1
ATOM 2483 O O . GLY A 1 329 ? -19.797 -1.685 13.547 1.00 97.50 329 GLY A O 1
ATOM 2484 N N . VAL A 1 330 ? -20.854 -0.283 12.178 1.00 98.19 330 VAL A N 1
ATOM 2485 C CA . VAL A 1 330 ? -19.640 0.149 11.465 1.00 98.19 330 VAL A CA 1
ATOM 2486 C C . VAL A 1 330 ? -19.478 1.656 11.605 1.00 98.19 330 VAL A C 1
ATOM 2488 O O . VAL A 1 330 ? -20.415 2.417 11.369 1.00 98.19 330 VAL A O 1
ATOM 2491 N N . THR A 1 331 ? -18.282 2.105 11.964 1.00 97.94 331 THR A N 1
ATOM 2492 C CA . THR A 1 331 ? -17.920 3.522 11.943 1.00 97.94 331 THR A CA 1
ATOM 2493 C C . THR A 1 331 ? -16.788 3.734 10.962 1.00 97.94 331 THR A C 1
ATOM 2495 O O . THR A 1 331 ? -15.688 3.247 11.189 1.00 97.94 331 THR A O 1
ATOM 2498 N N . PHE A 1 332 ? -17.034 4.487 9.897 1.00 97.62 332 PHE A N 1
ATOM 2499 C CA . PHE A 1 332 ? -15.968 4.929 9.005 1.00 97.62 332 PHE A CA 1
ATOM 2500 C C . PHE A 1 332 ? -15.307 6.181 9.568 1.00 97.62 332 PHE A C 1
ATOM 2502 O O . PHE A 1 332 ? -15.998 7.153 9.878 1.00 97.62 332 PHE A O 1
ATOM 2509 N N . MET A 1 333 ? -13.983 6.156 9.663 1.00 97.31 333 MET A N 1
ATOM 2510 C CA . MET A 1 333 ? -13.143 7.315 9.948 1.00 97.31 333 MET A CA 1
ATOM 2511 C C . MET A 1 333 ? -12.484 7.736 8.636 1.00 97.31 333 MET A C 1
ATOM 2513 O O . MET A 1 333 ? -11.658 6.991 8.118 1.00 97.31 333 MET A O 1
ATOM 2517 N N . ILE A 1 334 ? -12.860 8.883 8.078 1.00 95.38 334 ILE A N 1
ATOM 2518 C CA . ILE A 1 334 ? -12.430 9.326 6.744 1.00 95.38 334 ILE A CA 1
ATOM 2519 C C . ILE A 1 334 ? -11.423 10.472 6.871 1.00 95.38 334 ILE A C 1
ATOM 2521 O O . ILE A 1 334 ? -11.729 11.504 7.469 1.00 95.38 334 ILE A O 1
ATOM 2525 N N . GLU A 1 335 ? -10.228 10.279 6.307 1.00 91.81 335 GLU A N 1
ATOM 2526 C CA . GLU A 1 335 ? -9.183 11.308 6.244 1.00 91.81 335 GLU A CA 1
ATOM 2527 C C . GLU A 1 335 ? -9.623 12.471 5.342 1.00 91.81 335 GLU A C 1
ATOM 2529 O O . GLU A 1 335 ? -9.992 12.255 4.185 1.00 91.81 335 GLU A O 1
ATOM 2534 N N . THR A 1 336 ? -9.499 13.706 5.826 1.00 89.62 336 THR A N 1
ATOM 2535 C CA . THR A 1 336 ? -9.730 14.925 5.039 1.00 89.62 336 THR A CA 1
ATOM 2536 C C . THR A 1 336 ? -8.555 15.901 5.132 1.00 89.62 336 THR A C 1
ATOM 2538 O O . THR A 1 336 ? -7.719 15.841 6.042 1.00 89.62 336 THR A O 1
ATOM 2541 N N . VAL A 1 337 ? -8.481 16.822 4.166 1.00 86.44 337 VAL A N 1
ATOM 2542 C CA . VAL A 1 337 ? -7.544 17.955 4.170 1.00 86.44 337 VAL A CA 1
ATOM 2543 C C . VAL A 1 337 ? -8.360 19.248 4.221 1.00 86.44 337 VAL A C 1
ATOM 2545 O O . VAL A 1 337 ? -9.020 19.584 3.235 1.00 86.44 337 VAL A O 1
ATOM 2548 N N . PRO A 1 338 ? -8.351 19.982 5.349 1.00 84.69 338 PRO A N 1
ATOM 2549 C CA . PRO A 1 338 ? -9.097 21.228 5.468 1.00 84.69 338 PRO A CA 1
ATOM 2550 C C . PRO A 1 338 ? -8.723 22.232 4.371 1.00 84.69 338 PRO A C 1
ATOM 2552 O O . PRO A 1 338 ? -7.549 22.529 4.168 1.00 84.69 338 PRO A O 1
ATOM 2555 N N . GLY A 1 339 ? -9.731 22.775 3.684 1.00 81.62 339 GLY A N 1
ATOM 2556 C CA . GLY A 1 339 ? -9.539 23.799 2.651 1.00 81.62 339 GLY A CA 1
ATOM 2557 C C . GLY A 1 339 ? -9.049 23.288 1.290 1.00 81.62 339 GLY A C 1
ATOM 2558 O O . GLY A 1 339 ? -8.692 24.110 0.451 1.00 81.62 339 GLY A O 1
ATOM 2559 N N . SER A 1 340 ? -9.032 21.970 1.059 1.00 81.31 340 SER A N 1
ATOM 2560 C CA . SER A 1 340 ? -8.744 21.364 -0.247 1.00 81.31 340 SER A CA 1
ATOM 2561 C C . SER A 1 340 ? -10.026 20.862 -0.911 1.00 81.31 340 SER A C 1
ATOM 2563 O O . SER A 1 340 ? -10.810 20.161 -0.278 1.00 81.31 340 SER A O 1
ATOM 2565 N N . ASP A 1 341 ? -10.193 21.150 -2.204 1.00 79.81 341 ASP A N 1
ATOM 2566 C CA . ASP A 1 341 ? -11.268 20.574 -3.029 1.00 79.81 341 ASP A CA 1
ATOM 2567 C C . ASP A 1 341 ? -10.881 19.206 -3.630 1.00 79.81 341 ASP A C 1
ATOM 2569 O O . ASP A 1 341 ? -11.712 18.507 -4.215 1.00 79.81 341 ASP A O 1
ATOM 2573 N N . ALA A 1 342 ? -9.607 18.814 -3.523 1.00 81.12 342 ALA A N 1
ATOM 2574 C CA . ALA A 1 342 ? -9.126 17.529 -4.013 1.00 81.12 342 ALA A CA 1
ATOM 2575 C C . ALA A 1 342 ? -9.419 16.421 -2.996 1.00 81.12 342 ALA A C 1
ATOM 2577 O O . ALA A 1 342 ? -8.963 16.499 -1.852 1.00 81.12 342 ALA A O 1
ATOM 2578 N N . LYS A 1 343 ? -10.121 15.372 -3.447 1.00 85.06 343 LYS A N 1
ATOM 2579 C CA . LYS A 1 343 ? -10.412 14.187 -2.633 1.00 85.06 343 LYS A CA 1
ATOM 2580 C C . LYS A 1 343 ? -9.132 13.472 -2.208 1.00 85.06 343 LYS A C 1
ATOM 2582 O O . LYS A 1 343 ? -8.248 13.226 -3.033 1.00 85.06 343 LYS A O 1
ATOM 2587 N N . THR A 1 344 ? -9.063 13.085 -0.941 1.00 87.31 344 THR A N 1
ATOM 2588 C CA . THR A 1 344 ? -8.020 12.196 -0.422 1.00 87.31 344 THR A CA 1
ATOM 2589 C C . THR A 1 344 ? -8.219 10.768 -0.931 1.00 87.31 344 THR A C 1
ATOM 2591 O O . THR A 1 344 ? -9.320 10.370 -1.321 1.00 87.31 344 THR A O 1
ATOM 2594 N N . TYR A 1 345 ? -7.172 9.942 -0.857 1.00 86.75 345 TYR A N 1
ATOM 2595 C CA . TYR A 1 345 ? -7.319 8.491 -1.019 1.00 86.75 345 TYR A CA 1
ATOM 2596 C C . TYR A 1 345 ? -8.442 7.897 -0.143 1.00 86.75 345 TYR A C 1
ATOM 2598 O O . TYR A 1 345 ? -9.179 7.026 -0.605 1.00 86.75 345 TYR A O 1
ATOM 2606 N N . GLY A 1 346 ? -8.590 8.372 1.099 1.00 89.69 346 GLY A N 1
ATOM 2607 C CA . GLY A 1 346 ? -9.628 7.913 2.025 1.00 89.69 346 GLY A CA 1
ATOM 2608 C C . GLY A 1 346 ? -11.042 8.186 1.513 1.00 89.69 346 GLY A C 1
ATOM 2609 O O . GLY A 1 346 ? -11.896 7.299 1.553 1.00 89.69 346 GLY A O 1
ATOM 2610 N N . GLU A 1 347 ? -11.268 9.381 0.968 1.00 91.25 347 GLU A N 1
ATOM 2611 C CA . GLU A 1 347 ? -12.543 9.776 0.360 1.00 91.25 347 GLU A CA 1
ATOM 2612 C C . GLU A 1 347 ? -12.837 8.978 -0.914 1.00 91.25 347 GLU A C 1
ATOM 2614 O O . GLU A 1 347 ? -13.921 8.413 -1.044 1.00 91.25 347 GLU A O 1
ATOM 2619 N N . LEU A 1 348 ? -11.856 8.845 -1.815 1.00 89.44 348 LEU A N 1
ATOM 2620 C CA . LEU A 1 348 ? -11.995 8.037 -3.035 1.00 89.44 348 LEU A CA 1
ATOM 2621 C C . LEU A 1 348 ? -12.321 6.576 -2.711 1.00 89.44 348 LEU A C 1
ATOM 2623 O O . LEU A 1 348 ? -13.158 5.939 -3.357 1.00 89.44 348 LEU A O 1
ATOM 2627 N N . PHE A 1 349 ? -11.678 6.027 -1.682 1.00 92.00 349 PHE A N 1
ATOM 2628 C CA . PHE A 1 349 ? -11.946 4.662 -1.268 1.00 92.00 349 PHE A CA 1
ATOM 2629 C C . PHE A 1 349 ? -13.336 4.525 -0.629 1.00 92.00 349 PHE A C 1
ATOM 2631 O O . PHE A 1 349 ? -14.043 3.550 -0.895 1.00 92.00 349 PHE A O 1
ATOM 2638 N N . PHE A 1 350 ? -13.773 5.508 0.159 1.00 94.12 350 PHE A N 1
ATOM 2639 C CA . PHE A 1 350 ? -15.120 5.523 0.726 1.00 94.12 350 PHE A CA 1
ATOM 2640 C C . PHE A 1 350 ? -16.213 5.620 -0.346 1.00 94.12 350 PHE A C 1
ATOM 2642 O O . PHE A 1 350 ? -17.214 4.903 -0.257 1.00 94.12 350 PHE A O 1
ATOM 2649 N N . ASP A 1 351 ? -16.003 6.407 -1.401 1.00 93.00 351 ASP A N 1
ATOM 2650 C CA . ASP A 1 351 ? -16.903 6.443 -2.558 1.00 93.00 351 ASP A CA 1
ATOM 2651 C C . ASP A 1 351 ? -17.018 5.060 -3.207 1.00 93.00 351 ASP A C 1
ATOM 2653 O O . ASP A 1 351 ? -18.118 4.581 -3.494 1.00 93.00 351 ASP A O 1
ATOM 2657 N N . ARG A 1 352 ? -15.886 4.365 -3.378 1.00 94.38 352 ARG A N 1
ATOM 2658 C CA . ARG A 1 352 ? -15.876 3.019 -3.959 1.00 94.38 352 ARG A CA 1
ATOM 2659 C C . ARG A 1 352 ? -16.598 2.001 -3.073 1.00 94.38 352 ARG A C 1
ATOM 2661 O O . ARG A 1 352 ? -17.354 1.175 -3.586 1.00 94.38 352 ARG A O 1
ATOM 2668 N N . VAL A 1 353 ? -16.412 2.070 -1.755 1.00 94.94 353 VAL A N 1
ATOM 2669 C CA . VAL A 1 353 ? -17.163 1.254 -0.783 1.00 94.94 353 VAL A CA 1
ATOM 2670 C C . VAL A 1 353 ? -18.661 1.543 -0.870 1.00 94.94 353 VAL A C 1
ATOM 2672 O O . VAL A 1 353 ? -19.463 0.608 -0.905 1.00 94.94 353 VAL A O 1
ATOM 2675 N N . THR A 1 354 ? -19.044 2.815 -0.963 1.00 95.50 354 THR A N 1
ATOM 2676 C CA . THR A 1 354 ? -20.443 3.244 -1.106 1.00 95.50 354 THR A CA 1
ATOM 2677 C C . THR A 1 354 ? -21.065 2.689 -2.383 1.00 95.50 354 THR A C 1
ATOM 2679 O O . THR A 1 354 ? -22.173 2.152 -2.347 1.00 95.50 354 THR A O 1
ATOM 2682 N N . GLN A 1 355 ? -20.331 2.724 -3.496 1.00 95.50 355 GLN A N 1
ATOM 2683 C CA . GLN A 1 355 ? -20.771 2.156 -4.768 1.00 95.50 355 GLN A CA 1
ATOM 2684 C C . GLN A 1 355 ? -20.985 0.637 -4.685 1.00 95.50 355 GLN A C 1
ATOM 2686 O O . GLN A 1 355 ? -21.986 0.129 -5.188 1.00 95.50 355 GLN A O 1
ATOM 2691 N N . GLU A 1 356 ? -20.072 -0.098 -4.044 1.00 96.00 356 GLU A N 1
ATOM 2692 C CA . GLU A 1 356 ? -20.195 -1.552 -3.879 1.00 96.00 356 GLU A CA 1
ATOM 2693 C C . GLU A 1 356 ? -21.350 -1.932 -2.933 1.00 96.00 356 GLU A C 1
ATOM 2695 O O . GLU A 1 356 ? -22.095 -2.879 -3.213 1.00 96.00 356 GLU A O 1
ATOM 2700 N N . LEU A 1 357 ? -21.538 -1.204 -1.826 1.00 95.75 357 LEU A N 1
ATOM 2701 C CA . LEU A 1 357 ? -22.645 -1.408 -0.876 1.00 95.75 357 LEU A CA 1
ATOM 2702 C C . LEU A 1 357 ? -24.015 -1.034 -1.466 1.00 95.75 357 LEU A C 1
ATOM 2704 O O . LEU A 1 357 ? -25.018 -1.693 -1.172 1.00 95.75 357 LEU A O 1
ATOM 2708 N N . GLY A 1 358 ? -24.045 0.003 -2.302 1.00 96.88 358 GLY A N 1
ATOM 2709 C CA . GLY A 1 358 ? -25.246 0.666 -2.798 1.00 96.88 358 GLY A CA 1
ATOM 2710 C C . GLY A 1 358 ? -25.699 1.796 -1.869 1.00 96.88 358 GLY A C 1
ATOM 2711 O O . GLY A 1 358 ? -25.895 1.590 -0.670 1.00 96.88 358 GLY A O 1
ATOM 2712 N N . GLU A 1 359 ? -25.929 2.983 -2.436 1.00 95.38 359 GLU A N 1
ATOM 2713 C CA . GLU A 1 359 ? -26.288 4.206 -1.694 1.00 95.38 359 GLU A CA 1
ATOM 2714 C C . GLU A 1 359 ? -27.533 4.031 -0.814 1.00 95.38 359 GLU A C 1
ATOM 2716 O O . GLU A 1 359 ? -27.544 4.449 0.342 1.00 95.38 359 GLU A O 1
ATOM 2721 N N . ALA A 1 360 ? -28.564 3.348 -1.322 1.00 96.88 360 ALA A N 1
ATOM 2722 C CA . ALA A 1 360 ? -29.785 3.079 -0.563 1.00 96.88 360 ALA A CA 1
ATOM 2723 C C . ALA A 1 360 ? -29.525 2.177 0.656 1.00 96.88 360 ALA A C 1
ATOM 2725 O O . ALA A 1 360 ? -30.068 2.417 1.733 1.00 96.88 360 ALA A O 1
ATOM 2726 N N . THR A 1 361 ? -28.672 1.158 0.510 1.00 97.25 361 THR A N 1
ATOM 2727 C CA . THR A 1 361 ? -28.275 0.278 1.620 1.00 97.25 361 THR A CA 1
ATOM 2728 C C . THR A 1 361 ? -27.556 1.078 2.696 1.00 97.25 361 THR A C 1
ATOM 2730 O O . THR A 1 361 ? -27.912 0.987 3.870 1.00 97.25 361 THR A O 1
ATOM 2733 N N . LEU A 1 362 ? -26.573 1.888 2.291 1.00 96.62 362 LEU A N 1
ATOM 2734 C CA . LEU A 1 362 ? -25.792 2.710 3.208 1.00 96.62 362 LEU A CA 1
ATOM 2735 C C . LEU A 1 362 ? -26.679 3.727 3.936 1.00 96.62 362 LEU A C 1
ATOM 2737 O O . LEU A 1 362 ? -26.615 3.815 5.159 1.00 96.62 362 LEU A O 1
ATOM 2741 N N . SER A 1 363 ? -27.554 4.427 3.211 1.00 96.69 363 SER A N 1
ATOM 2742 C CA . SER A 1 363 ? -28.488 5.407 3.777 1.00 96.69 363 SER A CA 1
ATOM 2743 C C . SER A 1 363 ? -29.459 4.776 4.781 1.00 96.69 363 SER A C 1
ATOM 2745 O O . SER A 1 363 ? -29.678 5.323 5.865 1.00 96.69 363 SER A O 1
ATOM 2747 N N . ASN A 1 364 ? -29.981 3.582 4.482 1.00 98.00 364 ASN A N 1
ATOM 2748 C CA . ASN A 1 364 ? -30.824 2.834 5.415 1.00 98.00 364 ASN A CA 1
ATOM 2749 C C . ASN A 1 364 ? -30.044 2.427 6.673 1.00 98.00 364 ASN A C 1
ATOM 2751 O O . ASN A 1 364 ? -30.518 2.622 7.789 1.00 98.00 364 ASN A O 1
ATOM 2755 N N . TRP A 1 365 ? -28.824 1.906 6.520 1.00 97.94 365 TRP A N 1
ATOM 2756 C CA . TRP A 1 365 ? -27.983 1.543 7.664 1.00 97.94 365 TRP A CA 1
ATOM 2757 C C . TRP A 1 365 ? -27.579 2.749 8.518 1.00 97.94 365 TRP A C 1
ATOM 2759 O O . TRP A 1 365 ? -27.473 2.617 9.737 1.00 97.94 365 TRP A O 1
ATOM 2769 N N . GLN A 1 366 ? -27.372 3.914 7.906 1.00 97.62 366 GLN A N 1
ATOM 2770 C CA . GLN A 1 366 ? -27.109 5.163 8.620 1.00 97.62 366 GLN A CA 1
ATOM 2771 C C . GLN A 1 366 ? -28.340 5.646 9.389 1.00 97.62 366 GLN A C 1
ATOM 2773 O O . GLN A 1 366 ? -28.226 6.003 10.559 1.00 97.62 366 GLN A O 1
ATOM 2778 N N . SER A 1 367 ? -29.520 5.588 8.769 1.00 97.06 367 SER A N 1
ATOM 2779 C CA . SER A 1 367 ? -30.790 5.959 9.410 1.00 97.06 367 SER A CA 1
ATOM 2780 C C . SER A 1 367 ? -31.112 5.064 10.612 1.00 97.06 367 SER A C 1
ATOM 2782 O O . SER A 1 367 ? -31.605 5.545 11.629 1.00 97.06 367 SER A O 1
ATOM 2784 N N . ASP A 1 368 ? -30.756 3.780 10.529 1.00 96.25 368 ASP A N 1
ATOM 2785 C CA . ASP A 1 368 ? -30.882 2.805 11.618 1.00 96.25 368 ASP A CA 1
ATOM 2786 C C . ASP A 1 368 ? -29.777 2.932 12.694 1.00 96.25 368 ASP A C 1
ATOM 2788 O O . ASP A 1 368 ? -29.750 2.148 13.644 1.00 96.25 368 ASP A O 1
ATOM 2792 N N . GLY A 1 369 ? -28.809 3.845 12.538 1.00 95.88 369 GLY A N 1
ATOM 2793 C CA . GLY A 1 369 ? -27.663 4.012 13.448 1.00 95.88 369 GLY A CA 1
ATOM 2794 C C . GLY A 1 369 ? -26.612 2.891 13.392 1.00 95.88 369 GLY A C 1
ATOM 2795 O O . GLY A 1 369 ? -25.634 2.911 14.149 1.00 95.88 369 GLY A O 1
ATOM 2796 N N . LYS A 1 370 ? -26.787 1.923 12.483 1.00 97.44 370 LYS A N 1
ATOM 2797 C CA . LYS A 1 370 ? -25.897 0.769 12.269 1.00 97.44 370 LYS A CA 1
ATOM 2798 C C . LYS A 1 370 ? -24.580 1.174 11.621 1.00 97.44 370 LYS A C 1
ATOM 2800 O O . LYS A 1 370 ? -23.557 0.551 11.888 1.00 97.44 370 LYS A O 1
ATOM 2805 N N . VAL A 1 371 ? -24.603 2.208 10.782 1.00 98.12 371 VAL A N 1
ATOM 2806 C CA . VAL A 1 371 ? -23.410 2.798 10.173 1.00 98.12 371 VAL A CA 1
ATOM 2807 C C . VAL A 1 371 ? -23.307 4.267 10.543 1.00 98.12 371 VAL A C 1
ATOM 2809 O O . VAL A 1 371 ? -24.285 5.000 10.474 1.00 98.12 371 VAL A O 1
ATOM 2812 N N . THR A 1 372 ? -22.108 4.721 10.888 1.00 96.94 372 THR A N 1
ATOM 2813 C CA . THR A 1 372 ? -21.812 6.145 11.081 1.00 96.94 372 THR A CA 1
ATOM 2814 C C . THR A 1 372 ? -20.536 6.529 10.350 1.00 96.94 372 THR A C 1
ATOM 2816 O O . THR A 1 372 ? -19.622 5.720 10.214 1.00 96.94 372 THR A O 1
ATOM 2819 N N . THR A 1 373 ? -20.451 7.774 9.901 1.00 96.44 373 THR A N 1
ATOM 2820 C CA . THR A 1 373 ? -19.256 8.345 9.271 1.00 96.44 373 THR A CA 1
ATOM 2821 C C . THR A 1 373 ? -18.743 9.493 10.127 1.00 96.44 373 THR A C 1
ATOM 2823 O O . THR A 1 373 ? -19.522 10.350 10.543 1.00 96.44 373 THR A O 1
ATOM 2826 N N . ARG A 1 374 ? -17.439 9.520 10.383 1.00 95.38 374 ARG A N 1
ATOM 2827 C CA . ARG A 1 374 ? -16.722 10.626 11.019 1.00 95.38 374 ARG A CA 1
ATOM 2828 C C . ARG A 1 374 ? -15.536 10.999 10.142 1.00 95.38 374 ARG A C 1
ATOM 2830 O O . ARG A 1 374 ? -14.955 10.136 9.490 1.00 95.38 374 ARG A O 1
ATOM 2837 N N . THR A 1 375 ? -15.172 12.269 10.143 1.00 94.56 375 THR A N 1
ATOM 2838 C CA . THR A 1 375 ? -13.991 12.768 9.433 1.00 94.56 375 THR A CA 1
ATOM 2839 C C . THR A 1 375 ? -12.900 13.138 10.424 1.00 94.56 375 THR A C 1
ATOM 2841 O O . THR A 1 375 ? -13.207 13.524 11.552 1.00 94.56 375 THR A O 1
ATOM 2844 N N . PHE A 1 376 ? -11.643 13.070 10.002 1.00 93.44 376 PHE A N 1
ATOM 2845 C CA . PHE A 1 376 ? -10.506 13.560 10.778 1.00 93.44 376 PHE A CA 1
ATOM 2846 C C . PHE A 1 376 ? -9.476 14.218 9.856 1.00 93.44 376 PHE A C 1
ATOM 2848 O O . PHE A 1 376 ? -9.343 13.843 8.691 1.00 93.44 376 PHE A O 1
ATOM 2855 N N . THR A 1 377 ? -8.744 15.200 10.380 1.00 90.88 377 THR A N 1
ATOM 2856 C CA . THR A 1 377 ? -7.662 15.851 9.636 1.00 90.88 377 THR A CA 1
ATOM 2857 C C . THR A 1 377 ? -6.504 14.875 9.453 1.00 90.88 377 THR A C 1
ATOM 2859 O O . THR A 1 377 ? -6.104 14.199 10.401 1.00 90.88 377 THR A O 1
ATOM 2862 N N . ARG A 1 378 ? -5.939 14.816 8.244 1.00 84.94 378 ARG A N 1
ATOM 2863 C CA . ARG A 1 378 ? -4.757 14.003 7.914 1.00 84.94 378 ARG A CA 1
ATOM 2864 C C . ARG A 1 378 ? -3.669 14.060 8.992 1.00 84.94 378 ARG A C 1
ATOM 2866 O O . ARG A 1 378 ? -3.207 15.143 9.345 1.00 84.94 378 ARG A O 1
ATOM 2873 N N . GLY A 1 379 ? -3.239 12.887 9.464 1.00 84.00 379 GLY A N 1
ATOM 2874 C CA . GLY A 1 379 ? -2.189 12.749 10.480 1.00 84.00 379 GLY A CA 1
ATOM 2875 C C . GLY A 1 379 ? -2.592 13.222 11.882 1.00 84.00 379 GLY A C 1
ATOM 2876 O O . GLY A 1 379 ? -1.730 13.398 12.736 1.00 84.00 379 GLY A O 1
ATOM 2877 N N . GLN A 1 380 ? -3.882 13.471 12.124 1.00 90.56 380 GLN A N 1
ATOM 2878 C CA . GLN A 1 380 ? -4.423 13.954 13.400 1.00 90.56 380 GLN A CA 1
ATOM 2879 C C . GLN A 1 380 ? -5.591 13.086 13.880 1.00 90.56 380 GLN A C 1
ATOM 2881 O O . GLN A 1 380 ? -6.545 13.569 14.485 1.00 90.56 380 GLN A O 1
ATOM 2886 N N . ILE A 1 381 ? -5.550 11.778 13.614 1.00 93.44 381 ILE A N 1
ATOM 2887 C CA . ILE A 1 381 ? -6.662 10.882 13.956 1.00 93.44 381 ILE A CA 1
ATOM 2888 C C . ILE A 1 381 ? -6.995 10.862 15.454 1.00 93.44 381 ILE A C 1
ATOM 2890 O O . ILE A 1 381 ? -8.162 10.751 15.822 1.00 93.44 381 ILE A O 1
ATOM 2894 N N . ASN A 1 382 ? -5.995 11.012 16.326 1.00 93.19 382 ASN A N 1
ATOM 2895 C CA . ASN A 1 382 ? -6.202 11.026 17.775 1.00 93.19 382 ASN A CA 1
ATOM 2896 C C . ASN A 1 382 ? -7.030 12.232 18.250 1.00 93.19 382 ASN A C 1
ATOM 2898 O O . ASN A 1 382 ? -7.724 12.121 19.263 1.00 93.19 382 ASN A O 1
ATOM 2902 N N . ASP A 1 383 ? -7.034 13.340 17.504 1.00 93.88 383 ASP A N 1
ATOM 2903 C CA . ASP A 1 383 ? -7.844 14.518 17.832 1.00 93.88 383 ASP A CA 1
ATOM 2904 C C . ASP A 1 383 ? -9.345 14.212 17.703 1.00 93.88 383 ASP A C 1
ATOM 2906 O O . ASP A 1 383 ? -10.151 14.755 18.455 1.00 93.88 383 ASP A O 1
ATOM 2910 N N . ALA A 1 384 ? -9.724 13.256 16.842 1.00 93.25 384 ALA A N 1
ATOM 2911 C CA . ALA A 1 384 ? -11.103 12.774 16.706 1.00 93.25 384 ALA A CA 1
ATOM 2912 C C . ALA A 1 384 ? -11.574 11.886 17.880 1.00 93.25 384 ALA A C 1
ATOM 2914 O O . ALA A 1 384 ? -12.704 11.391 17.868 1.00 93.25 384 ALA A O 1
ATOM 2915 N N . PHE A 1 385 ? -10.707 11.661 18.874 1.00 94.62 385 PHE A N 1
ATOM 2916 C CA . PHE A 1 385 ? -10.955 10.873 20.082 1.00 94.62 385 PHE A CA 1
ATOM 2917 C C . PHE A 1 385 ? -10.419 11.597 21.324 1.00 94.62 385 PHE A C 1
ATOM 2919 O O . PHE A 1 385 ? -9.847 10.970 22.217 1.00 94.62 385 PHE A O 1
ATOM 2926 N N . SER A 1 386 ? -10.565 12.920 21.397 1.00 92.19 386 SER A N 1
ATOM 2927 C CA . SER A 1 386 ? -9.999 13.727 22.484 1.00 92.19 386 SER A CA 1
ATOM 2928 C C . SER A 1 386 ? -10.934 13.832 23.698 1.00 92.19 386 SER A C 1
ATOM 2930 O O . SER A 1 386 ? -10.473 13.807 24.844 1.00 92.19 386 SER A O 1
ATOM 2932 N N . THR A 1 387 ? -12.246 13.863 23.464 1.00 94.06 387 THR A N 1
ATOM 2933 C CA . THR A 1 387 ? -13.295 14.031 24.486 1.00 94.06 387 THR A CA 1
ATOM 2934 C C . THR A 1 387 ? -13.938 12.707 24.909 1.00 94.06 387 THR A C 1
ATOM 2936 O O . THR A 1 387 ? -13.786 11.671 24.255 1.00 94.06 387 THR A O 1
ATOM 2939 N N . THR A 1 388 ? -14.672 12.715 26.026 1.00 92.44 388 THR A N 1
ATOM 2940 C CA . THR A 1 388 ? -15.404 11.533 26.512 1.00 92.44 388 THR A CA 1
ATOM 2941 C C . THR A 1 388 ? -16.506 11.119 25.537 1.00 92.44 388 THR A C 1
ATOM 2943 O O . THR A 1 388 ? -16.667 9.933 25.257 1.00 92.44 388 THR A O 1
ATOM 2946 N N . GLU A 1 389 ? -17.225 12.086 24.973 1.00 93.25 389 GLU A N 1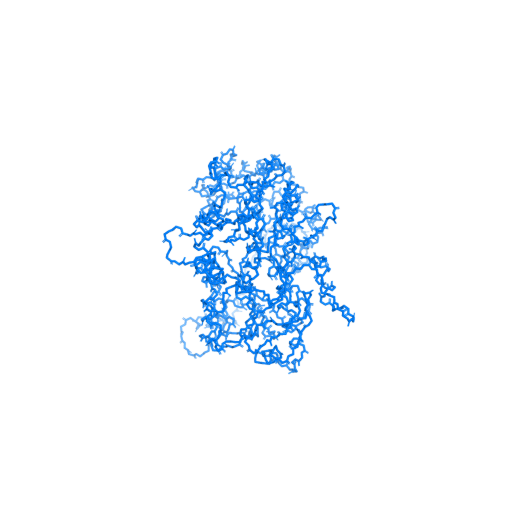
ATOM 2947 C CA . GLU A 1 389 ? -18.287 11.872 23.991 1.00 93.25 389 GLU A CA 1
ATOM 2948 C C . GLU A 1 389 ? -17.738 11.282 22.687 1.00 93.25 389 GLU A C 1
ATOM 2950 O O . GLU A 1 389 ? -18.321 10.358 22.117 1.00 93.25 389 GLU A O 1
ATOM 2955 N N . GLU A 1 390 ? -16.584 11.765 22.223 1.00 93.31 390 GLU A N 1
ATOM 2956 C CA . GLU A 1 390 ? -15.921 11.226 21.033 1.00 93.31 390 GLU A CA 1
ATOM 2957 C C . GLU A 1 390 ? -15.454 9.786 21.245 1.00 93.31 390 GLU A C 1
ATOM 2959 O O . GLU A 1 390 ? -15.642 8.951 20.354 1.00 93.31 390 GLU A O 1
ATOM 2964 N N . LYS A 1 391 ? -14.911 9.480 22.430 1.00 95.50 391 LYS A N 1
ATOM 2965 C CA . LYS A 1 391 ? -14.430 8.142 22.806 1.00 95.50 391 LYS A CA 1
ATOM 2966 C C . LYS A 1 391 ? -15.539 7.124 23.039 1.00 95.50 391 LYS A C 1
ATOM 2968 O O . LYS A 1 391 ? -15.244 5.937 22.968 1.00 95.50 391 LYS A O 1
ATOM 2973 N N . ALA A 1 392 ? -16.787 7.544 23.258 1.00 94.94 392 ALA A N 1
ATOM 2974 C CA . ALA A 1 392 ? -17.894 6.638 23.580 1.00 94.94 392 ALA A CA 1
ATOM 2975 C C . ALA A 1 392 ? -18.052 5.479 22.574 1.00 94.94 392 ALA A C 1
ATOM 2977 O O . ALA A 1 392 ? -18.355 4.356 22.968 1.00 94.94 392 ALA A O 1
ATOM 2978 N N . ILE A 1 393 ? -17.747 5.710 21.289 1.00 94.88 393 ILE A N 1
ATOM 2979 C CA . ILE A 1 393 ? -17.829 4.667 20.252 1.00 94.88 393 ILE A CA 1
ATOM 2980 C C . ILE A 1 393 ? -16.819 3.528 20.432 1.00 94.88 393 ILE A C 1
ATOM 2982 O O . ILE A 1 393 ? -17.034 2.451 19.880 1.00 94.88 393 ILE A O 1
ATOM 2986 N N . LEU A 1 394 ? -15.728 3.750 21.176 1.00 96.06 394 LEU A N 1
ATOM 2987 C CA . LEU A 1 394 ? -14.727 2.727 21.497 1.00 96.06 394 LEU A CA 1
ATOM 2988 C C . LEU A 1 394 ? -15.285 1.680 22.478 1.00 96.06 394 LEU A C 1
ATOM 2990 O O . LEU A 1 394 ? -14.791 0.552 22.538 1.00 96.06 394 LEU A O 1
ATOM 2994 N N . ASP A 1 395 ? -16.345 2.039 23.201 1.00 95.06 395 ASP A N 1
ATOM 2995 C CA . ASP A 1 395 ? -16.990 1.215 24.222 1.00 95.06 395 ASP A CA 1
ATOM 2996 C C . ASP A 1 395 ? -18.330 0.621 23.721 1.00 95.06 395 ASP A C 1
ATOM 2998 O O . ASP A 1 395 ? -19.100 0.029 24.487 1.00 95.06 395 ASP A O 1
ATOM 3002 N N . GLU A 1 396 ? -18.593 0.732 22.414 1.00 95.12 396 GLU A N 1
ATOM 3003 C CA . GLU A 1 396 ? -19.732 0.146 21.701 1.00 95.12 396 GLU A CA 1
ATOM 3004 C C . GLU A 1 396 ? -19.321 -1.078 20.864 1.00 95.12 396 GLU A C 1
ATOM 3006 O O . GLU A 1 396 ? -18.163 -1.242 20.481 1.00 95.12 396 GLU A O 1
ATOM 3011 N N . ASN A 1 397 ? -20.292 -1.932 20.514 1.00 95.81 397 ASN A N 1
ATOM 3012 C CA . ASN A 1 397 ? -20.065 -3.043 19.587 1.00 95.81 397 ASN A CA 1
ATOM 3013 C C . ASN A 1 397 ? -19.934 -2.521 18.151 1.00 95.81 397 ASN A C 1
ATOM 3015 O O . ASN A 1 397 ? -20.893 -2.575 17.375 1.00 95.81 397 ASN A O 1
ATOM 3019 N N . ARG A 1 398 ? -18.761 -1.985 17.807 1.00 96.44 398 ARG A N 1
ATOM 3020 C CA . ARG A 1 398 ? -18.503 -1.364 16.506 1.00 96.44 398 ARG A CA 1
ATOM 3021 C C . ARG A 1 398 ? -17.204 -1.827 15.868 1.00 96.44 398 ARG A C 1
ATOM 3023 O O . ARG A 1 398 ? -16.195 -1.995 16.537 1.00 96.44 398 ARG A O 1
ATOM 3030 N N . LEU A 1 399 ? -17.231 -1.954 14.550 1.00 97.25 399 LEU A N 1
ATOM 3031 C CA . LEU A 1 399 ? -16.058 -2.012 13.694 1.00 97.25 399 LEU A CA 1
ATOM 3032 C C . LEU A 1 399 ? -15.699 -0.580 13.277 1.00 97.25 399 LEU A C 1
ATOM 3034 O O . LEU A 1 399 ? -16.411 0.034 12.481 1.00 97.25 399 LEU A O 1
ATOM 3038 N N . ILE A 1 400 ? -14.623 -0.035 13.833 1.00 97.56 400 ILE A N 1
ATOM 3039 C CA . ILE A 1 400 ? -14.072 1.273 13.473 1.00 97.56 400 ILE A CA 1
ATOM 3040 C C . ILE A 1 400 ? -13.099 1.063 12.317 1.00 97.56 400 ILE A C 1
ATOM 3042 O O . ILE A 1 400 ? -12.065 0.422 12.479 1.00 97.56 400 ILE A O 1
ATOM 3046 N N . VAL A 1 401 ? -13.444 1.589 11.147 1.00 97.38 401 VAL A N 1
ATOM 3047 C CA . VAL A 1 401 ? -12.728 1.368 9.891 1.00 97.38 401 VAL A CA 1
ATOM 3048 C C . VAL A 1 401 ? -12.006 2.642 9.493 1.00 97.38 401 VAL A C 1
ATOM 3050 O O . VAL A 1 401 ? -12.649 3.659 9.222 1.00 97.38 401 VAL A O 1
ATOM 3053 N N . ILE A 1 402 ? -10.676 2.589 9.447 1.00 95.50 402 ILE A N 1
ATOM 3054 C CA . ILE A 1 402 ? -9.859 3.735 9.044 1.00 95.50 402 ILE A CA 1
ATOM 3055 C C . ILE A 1 402 ? -9.769 3.793 7.522 1.00 95.50 402 ILE A C 1
ATOM 3057 O O . ILE A 1 402 ? -9.162 2.937 6.881 1.00 95.50 402 ILE A O 1
ATOM 3061 N N . MET A 1 403 ? -10.361 4.837 6.953 1.00 91.25 403 MET A N 1
ATOM 3062 C CA . MET A 1 403 ? -10.271 5.220 5.547 1.00 91.25 403 MET A CA 1
ATOM 3063 C C . MET A 1 403 ? -9.209 6.323 5.426 1.00 91.25 403 MET A C 1
ATOM 3065 O O . MET A 1 403 ? -9.522 7.493 5.209 1.00 91.25 403 MET A O 1
ATOM 3069 N N . GLY A 1 404 ? -7.950 5.951 5.651 1.00 79.00 404 GLY A N 1
ATOM 3070 C CA . GLY A 1 404 ? -6.806 6.864 5.743 1.00 79.00 404 GLY A CA 1
ATOM 3071 C C . GLY A 1 404 ? -5.482 6.154 5.466 1.00 79.00 404 GLY A C 1
ATOM 3072 O O . GLY A 1 404 ? -5.459 5.105 4.816 1.00 79.00 404 GLY A O 1
ATOM 3073 N N . LEU A 1 405 ? -4.377 6.727 5.939 1.00 73.62 405 LEU A N 1
ATOM 3074 C CA . LEU A 1 405 ? -3.047 6.131 5.822 1.00 73.62 405 LEU A CA 1
ATOM 3075 C C . LEU A 1 405 ? -2.822 5.065 6.901 1.00 73.62 405 LEU A C 1
ATOM 3077 O O . LEU A 1 405 ? -3.464 5.050 7.949 1.00 73.62 405 LEU A O 1
ATOM 3081 N N . SER A 1 406 ? -1.843 4.190 6.675 1.00 74.50 406 SER A N 1
ATOM 3082 C CA . SER A 1 406 ? -1.478 3.155 7.650 1.00 74.50 406 SER A CA 1
ATOM 3083 C C . SER A 1 406 ? -0.992 3.731 8.990 1.00 74.50 406 SER A C 1
ATOM 3085 O O . SER A 1 406 ? -1.174 3.114 10.037 1.00 74.50 406 SER A O 1
ATOM 3087 N N . ASN A 1 407 ? -0.410 4.937 8.974 1.00 84.31 407 ASN A N 1
ATOM 3088 C CA . ASN A 1 407 ? 0.013 5.620 10.198 1.00 84.31 407 ASN A CA 1
ATOM 3089 C C . ASN A 1 407 ? -1.185 6.044 11.062 1.00 84.31 407 ASN A C 1
ATOM 3091 O O . ASN A 1 407 ? -1.089 5.968 12.278 1.00 84.31 407 ASN A O 1
ATOM 3095 N N . ASP A 1 408 ? -2.342 6.374 10.476 1.00 89.56 408 ASP A N 1
ATOM 3096 C CA . ASP A 1 408 ? -3.534 6.716 11.264 1.00 89.56 408 ASP A CA 1
ATOM 3097 C C . ASP A 1 408 ? -4.025 5.501 12.079 1.00 89.56 408 ASP A C 1
ATOM 3099 O O . ASP A 1 408 ? -4.446 5.619 13.231 1.00 89.56 408 ASP A O 1
ATOM 3103 N N . PHE A 1 409 ? -3.921 4.293 11.516 1.00 92.94 409 PHE A N 1
ATOM 3104 C CA . PHE A 1 409 ? -4.196 3.070 12.271 1.00 92.94 409 PHE A CA 1
ATOM 3105 C C . PHE A 1 409 ? -3.200 2.892 13.425 1.00 92.94 409 PHE A C 1
ATOM 3107 O O . PHE A 1 409 ? -3.620 2.616 14.550 1.00 92.94 409 PHE A O 1
ATOM 3114 N N . LYS A 1 410 ? -1.895 3.061 13.158 1.00 92.50 410 LYS A N 1
ATOM 3115 C CA . LYS A 1 410 ? -0.828 2.974 14.171 1.00 92.50 410 LYS A CA 1
ATOM 3116 C C . LYS A 1 410 ? -1.096 3.945 15.324 1.00 92.50 410 LYS A C 1
ATOM 3118 O O . LYS A 1 410 ? -1.130 3.525 16.480 1.00 92.50 410 LYS A O 1
ATOM 3123 N N . ASP A 1 411 ? -1.347 5.209 15.004 1.00 92.56 411 ASP A N 1
ATOM 3124 C CA . ASP A 1 411 ? -1.523 6.290 15.972 1.00 92.56 411 ASP A CA 1
ATOM 3125 C C . ASP A 1 411 ? -2.749 6.067 16.859 1.00 92.56 411 ASP A C 1
ATOM 3127 O O . ASP A 1 411 ? -2.684 6.282 18.073 1.00 92.56 411 ASP A O 1
ATOM 3131 N N . LEU A 1 412 ? -3.859 5.594 16.281 1.00 94.94 412 LEU A N 1
ATOM 3132 C CA . LEU A 1 412 ? -5.067 5.303 17.049 1.00 94.94 412 LEU A CA 1
ATOM 3133 C C . LEU A 1 412 ? -4.918 4.030 17.894 1.00 94.94 412 LEU A C 1
ATOM 3135 O O . LEU A 1 412 ? -5.367 4.002 19.043 1.00 94.94 412 LEU A O 1
ATOM 3139 N N . ALA A 1 413 ? -4.261 2.991 17.370 1.00 96.19 413 ALA A N 1
ATOM 3140 C CA . ALA A 1 413 ? -3.963 1.777 18.128 1.00 96.19 413 ALA A CA 1
ATOM 3141 C C . ALA A 1 413 ? -3.078 2.093 19.347 1.00 96.19 413 ALA A C 1
ATOM 3143 O O . ALA A 1 413 ? -3.392 1.691 20.470 1.00 96.19 413 ALA A O 1
ATOM 3144 N N . GLN A 1 414 ? -2.022 2.886 19.147 1.00 94.88 414 GLN A N 1
ATOM 3145 C CA . GLN A 1 414 ? -1.134 3.347 20.213 1.00 94.88 414 GLN A CA 1
ATOM 3146 C C . GLN A 1 414 ? -1.849 4.271 21.209 1.00 94.88 414 GLN A C 1
ATOM 3148 O O . GLN A 1 414 ? -1.568 4.210 22.404 1.00 94.88 414 GLN A O 1
ATOM 3153 N N . GLY A 1 415 ? -2.775 5.113 20.744 1.00 93.25 415 GLY A N 1
ATOM 3154 C CA . GLY A 1 415 ? -3.502 6.059 21.590 1.00 93.25 415 GLY A CA 1
ATOM 3155 C C . GLY A 1 415 ? -4.621 5.431 22.426 1.00 93.25 415 GLY A C 1
ATOM 3156 O O . GLY A 1 415 ? -4.830 5.843 23.566 1.00 93.25 415 GLY A O 1
ATOM 3157 N N . GLN A 1 416 ? -5.352 4.450 21.881 1.00 96.12 416 GLN A N 1
ATOM 3158 C CA . GLN A 1 416 ? -6.625 3.988 22.463 1.00 96.12 416 GLN A CA 1
ATOM 3159 C C . GLN A 1 416 ? -6.720 2.478 22.730 1.00 96.12 416 GLN A C 1
ATOM 3161 O O . GLN A 1 416 ? -7.626 2.081 23.465 1.00 96.12 416 GLN A O 1
ATOM 3166 N N . PHE A 1 417 ? -5.818 1.652 22.182 1.00 96.75 417 PHE A N 1
ATOM 3167 C CA . PHE A 1 417 ? -5.899 0.179 22.214 1.00 96.75 417 PHE A CA 1
ATOM 3168 C C . PHE A 1 417 ? -4.696 -0.498 22.893 1.00 96.75 417 PHE A C 1
ATOM 3170 O O . PHE A 1 417 ? -4.433 -1.683 22.682 1.00 96.75 417 PHE A O 1
ATOM 3177 N N . ARG A 1 418 ? -3.954 0.222 23.736 1.00 96.25 418 ARG A N 1
ATOM 3178 C CA . ARG A 1 418 ? -2.946 -0.391 24.614 1.00 96.25 418 ARG A CA 1
ATOM 3179 C C . ARG A 1 418 ? -3.600 -1.224 25.716 1.00 96.25 418 ARG A C 1
ATOM 3181 O O . ARG A 1 418 ? -4.721 -0.940 26.135 1.00 96.25 418 ARG A O 1
ATOM 3188 N N . MET A 1 419 ? -2.881 -2.216 26.232 1.00 95.50 419 MET A N 1
ATOM 3189 C CA . MET A 1 419 ? -3.353 -3.062 27.339 1.00 95.50 419 MET A CA 1
ATOM 3190 C C . MET A 1 419 ? -3.561 -2.300 28.652 1.00 95.50 419 MET A C 1
ATOM 3192 O O . MET A 1 419 ? -4.282 -2.779 29.518 1.00 95.50 419 MET A O 1
ATOM 3196 N N . ASP A 1 420 ? -2.930 -1.138 28.821 1.00 94.00 420 ASP A N 1
ATOM 3197 C CA . ASP A 1 420 ? -3.104 -0.281 29.997 1.00 94.00 420 ASP A CA 1
ATOM 3198 C C . ASP A 1 420 ? -4.190 0.797 29.823 1.00 94.00 420 ASP A C 1
ATOM 3200 O O . ASP A 1 420 ? -4.435 1.585 30.736 1.00 94.00 420 ASP A O 1
ATOM 3204 N N . GLN A 1 421 ? -4.862 0.820 28.669 1.00 93.38 421 GLN A N 1
ATOM 3205 C CA . GLN A 1 421 ? -6.100 1.570 28.456 1.00 93.38 421 GLN A CA 1
ATOM 3206 C C . GLN A 1 421 ? -7.310 0.726 28.884 1.00 93.38 421 GLN A C 1
ATOM 3208 O O . GLN A 1 421 ? -7.200 -0.500 28.972 1.00 93.38 421 GLN A O 1
ATOM 3213 N N . PRO A 1 422 ? -8.484 1.346 29.120 1.00 93.62 422 PRO A N 1
ATOM 3214 C CA . PRO A 1 422 ? -9.722 0.599 29.306 1.00 93.62 422 PRO A CA 1
ATOM 3215 C C . PRO A 1 422 ? -9.936 -0.415 28.179 1.00 93.62 422 PRO A C 1
ATOM 3217 O O . PRO A 1 422 ? -9.639 -0.131 27.014 1.00 93.62 422 PRO A O 1
ATOM 3220 N N . GLU A 1 423 ? -10.454 -1.591 28.531 1.00 93.56 423 GLU A N 1
ATOM 3221 C CA . GLU A 1 423 ? -10.781 -2.620 27.549 1.00 93.56 423 GLU A CA 1
ATOM 3222 C C . GLU A 1 423 ? -11.819 -2.083 26.559 1.00 93.56 423 GLU A C 1
ATOM 3224 O O . GLU A 1 423 ? -12.885 -1.599 26.954 1.00 93.56 423 GLU A O 1
ATOM 3229 N N . ARG A 1 424 ? -11.492 -2.138 25.267 1.00 94.81 424 ARG A N 1
ATOM 3230 C CA . ARG A 1 424 ? -12.354 -1.629 24.202 1.00 94.81 424 ARG A CA 1
ATOM 3231 C C . ARG A 1 424 ? -13.325 -2.701 23.757 1.00 94.81 424 ARG A C 1
ATOM 3233 O O . ARG A 1 424 ? -12.945 -3.845 23.522 1.00 94.81 424 ARG A O 1
ATOM 3240 N N . LYS A 1 425 ? -14.587 -2.312 23.563 1.00 95.25 425 LYS A N 1
ATOM 3241 C CA . LYS A 1 425 ? -15.543 -3.171 22.850 1.00 95.25 425 LYS A CA 1
ATOM 3242 C C . LYS A 1 425 ? -15.364 -3.052 21.351 1.00 95.25 425 LYS A C 1
ATOM 3244 O O . LYS A 1 425 ? -15.533 -4.043 20.650 1.00 95.25 425 LYS A O 1
ATOM 3249 N N . ALA A 1 426 ? -15.027 -1.862 20.865 1.00 96.75 426 ALA A N 1
ATOM 3250 C CA . ALA A 1 426 ? -14.832 -1.640 19.449 1.00 96.75 426 ALA A CA 1
ATOM 3251 C C . ALA A 1 426 ? -13.647 -2.448 18.909 1.00 96.75 426 ALA A C 1
ATOM 3253 O O . ALA A 1 426 ? -12.662 -2.696 19.601 1.00 96.75 426 ALA A O 1
ATOM 3254 N N . ILE A 1 427 ? -13.747 -2.811 17.637 1.00 97.00 427 ILE A N 1
ATOM 3255 C CA . ILE A 1 427 ? -12.681 -3.417 16.853 1.00 97.00 427 ILE A CA 1
ATOM 3256 C C . ILE A 1 427 ? -12.141 -2.342 15.919 1.00 97.00 427 ILE A C 1
ATOM 3258 O O . ILE A 1 427 ? -12.904 -1.766 15.144 1.00 97.00 427 ILE A O 1
ATOM 3262 N N . LEU A 1 428 ? -10.840 -2.087 15.960 1.00 97.12 428 LEU A N 1
ATOM 3263 C CA . LEU A 1 428 ? -10.159 -1.222 15.008 1.00 97.12 428 LEU A CA 1
ATOM 3264 C C . LEU A 1 428 ? -9.724 -2.038 13.790 1.00 97.12 428 LEU A C 1
ATOM 3266 O O . LEU A 1 428 ? -9.051 -3.060 13.929 1.00 97.12 428 LEU A O 1
ATOM 3270 N N . ALA A 1 429 ? -10.090 -1.579 12.597 1.00 95.62 429 ALA A N 1
ATOM 3271 C CA . ALA A 1 429 ? -9.773 -2.243 11.344 1.00 95.62 429 ALA A CA 1
ATOM 3272 C C . ALA A 1 429 ? -9.287 -1.267 10.269 1.00 95.62 429 ALA A C 1
ATOM 3274 O O . ALA A 1 429 ? -9.770 -0.141 10.149 1.00 95.62 429 ALA A O 1
ATOM 3275 N N . SER A 1 430 ? -8.333 -1.718 9.460 1.00 94.25 430 SER A N 1
ATOM 3276 C CA . SER A 1 430 ? -7.869 -1.043 8.243 1.00 94.25 430 SER A CA 1
ATOM 3277 C C . SER A 1 430 ? -7.129 -2.062 7.359 1.00 94.25 430 SER A C 1
ATOM 3279 O O . SER A 1 430 ? -7.136 -3.253 7.666 1.00 94.25 430 SER A O 1
ATOM 3281 N N . TRP A 1 431 ? -6.527 -1.628 6.252 1.00 93.00 431 TRP A N 1
ATOM 3282 C CA . TRP A 1 431 ? -5.812 -2.485 5.303 1.00 93.00 431 TRP A CA 1
ATOM 3283 C C . TRP A 1 431 ? -4.296 -2.349 5.419 1.00 93.00 431 TRP A C 1
ATOM 3285 O O . TRP A 1 431 ? -3.774 -1.236 5.407 1.00 93.00 431 TRP A O 1
ATOM 3295 N N . ASN A 1 432 ? -3.602 -3.483 5.405 1.00 92.19 432 ASN A N 1
ATOM 3296 C CA . ASN A 1 432 ? -2.145 -3.626 5.385 1.00 92.19 432 ASN A CA 1
ATOM 3297 C C . ASN A 1 432 ? -1.419 -3.010 6.587 1.00 92.19 432 ASN A C 1
ATOM 3299 O O . ASN A 1 432 ? -0.369 -2.389 6.436 1.00 92.19 432 ASN A O 1
ATOM 3303 N N . ASN A 1 433 ? -1.974 -3.177 7.783 1.00 92.06 433 ASN A N 1
ATOM 3304 C CA . ASN A 1 433 ? -1.435 -2.613 9.025 1.00 92.06 433 ASN A CA 1
ATOM 3305 C C . ASN A 1 433 ? -0.708 -3.631 9.896 1.00 92.06 433 ASN A C 1
ATOM 3307 O O . ASN A 1 433 ? -0.199 -3.274 10.960 1.00 92.06 433 ASN A O 1
ATOM 3311 N N . SER A 1 434 ? -0.624 -4.889 9.469 1.00 94.88 434 SER A N 1
ATOM 3312 C CA . SER A 1 434 ? 0.052 -5.938 10.224 1.00 94.88 434 SER A CA 1
ATOM 3313 C C . SER A 1 434 ? 1.507 -5.606 10.568 1.00 94.88 434 SER A C 1
ATOM 3315 O O . SER A 1 434 ? 1.975 -5.975 11.648 1.00 94.88 434 SER A O 1
ATOM 3317 N N . HIS A 1 435 ? 2.206 -4.864 9.704 1.00 93.19 435 HIS A N 1
ATOM 3318 C CA . HIS A 1 435 ? 3.534 -4.328 10.004 1.00 93.19 435 HIS A CA 1
ATOM 3319 C C . HIS A 1 435 ? 3.504 -3.410 11.239 1.00 93.19 435 HIS A C 1
ATOM 3321 O O . HIS A 1 435 ? 4.225 -3.649 12.207 1.00 93.19 435 HIS A O 1
ATOM 3327 N N . HIS A 1 436 ? 2.604 -2.420 11.252 1.00 91.00 436 HIS A N 1
ATOM 3328 C CA . HIS A 1 436 ? 2.449 -1.459 12.354 1.00 91.00 436 HIS A CA 1
ATOM 3329 C C . HIS A 1 436 ? 2.051 -2.121 13.665 1.00 91.00 436 HIS A C 1
ATOM 3331 O O . HIS A 1 436 ? 2.601 -1.786 14.709 1.00 91.00 436 HIS A O 1
ATOM 3337 N N . VAL A 1 437 ? 1.138 -3.094 13.627 1.00 94.62 437 VAL A N 1
ATOM 3338 C CA . VAL A 1 437 ? 0.770 -3.869 14.823 1.00 94.62 437 VAL A CA 1
ATOM 3339 C C . VAL A 1 437 ? 2.002 -4.557 15.410 1.00 94.62 437 VAL A C 1
ATOM 3341 O O . VAL A 1 437 ? 2.188 -4.542 16.624 1.00 94.62 437 VAL A O 1
ATOM 3344 N N . LYS A 1 438 ? 2.865 -5.144 14.571 1.00 93.44 438 LYS A N 1
ATOM 3345 C CA . LYS A 1 438 ? 4.076 -5.816 15.056 1.00 93.44 438 LYS A CA 1
ATOM 3346 C C . LYS A 1 438 ? 5.115 -4.844 15.590 1.00 93.44 438 LYS A C 1
ATOM 3348 O O . LYS A 1 438 ? 5.634 -5.118 16.664 1.00 93.44 438 LYS A O 1
ATOM 3353 N N . ALA A 1 439 ? 5.349 -3.730 14.904 1.00 90.25 439 ALA A N 1
ATOM 3354 C CA . ALA A 1 439 ? 6.242 -2.680 15.385 1.00 90.25 439 ALA A CA 1
ATOM 3355 C C . ALA A 1 439 ? 5.774 -2.126 16.744 1.00 90.25 439 ALA A C 1
ATOM 3357 O O . ALA A 1 439 ? 6.551 -2.027 17.687 1.00 90.25 439 ALA A O 1
ATOM 3358 N N . LEU A 1 440 ? 4.474 -1.859 16.903 1.00 91.62 440 LEU A N 1
ATOM 3359 C CA . LEU A 1 440 ? 3.923 -1.389 18.175 1.00 91.62 440 LEU A CA 1
ATOM 3360 C C . LEU A 1 440 ? 4.059 -2.424 19.298 1.00 91.62 440 LEU A C 1
ATOM 3362 O O . LEU A 1 440 ? 4.347 -2.039 20.426 1.00 91.62 440 LEU A O 1
ATOM 3366 N N . LEU A 1 441 ? 3.893 -3.720 19.013 1.00 92.75 441 LEU A N 1
ATOM 3367 C CA . LEU A 1 441 ? 4.059 -4.789 20.009 1.00 92.75 441 LEU A CA 1
ATOM 3368 C C . LEU A 1 441 ? 5.491 -4.930 20.537 1.00 92.75 441 LEU A C 1
ATOM 3370 O O . LEU A 1 441 ? 5.684 -5.499 21.610 1.00 92.75 441 LEU A O 1
ATOM 3374 N N . GLU A 1 442 ? 6.485 -4.430 19.803 1.00 89.69 442 GLU A N 1
ATOM 3375 C CA . GLU A 1 442 ? 7.875 -4.359 20.266 1.00 89.69 442 GLU A CA 1
ATOM 3376 C C . GLU A 1 442 ? 8.067 -3.228 21.297 1.00 89.69 442 GLU A C 1
ATOM 3378 O O . GLU A 1 442 ? 8.972 -3.300 22.126 1.00 89.69 442 GLU A O 1
ATOM 3383 N N . MET A 1 443 ? 7.177 -2.228 21.306 1.00 89.81 443 MET A N 1
ATOM 3384 C CA . MET A 1 443 ? 7.243 -1.048 22.179 1.00 89.81 443 MET A CA 1
ATOM 3385 C C . MET A 1 443 ? 6.224 -1.075 23.327 1.00 89.81 443 MET A C 1
ATOM 3387 O O . MET A 1 443 ? 6.466 -0.522 24.400 1.00 89.81 443 MET A O 1
ATOM 3391 N N . THR A 1 444 ? 5.043 -1.654 23.109 1.00 92.19 444 THR A N 1
ATOM 3392 C CA . THR A 1 444 ? 3.929 -1.610 24.059 1.00 92.19 444 THR A CA 1
ATOM 3393 C C . THR A 1 444 ? 2.985 -2.799 23.898 1.00 92.19 444 THR A C 1
ATOM 3395 O O . THR A 1 444 ? 2.785 -3.328 22.807 1.00 92.19 444 THR A O 1
ATOM 3398 N N . ALA A 1 445 ? 2.362 -3.222 24.997 1.00 94.50 445 ALA A N 1
ATOM 3399 C CA . ALA A 1 445 ? 1.346 -4.264 24.950 1.00 94.50 445 ALA A CA 1
ATOM 3400 C C . ALA A 1 445 ? 0.031 -3.699 24.386 1.00 94.50 445 ALA A C 1
ATOM 3402 O O . ALA A 1 445 ? -0.452 -2.663 24.845 1.00 94.50 445 ALA A O 1
ATOM 3403 N N . LEU A 1 446 ? -0.574 -4.402 23.425 1.00 96.25 446 LEU A N 1
ATOM 3404 C CA . LEU A 1 446 ? -1.818 -4.001 22.756 1.00 96.25 446 LEU A CA 1
ATOM 3405 C C . LEU A 1 446 ? -2.960 -4.983 23.032 1.00 96.25 446 LEU A C 1
ATOM 3407 O O . LEU A 1 446 ? -2.729 -6.183 23.184 1.00 96.25 446 LEU A O 1
ATOM 3411 N N . GLN A 1 447 ? -4.191 -4.480 22.984 1.00 96.12 447 GLN A N 1
ATOM 3412 C CA . GLN A 1 447 ? -5.430 -5.262 22.921 1.00 96.12 447 GLN A CA 1
ATOM 3413 C C . GLN A 1 447 ? -5.566 -5.890 21.518 1.00 96.12 447 GLN A C 1
ATOM 3415 O O . GLN A 1 447 ? -6.373 -5.467 20.694 1.00 96.12 447 GLN A O 1
ATOM 3420 N N . THR A 1 448 ? -4.683 -6.839 21.181 1.00 94.44 448 THR A N 1
ATOM 3421 C CA . THR A 1 448 ? -4.522 -7.390 19.812 1.00 94.44 448 THR A CA 1
ATOM 3422 C C . THR A 1 448 ? -5.747 -8.124 19.263 1.00 94.44 448 THR A C 1
ATOM 3424 O O . THR A 1 448 ? -5.927 -8.225 18.050 1.00 94.44 448 THR A O 1
ATOM 3427 N N . ASP A 1 449 ? -6.618 -8.599 20.144 1.00 92.94 449 ASP A N 1
ATOM 3428 C CA . ASP A 1 449 ? -7.936 -9.153 19.840 1.00 92.94 449 ASP A CA 1
ATOM 3429 C C . ASP A 1 449 ? -8.927 -8.096 19.329 1.00 92.94 449 ASP A C 1
ATOM 3431 O O . ASP A 1 449 ? -9.898 -8.445 18.664 1.00 92.94 449 ASP A O 1
ATOM 3435 N N . ARG A 1 450 ? -8.651 -6.809 19.561 1.00 95.69 450 ARG A N 1
ATOM 3436 C CA . ARG A 1 450 ? -9.426 -5.664 19.059 1.00 95.69 450 ARG A CA 1
ATOM 3437 C C . ARG A 1 450 ? -8.834 -5.033 17.804 1.00 95.69 450 ARG A C 1
ATOM 3439 O O . ARG A 1 450 ? -9.373 -4.043 17.321 1.00 95.69 450 ARG A O 1
ATOM 3446 N N . LEU A 1 451 ? -7.754 -5.593 17.261 1.00 96.00 451 LEU A N 1
ATOM 3447 C CA . LEU A 1 451 ? -7.074 -5.087 16.071 1.00 96.00 451 LEU A CA 1
ATOM 3448 C C . LEU A 1 451 ? -7.221 -6.087 14.921 1.00 96.00 451 LEU A C 1
ATOM 3450 O O . LEU A 1 451 ? -6.786 -7.236 15.028 1.00 96.00 451 LEU A O 1
ATOM 3454 N N . ILE A 1 452 ? -7.817 -5.643 13.815 1.00 94.88 452 ILE A N 1
ATOM 3455 C CA . ILE A 1 452 ? -7.942 -6.425 12.582 1.00 94.88 452 ILE A CA 1
ATOM 3456 C C . ILE A 1 452 ? -7.186 -5.739 11.450 1.00 94.88 452 ILE A C 1
ATOM 3458 O O . ILE A 1 452 ? -7.390 -4.558 11.175 1.00 94.88 452 ILE A O 1
ATOM 3462 N N . ASP A 1 453 ? -6.384 -6.517 10.736 1.00 94.56 453 ASP A N 1
ATOM 3463 C CA . ASP A 1 453 ? -5.859 -6.142 9.431 1.00 94.56 453 ASP A CA 1
ATOM 3464 C C . ASP A 1 453 ? -6.635 -6.835 8.303 1.00 94.56 453 ASP A C 1
ATOM 3466 O O . ASP A 1 453 ? -6.940 -8.027 8.379 1.00 94.56 453 ASP A O 1
ATOM 3470 N N . MET A 1 454 ? -6.960 -6.090 7.250 1.00 94.19 454 MET A N 1
ATOM 3471 C CA . MET A 1 454 ? -7.551 -6.596 6.014 1.00 94.19 454 MET A CA 1
ATOM 3472 C C . MET A 1 454 ? -6.467 -6.673 4.938 1.00 94.19 454 MET A C 1
ATOM 3474 O O . MET A 1 454 ? -6.011 -5.650 4.427 1.00 94.19 454 MET A O 1
ATOM 3478 N N . THR A 1 455 ? -6.065 -7.886 4.570 1.00 93.44 455 THR A N 1
ATOM 3479 C CA . THR A 1 455 ? -4.892 -8.129 3.716 1.00 93.44 455 THR A CA 1
ATOM 3480 C C . THR A 1 455 ? -5.168 -9.187 2.648 1.00 93.44 455 THR A C 1
ATOM 3482 O O . THR A 1 455 ? -6.010 -10.063 2.825 1.00 93.44 455 THR A O 1
ATOM 3485 N N . ASP A 1 456 ? -4.454 -9.117 1.529 1.00 91.38 456 ASP A N 1
ATOM 3486 C CA . ASP A 1 456 ? -4.431 -10.123 0.454 1.00 91.38 456 ASP A CA 1
ATOM 3487 C C . ASP A 1 456 ? -3.180 -11.030 0.534 1.00 91.38 456 ASP A C 1
ATOM 3489 O O . ASP A 1 456 ? -2.961 -11.860 -0.343 1.00 91.38 456 ASP A O 1
ATOM 3493 N N . VAL A 1 457 ? -2.377 -10.897 1.599 1.00 92.06 457 VAL A N 1
ATOM 3494 C CA . VAL A 1 457 ? -1.218 -11.749 1.912 1.00 92.06 457 VAL A CA 1
ATOM 3495 C C . VAL A 1 457 ? -1.371 -12.283 3.332 1.00 92.06 457 VAL A C 1
ATOM 3497 O O . VAL A 1 457 ? -1.457 -11.495 4.277 1.00 92.06 457 VAL A O 1
ATOM 3500 N N . PHE A 1 458 ? -1.398 -13.610 3.486 1.00 89.06 458 PHE A N 1
ATOM 3501 C CA . PHE A 1 458 ? -1.565 -14.270 4.785 1.00 89.06 458 PHE A CA 1
ATOM 3502 C C . PHE A 1 458 ? -0.458 -15.270 5.108 1.00 89.06 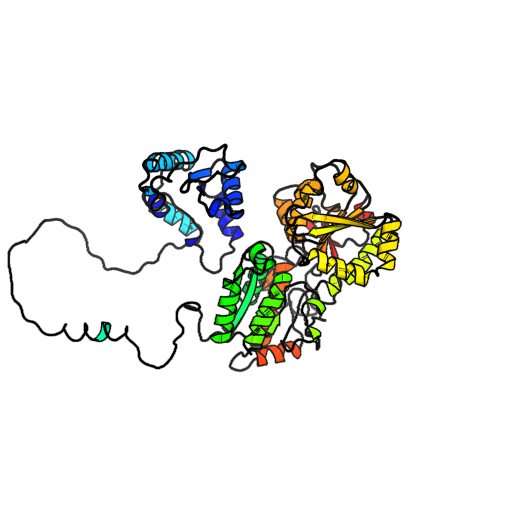458 PHE A C 1
ATOM 3504 O O . PHE A 1 458 ? 0.231 -15.117 6.106 1.00 89.06 458 PHE A O 1
ATOM 3511 N N . GLU A 1 459 ? -0.241 -16.263 4.262 1.00 82.44 459 GLU A N 1
ATOM 3512 C CA . GLU A 1 459 ? 0.823 -17.249 4.441 1.00 82.44 459 GLU A CA 1
ATOM 3513 C C . GLU A 1 459 ? 1.506 -17.519 3.104 1.00 82.44 459 GLU A C 1
ATOM 3515 O O . GLU A 1 459 ? 1.034 -17.071 2.055 1.00 82.44 459 GLU A O 1
ATOM 3520 N N . SER A 1 460 ? 2.642 -18.217 3.140 1.00 68.31 460 SER A N 1
ATOM 3521 C CA . SER A 1 460 ? 3.338 -18.617 1.919 1.00 68.31 460 SER A CA 1
ATOM 3522 C C . SER A 1 460 ? 2.404 -19.425 1.024 1.00 68.31 460 SER A C 1
ATOM 3524 O O . SER A 1 460 ? 1.743 -20.354 1.500 1.00 68.31 460 SER A O 1
ATOM 3526 N N . ALA A 1 461 ? 2.399 -19.128 -0.273 1.00 67.56 461 ALA A N 1
ATOM 3527 C CA . ALA A 1 461 ? 1.641 -19.932 -1.216 1.00 67.56 461 ALA A CA 1
ATOM 3528 C C . ALA A 1 461 ? 2.100 -21.401 -1.178 1.00 67.56 461 ALA A C 1
ATOM 3530 O O . ALA A 1 461 ? 3.290 -21.710 -1.084 1.00 67.56 461 ALA A O 1
ATOM 3531 N N . SER A 1 462 ? 1.133 -22.316 -1.240 1.00 66.00 462 SER A N 1
ATOM 3532 C CA . SER A 1 462 ? 1.410 -23.748 -1.341 1.00 66.00 462 SER A CA 1
ATOM 3533 C C . SER A 1 462 ? 1.766 -24.095 -2.785 1.00 66.00 462 SER A C 1
ATOM 3535 O O . SER A 1 462 ? 0.933 -23.960 -3.679 1.00 66.00 462 SER A O 1
ATOM 3537 N N . TYR A 1 463 ? 2.991 -24.568 -3.011 1.00 64.81 463 TYR A N 1
ATOM 3538 C CA . TYR A 1 463 ? 3.459 -25.002 -4.327 1.00 64.81 463 TYR A CA 1
ATOM 3539 C C . TYR A 1 463 ? 3.379 -26.521 -4.455 1.00 64.81 463 TYR A C 1
ATOM 3541 O O . TYR A 1 463 ? 3.914 -27.261 -3.632 1.00 64.81 463 TYR A O 1
ATOM 3549 N N . THR A 1 464 ? 2.733 -27.007 -5.516 1.00 61.09 464 THR A N 1
ATOM 3550 C CA . THR A 1 464 ? 2.794 -28.421 -5.900 1.00 61.09 464 THR A CA 1
ATOM 3551 C C . THR A 1 464 ? 4.089 -28.659 -6.682 1.00 61.09 464 THR A C 1
ATOM 3553 O O . THR A 1 464 ? 4.072 -28.679 -7.911 1.00 61.09 464 THR A O 1
ATOM 3556 N N . GLY A 1 465 ? 5.226 -28.752 -5.993 1.00 67.44 465 GLY A N 1
ATOM 3557 C CA . GLY A 1 465 ? 6.538 -28.914 -6.625 1.00 67.44 465 GLY A CA 1
ATOM 3558 C C . GLY A 1 465 ? 7.688 -28.398 -5.765 1.00 67.44 465 GLY A C 1
ATOM 3559 O O . GLY A 1 465 ? 7.555 -28.274 -4.549 1.00 67.44 465 GLY A O 1
ATOM 3560 N N . GLU A 1 466 ? 8.818 -28.109 -6.407 1.00 68.12 466 GLU A N 1
ATOM 3561 C CA . GLU A 1 466 ? 9.942 -27.442 -5.751 1.00 68.12 466 GLU A CA 1
ATOM 3562 C C . GLU A 1 466 ? 9.568 -25.991 -5.424 1.00 68.12 466 GLU A C 1
ATOM 3564 O O . GLU A 1 466 ? 8.944 -25.293 -6.227 1.00 68.12 466 GLU A O 1
ATOM 3569 N N . LYS A 1 467 ? 9.900 -25.562 -4.204 1.00 72.50 467 LYS A N 1
ATOM 3570 C CA . LYS A 1 467 ? 9.651 -24.201 -3.727 1.00 72.50 467 LYS A CA 1
ATOM 3571 C C . LYS A 1 467 ? 10.458 -23.228 -4.605 1.00 72.50 467 LYS A C 1
ATOM 3573 O O . LYS A 1 467 ? 11.659 -23.456 -4.735 1.00 72.50 467 LYS A O 1
ATOM 3578 N N . PRO A 1 468 ? 9.849 -22.173 -5.184 1.00 80.56 468 PRO A N 1
ATOM 3579 C CA . PRO A 1 468 ? 10.596 -21.184 -5.957 1.00 80.56 468 PRO A CA 1
ATOM 3580 C C . PRO A 1 468 ? 11.771 -20.620 -5.151 1.00 80.56 468 PRO A C 1
ATOM 3582 O O . PRO A 1 468 ? 11.617 -20.320 -3.961 1.00 80.56 468 PRO A O 1
ATOM 3585 N N . GLU A 1 469 ? 12.930 -20.469 -5.797 1.00 87.56 469 GLU A N 1
ATOM 3586 C CA . GLU A 1 469 ? 14.143 -19.903 -5.189 1.00 87.56 469 GLU A CA 1
ATOM 3587 C C . GLU A 1 469 ? 13.865 -18.511 -4.609 1.00 87.56 469 GLU A C 1
ATOM 3589 O O . GLU A 1 469 ? 14.342 -18.168 -3.528 1.00 87.56 469 GLU A O 1
ATOM 3594 N N . GLU A 1 470 ? 12.990 -17.753 -5.268 1.00 90.88 470 GLU A N 1
ATOM 3595 C CA . GLU A 1 470 ? 12.507 -16.447 -4.838 1.00 90.88 470 GLU A CA 1
ATOM 3596 C C . GLU A 1 470 ? 11.937 -16.450 -3.419 1.00 90.88 470 GLU A C 1
ATOM 3598 O O . GLU A 1 470 ? 12.092 -15.467 -2.696 1.00 90.88 470 GLU A O 1
ATOM 3603 N N . ILE A 1 471 ? 11.311 -17.546 -2.982 1.00 90.31 471 ILE A N 1
ATOM 3604 C CA . ILE A 1 471 ? 10.786 -17.627 -1.616 1.00 90.31 471 ILE A CA 1
ATOM 3605 C C . ILE A 1 471 ? 11.922 -17.816 -0.621 1.00 90.31 471 ILE A C 1
ATOM 3607 O O . ILE A 1 471 ? 11.898 -17.197 0.436 1.00 90.31 471 ILE A O 1
ATOM 3611 N N . ALA A 1 472 ? 12.922 -18.639 -0.941 1.00 89.25 472 ALA A N 1
ATOM 3612 C CA . ALA A 1 472 ? 14.094 -18.783 -0.082 1.00 89.25 472 ALA A CA 1
ATOM 3613 C C . ALA A 1 472 ? 14.861 -17.455 0.023 1.00 89.25 472 ALA A C 1
ATOM 3615 O O . ALA A 1 472 ? 15.252 -17.063 1.121 1.00 89.25 472 ALA A O 1
ATOM 3616 N N . GLN A 1 473 ? 14.997 -16.731 -1.093 1.00 91.44 473 GLN A N 1
ATOM 3617 C CA . GLN A 1 473 ? 15.574 -15.388 -1.121 1.00 91.44 473 GLN A CA 1
ATOM 3618 C C . GLN A 1 473 ? 14.789 -14.435 -0.212 1.00 91.44 473 GLN A C 1
ATOM 3620 O O . GLN A 1 473 ? 15.370 -13.837 0.693 1.00 91.44 473 GLN A O 1
ATOM 3625 N N . PHE A 1 474 ? 13.469 -14.343 -0.389 1.00 93.94 474 PHE A N 1
ATOM 3626 C CA . PHE A 1 474 ? 12.613 -13.491 0.433 1.00 93.94 474 PHE A CA 1
ATOM 3627 C C . PHE A 1 474 ? 12.704 -13.844 1.922 1.00 93.94 474 PHE A C 1
ATOM 3629 O O . PHE A 1 474 ? 12.931 -12.975 2.761 1.00 93.94 474 PHE A O 1
ATOM 3636 N N . GLU A 1 475 ? 12.565 -15.126 2.260 1.00 92.31 475 GLU A N 1
ATOM 3637 C CA . GLU A 1 475 ? 12.581 -15.591 3.647 1.00 92.31 475 GLU A CA 1
ATOM 3638 C C . GLU A 1 475 ? 13.938 -15.392 4.322 1.00 92.31 475 GLU A C 1
ATOM 3640 O O . GLU A 1 475 ? 13.982 -15.186 5.533 1.00 92.31 475 GLU A O 1
ATOM 3645 N N . SER A 1 476 ? 15.037 -15.417 3.566 1.00 91.31 476 SER A N 1
ATOM 3646 C CA . SER A 1 476 ? 16.369 -15.137 4.109 1.00 91.31 476 SER A CA 1
ATOM 3647 C C . SER A 1 476 ? 16.550 -13.679 4.540 1.00 91.31 476 SER A C 1
ATOM 3649 O O . SER A 1 476 ? 17.317 -13.415 5.463 1.00 91.31 476 SER A O 1
ATOM 3651 N N . LEU A 1 477 ? 15.827 -12.753 3.903 1.00 92.56 477 LEU A N 1
ATOM 3652 C CA . LEU A 1 477 ? 15.923 -11.314 4.151 1.00 92.56 477 LEU A CA 1
ATOM 3653 C C . LEU A 1 477 ? 14.872 -10.844 5.160 1.00 92.56 477 LEU A C 1
ATOM 3655 O O . LEU A 1 477 ? 15.195 -10.166 6.130 1.00 92.56 477 LEU A O 1
ATOM 3659 N N . PHE A 1 478 ? 13.616 -11.245 4.964 1.00 92.88 478 PHE A N 1
ATOM 3660 C CA . PHE A 1 478 ? 12.479 -10.745 5.742 1.00 92.88 478 PHE A CA 1
ATOM 3661 C C . PHE A 1 478 ? 11.922 -11.788 6.724 1.00 92.88 478 PHE A C 1
ATOM 3663 O O . PHE A 1 478 ? 11.220 -11.458 7.678 1.00 92.88 478 PHE A O 1
ATOM 3670 N N . GLY A 1 479 ? 12.231 -13.070 6.536 1.00 91.69 479 GLY A N 1
ATOM 3671 C CA . GLY A 1 479 ? 11.603 -14.175 7.261 1.00 91.69 479 GLY A CA 1
ATOM 3672 C C . GLY A 1 479 ? 10.345 -14.721 6.567 1.00 91.69 479 GLY A C 1
ATOM 3673 O O . GLY A 1 479 ? 10.003 -14.304 5.459 1.00 91.69 479 GLY A O 1
ATOM 3674 N N . PRO A 1 480 ? 9.639 -15.677 7.202 1.00 90.94 480 PRO A N 1
ATOM 3675 C CA . PRO A 1 480 ? 8.480 -16.346 6.612 1.00 90.94 480 PRO A CA 1
ATOM 3676 C C . PRO A 1 480 ? 7.407 -15.368 6.130 1.00 90.94 480 PRO A C 1
ATOM 3678 O O . PRO A 1 480 ? 7.070 -14.412 6.839 1.00 90.94 480 PRO A O 1
ATOM 3681 N N . ILE A 1 481 ? 6.827 -15.650 4.958 1.00 91.25 481 ILE A N 1
ATOM 3682 C CA . ILE A 1 481 ? 5.703 -14.875 4.418 1.00 91.25 481 ILE A CA 1
ATOM 3683 C C . ILE A 1 481 ? 4.591 -14.801 5.464 1.00 91.25 481 ILE A C 1
ATOM 3685 O O . ILE A 1 481 ? 4.109 -15.817 5.967 1.00 91.25 481 ILE A O 1
ATOM 3689 N N . SER A 1 482 ? 4.194 -13.575 5.792 1.00 93.31 482 SER A N 1
ATOM 3690 C CA . SER A 1 482 ? 3.123 -13.281 6.739 1.00 93.31 482 SER A CA 1
ATOM 3691 C C . SER A 1 482 ? 2.508 -11.911 6.426 1.00 93.31 482 SER A C 1
ATOM 3693 O O . SER A 1 482 ? 3.135 -11.120 5.714 1.00 93.31 482 SER A O 1
ATOM 3695 N N . PRO A 1 483 ? 1.336 -11.561 6.993 1.00 94.88 483 PRO A N 1
ATOM 3696 C CA . PRO A 1 483 ? 0.722 -10.245 6.818 1.00 94.88 483 PRO A CA 1
ATOM 3697 C C . PRO A 1 483 ? 1.647 -9.069 7.156 1.00 94.88 483 PRO A C 1
ATOM 3699 O O . PRO A 1 483 ? 1.533 -8.008 6.549 1.00 94.88 483 PRO A O 1
ATOM 3702 N N . ARG A 1 484 ? 2.588 -9.250 8.102 1.00 93.88 484 ARG A N 1
ATOM 3703 C CA . ARG A 1 484 ? 3.580 -8.223 8.483 1.00 93.88 484 ARG A CA 1
ATOM 3704 C C . ARG A 1 484 ? 4.409 -7.756 7.289 1.00 93.88 484 ARG A C 1
ATOM 3706 O O . ARG A 1 484 ? 4.757 -6.586 7.245 1.00 93.88 484 ARG A O 1
ATOM 3713 N N . TRP A 1 485 ? 4.710 -8.660 6.363 1.00 94.56 485 TRP A N 1
ATOM 3714 C CA . TRP A 1 485 ? 5.617 -8.417 5.242 1.00 94.56 485 TRP A CA 1
ATOM 3715 C C . TRP A 1 485 ? 4.884 -8.175 3.928 1.00 94.56 485 TRP A C 1
ATOM 3717 O O . TRP A 1 485 ? 5.434 -8.383 2.851 1.00 94.56 485 TRP A O 1
ATOM 3727 N N . ARG A 1 486 ? 3.598 -7.815 3.985 1.00 94.25 486 ARG A N 1
ATOM 3728 C CA . ARG A 1 486 ? 2.766 -7.699 2.787 1.00 94.25 486 ARG A CA 1
ATOM 3729 C C . ARG A 1 486 ? 3.334 -6.697 1.780 1.00 94.25 486 ARG A C 1
ATOM 3731 O O . ARG A 1 486 ? 3.213 -6.921 0.575 1.00 94.25 486 ARG A O 1
ATOM 3738 N N . LEU A 1 487 ? 3.843 -5.554 2.244 1.00 94.06 487 LEU A N 1
ATOM 3739 C CA . LEU A 1 487 ? 4.263 -4.469 1.354 1.00 94.06 487 LEU A CA 1
ATOM 3740 C C . LEU A 1 487 ? 5.554 -4.851 0.632 1.00 94.06 487 LEU A C 1
ATOM 3742 O O . LEU A 1 487 ? 5.620 -4.723 -0.592 1.00 94.06 487 LEU A O 1
ATOM 3746 N N . GLU A 1 488 ? 6.498 -5.422 1.374 1.00 96.19 488 GLU A N 1
ATOM 3747 C CA . GLU A 1 488 ? 7.723 -6.030 0.873 1.00 96.19 488 GLU A CA 1
ATOM 3748 C C . GLU A 1 488 ? 7.394 -7.161 -0.103 1.00 96.19 488 GLU A C 1
ATOM 3750 O O . GLU A 1 488 ? 7.879 -7.147 -1.225 1.00 96.19 488 GLU A O 1
ATOM 3755 N N . ALA A 1 489 ? 6.519 -8.103 0.264 1.00 96.00 489 ALA A N 1
ATOM 3756 C CA . ALA A 1 489 ? 6.207 -9.284 -0.545 1.00 96.00 489 ALA A CA 1
ATOM 3757 C C . ALA A 1 489 ? 5.553 -8.938 -1.891 1.00 96.00 489 ALA A C 1
ATOM 3759 O O . ALA A 1 489 ? 5.914 -9.507 -2.918 1.00 96.00 489 ALA A O 1
ATOM 3760 N N . VAL A 1 490 ? 4.625 -7.976 -1.925 1.00 95.94 490 VAL A N 1
ATOM 3761 C CA . VAL A 1 490 ? 3.980 -7.558 -3.184 1.00 95.94 490 VAL A CA 1
ATOM 3762 C C . VAL A 1 490 ? 4.936 -6.755 -4.073 1.00 95.94 490 VAL A C 1
ATOM 3764 O O . VAL A 1 490 ? 4.892 -6.893 -5.298 1.00 95.94 490 VAL A O 1
ATOM 3767 N N . ALA A 1 491 ? 5.802 -5.922 -3.490 1.00 97.69 491 ALA A N 1
ATOM 3768 C CA . ALA A 1 491 ? 6.832 -5.215 -4.252 1.00 97.69 491 ALA A CA 1
ATOM 3769 C C . ALA A 1 491 ? 7.922 -6.172 -4.759 1.00 97.69 491 ALA A C 1
ATOM 3771 O O . ALA A 1 491 ? 8.353 -6.060 -5.905 1.00 97.69 491 ALA A O 1
ATOM 3772 N N . PHE A 1 492 ? 8.287 -7.165 -3.948 1.00 97.81 492 PHE A N 1
ATOM 3773 C CA . PHE A 1 492 ? 9.186 -8.247 -4.325 1.00 97.81 492 PHE A CA 1
ATOM 3774 C C . PHE A 1 492 ? 8.618 -9.026 -5.506 1.00 97.81 492 PHE A C 1
ATOM 3776 O O . PHE A 1 492 ? 9.283 -9.166 -6.526 1.00 97.81 492 PHE A O 1
ATOM 3783 N N . ASP A 1 493 ? 7.347 -9.421 -5.447 1.00 97.25 493 ASP A N 1
ATOM 3784 C CA . ASP A 1 493 ? 6.674 -10.075 -6.570 1.00 97.25 493 ASP A CA 1
ATOM 3785 C C . ASP A 1 493 ? 6.620 -9.209 -7.828 1.00 97.25 493 ASP A C 1
ATOM 3787 O O . ASP A 1 493 ? 6.754 -9.721 -8.940 1.00 97.25 493 ASP A O 1
ATOM 3791 N N . SER A 1 494 ? 6.488 -7.893 -7.666 1.00 98.25 494 SER A N 1
ATOM 3792 C CA . SER A 1 494 ? 6.522 -6.944 -8.782 1.00 98.25 494 SER A CA 1
ATOM 3793 C C . SER A 1 494 ? 7.889 -6.895 -9.471 1.00 98.25 494 SER A C 1
ATOM 3795 O O . SER A 1 494 ? 7.941 -6.709 -10.684 1.00 98.25 494 SER A O 1
ATOM 3797 N N . GLY A 1 495 ? 8.990 -7.104 -8.749 1.00 98.19 495 GLY A N 1
ATOM 3798 C CA . GLY A 1 495 ? 10.305 -7.254 -9.370 1.00 98.19 495 GLY A CA 1
ATOM 3799 C C . GLY A 1 495 ? 10.606 -8.684 -9.831 1.00 98.19 495 GLY A C 1
ATOM 3800 O O . GLY A 1 495 ? 11.232 -8.852 -10.874 1.00 98.19 495 GLY A O 1
ATOM 3801 N N . VAL A 1 496 ? 10.079 -9.724 -9.172 1.00 97.19 496 VAL A N 1
ATOM 3802 C CA . VAL A 1 496 ? 10.194 -11.125 -9.627 1.00 97.19 496 VAL A CA 1
ATOM 3803 C C . VAL A 1 496 ? 9.592 -11.310 -11.015 1.00 97.19 496 VAL A C 1
ATOM 3805 O O . VAL A 1 496 ? 10.225 -11.933 -11.868 1.00 97.19 496 VAL A O 1
ATOM 3808 N N . ILE A 1 497 ? 8.410 -10.745 -11.287 1.00 98.12 497 ILE A N 1
ATOM 3809 C CA . ILE A 1 497 ? 7.821 -10.831 -12.633 1.00 98.12 497 ILE A CA 1
ATOM 3810 C C . ILE A 1 497 ? 8.701 -10.149 -13.685 1.00 98.12 497 ILE A C 1
ATOM 3812 O O . ILE A 1 497 ? 8.821 -10.661 -14.795 1.00 98.12 497 ILE A O 1
ATOM 3816 N N . VAL A 1 498 ? 9.363 -9.039 -13.336 1.00 98.50 498 VAL A N 1
ATOM 3817 C CA . VAL A 1 498 ? 10.289 -8.332 -14.231 1.00 98.50 498 VAL A CA 1
ATOM 3818 C C . VAL A 1 498 ? 11.547 -9.173 -14.450 1.00 98.50 498 VAL A C 1
ATOM 3820 O O . VAL A 1 498 ? 11.945 -9.370 -15.594 1.00 98.50 498 VAL A O 1
ATOM 3823 N N . LYS A 1 499 ? 12.125 -9.743 -13.386 1.00 97.50 499 LYS A N 1
ATOM 3824 C CA . LYS A 1 499 ? 13.292 -10.641 -13.431 1.00 97.50 499 LYS A CA 1
ATOM 3825 C C . LYS A 1 499 ? 13.046 -11.855 -14.318 1.00 97.50 499 LYS A C 1
ATOM 3827 O O . LYS A 1 499 ? 13.831 -12.151 -15.219 1.00 97.50 499 LYS A O 1
ATOM 3832 N N . GLN A 1 500 ? 11.948 -12.560 -14.065 1.00 96.62 500 GLN A N 1
ATOM 3833 C CA . GLN A 1 500 ? 11.589 -13.770 -14.794 1.00 96.62 500 GLN A CA 1
ATOM 3834 C C . GLN A 1 500 ? 11.245 -13.449 -16.255 1.00 96.62 500 GLN A C 1
ATOM 3836 O O . GLN A 1 500 ? 11.635 -14.209 -17.135 1.00 96.62 500 GLN A O 1
ATOM 3841 N N . ALA A 1 501 ? 10.567 -12.328 -16.531 1.00 97.94 501 ALA A N 1
ATOM 3842 C CA . ALA A 1 501 ? 10.300 -11.900 -17.904 1.00 97.94 501 ALA A CA 1
ATOM 3843 C C . ALA A 1 501 ? 11.593 -11.536 -18.648 1.00 97.94 501 ALA A C 1
ATOM 3845 O O . ALA A 1 501 ? 11.799 -11.975 -19.775 1.00 97.94 501 ALA A O 1
ATOM 3846 N N . ALA A 1 502 ? 12.490 -10.786 -18.005 1.00 97.56 502 ALA A N 1
ATOM 3847 C CA . ALA A 1 502 ? 13.775 -10.389 -18.572 1.00 97.56 502 ALA A CA 1
ATOM 3848 C C . ALA A 1 502 ? 14.685 -11.586 -18.884 1.00 97.56 502 ALA A C 1
ATOM 3850 O O . ALA A 1 502 ? 15.391 -11.571 -19.886 1.00 97.56 502 ALA A O 1
ATOM 3851 N N . SER A 1 503 ? 14.636 -12.636 -18.060 1.00 96.06 503 SER A N 1
ATOM 3852 C CA . SER A 1 503 ? 15.440 -13.855 -18.239 1.00 96.06 503 SER A CA 1
ATOM 3853 C C . SER A 1 503 ? 15.073 -14.666 -19.490 1.00 96.06 503 SER A C 1
ATOM 3855 O O . SER A 1 503 ? 15.840 -15.531 -19.901 1.00 96.06 503 SER A O 1
ATOM 3857 N N . GLU A 1 504 ? 13.910 -14.405 -20.090 1.00 95.31 504 GLU A N 1
ATOM 3858 C CA . GLU A 1 504 ? 13.436 -15.076 -21.309 1.00 95.31 504 GLU A CA 1
ATOM 3859 C C . GLU A 1 504 ? 13.707 -14.279 -22.585 1.00 95.31 504 GLU A C 1
ATOM 3861 O O . GLU A 1 504 ? 13.470 -14.775 -23.687 1.00 95.31 504 GLU A O 1
ATOM 3866 N N . ILE A 1 505 ? 14.185 -13.042 -22.456 1.00 96.44 505 ILE A N 1
ATOM 3867 C CA . ILE A 1 505 ? 14.465 -12.187 -23.604 1.00 96.44 505 ILE A CA 1
ATOM 3868 C C . ILE A 1 505 ? 15.865 -12.514 -24.118 1.00 96.44 505 ILE A C 1
ATOM 3870 O O . ILE A 1 505 ? 16.866 -12.307 -23.434 1.00 96.44 505 ILE A O 1
ATOM 3874 N N . GLU A 1 506 ? 15.939 -13.010 -25.350 1.00 92.50 506 GLU A N 1
ATOM 3875 C CA . GLU A 1 506 ? 17.210 -13.180 -26.047 1.00 92.50 506 GLU A CA 1
ATOM 3876 C C . GLU A 1 506 ? 17.728 -11.821 -26.545 1.00 92.50 506 GLU A C 1
ATOM 3878 O O . GLU A 1 506 ? 17.052 -11.120 -27.299 1.00 92.50 506 GLU A O 1
ATOM 3883 N N . GLY A 1 507 ? 18.956 -11.461 -26.164 1.00 91.00 507 GLY A N 1
ATOM 3884 C CA . GLY A 1 507 ? 19.602 -10.221 -26.600 1.00 91.00 507 GLY A CA 1
ATOM 3885 C C . GLY A 1 507 ? 19.309 -9.029 -25.686 1.00 91.00 507 GLY A C 1
ATOM 3886 O O . GLY A 1 507 ? 19.411 -9.135 -24.467 1.00 91.00 507 GLY A O 1
ATOM 3887 N N . GLU A 1 508 ? 19.030 -7.868 -26.281 1.00 94.06 508 GLU A N 1
ATOM 3888 C CA . GLU A 1 508 ? 18.770 -6.635 -25.533 1.00 94.06 508 GLU A CA 1
ATOM 3889 C C . GLU A 1 508 ? 17.388 -6.677 -24.864 1.00 94.06 508 GLU A C 1
ATOM 3891 O O . GLU A 1 508 ? 16.362 -6.885 -25.516 1.00 94.06 508 GLU A O 1
ATOM 3896 N N . ILE A 1 509 ? 17.354 -6.437 -23.551 1.00 97.31 509 ILE A N 1
ATOM 3897 C CA . ILE A 1 509 ? 16.110 -6.325 -22.787 1.00 97.31 509 ILE A CA 1
ATOM 3898 C C . ILE A 1 509 ? 15.462 -4.984 -23.138 1.00 97.31 509 ILE A C 1
ATOM 3900 O O . ILE A 1 509 ? 15.918 -3.931 -22.698 1.00 97.31 509 ILE A O 1
ATOM 3904 N N . THR A 1 510 ? 14.385 -5.025 -23.918 1.00 97.69 510 THR A N 1
ATOM 3905 C CA . THR A 1 510 ? 13.593 -3.842 -24.283 1.00 97.69 510 THR A CA 1
ATOM 3906 C C . THR A 1 510 ? 12.262 -3.819 -23.536 1.00 97.69 510 THR A C 1
ATOM 3908 O O . THR A 1 510 ? 11.743 -4.863 -23.130 1.00 97.69 510 THR A O 1
ATOM 3911 N N . ALA A 1 511 ? 11.680 -2.627 -23.387 1.00 98.12 511 ALA A N 1
ATOM 3912 C CA . ALA A 1 511 ? 10.350 -2.451 -22.803 1.00 98.12 511 ALA A CA 1
ATOM 3913 C C . ALA A 1 511 ? 9.281 -3.299 -23.519 1.00 98.12 511 ALA A C 1
ATOM 3915 O O . ALA A 1 511 ? 8.521 -4.013 -22.866 1.00 98.12 511 ALA A O 1
ATOM 3916 N N . ASP A 1 512 ? 9.264 -3.286 -24.855 1.00 97.88 512 ASP A N 1
ATOM 3917 C CA . ASP A 1 512 ? 8.279 -4.025 -25.655 1.00 97.88 512 ASP A CA 1
ATOM 3918 C C . ASP A 1 512 ? 8.400 -5.542 -25.471 1.00 97.88 512 ASP A C 1
ATOM 3920 O O . ASP A 1 512 ? 7.389 -6.228 -25.291 1.00 97.88 512 ASP A O 1
ATOM 3924 N N . ALA A 1 513 ? 9.628 -6.074 -25.464 1.00 98.12 513 ALA A N 1
ATOM 3925 C CA . ALA A 1 513 ? 9.866 -7.495 -25.228 1.00 98.12 513 ALA A CA 1
ATOM 3926 C C . ALA A 1 513 ? 9.425 -7.905 -23.814 1.00 98.12 513 ALA A C 1
ATOM 3928 O O . ALA A 1 513 ? 8.734 -8.913 -23.651 1.00 98.12 513 ALA A O 1
ATOM 3929 N N . LEU A 1 514 ? 9.732 -7.088 -22.802 1.00 98.50 514 LEU A N 1
ATOM 3930 C CA . LEU A 1 514 ? 9.299 -7.327 -21.425 1.00 98.50 514 LEU A CA 1
ATOM 3931 C C . LEU A 1 514 ? 7.767 -7.342 -21.310 1.00 98.50 514 LEU A C 1
ATOM 3933 O O . LEU A 1 514 ? 7.192 -8.267 -20.734 1.00 98.50 514 LEU A O 1
ATOM 3937 N N . VAL A 1 515 ? 7.089 -6.354 -21.902 1.00 98.44 515 VAL A N 1
ATOM 3938 C CA . VAL A 1 515 ? 5.620 -6.257 -21.920 1.00 98.44 515 VAL A CA 1
ATOM 3939 C C . VAL A 1 515 ? 4.991 -7.455 -22.631 1.00 98.44 515 VAL A C 1
ATOM 3941 O O . VAL A 1 515 ? 3.970 -7.972 -22.166 1.00 98.44 515 VAL A O 1
ATOM 3944 N N . ALA A 1 516 ? 5.581 -7.921 -23.734 1.00 97.81 516 ALA A N 1
ATOM 3945 C CA . ALA A 1 516 ? 5.102 -9.095 -24.455 1.00 97.81 516 ALA A CA 1
ATOM 3946 C C . ALA A 1 516 ? 5.158 -10.356 -23.579 1.00 97.81 516 ALA A C 1
ATOM 3948 O O . ALA A 1 516 ? 4.161 -11.078 -23.486 1.00 97.81 516 ALA A O 1
ATOM 3949 N N . VAL A 1 517 ? 6.272 -10.583 -22.873 1.00 98.25 517 VAL A N 1
ATOM 3950 C CA . VAL A 1 517 ? 6.417 -11.733 -21.966 1.00 98.25 517 VAL A CA 1
ATOM 3951 C C . VAL A 1 517 ? 5.418 -11.643 -20.810 1.00 98.25 517 VAL A C 1
ATOM 3953 O O . VAL A 1 517 ? 4.673 -12.602 -20.586 1.00 98.25 517 VAL A O 1
ATOM 3956 N N . LEU A 1 518 ? 5.301 -10.479 -20.154 1.00 98.25 518 LEU A N 1
ATOM 3957 C CA . LEU A 1 518 ? 4.343 -10.233 -19.061 1.00 98.25 518 LEU A CA 1
ATOM 3958 C C . LEU A 1 518 ? 2.886 -10.533 -19.446 1.00 98.25 518 LEU A C 1
ATOM 3960 O O . LEU A 1 518 ? 2.104 -10.971 -18.604 1.00 98.25 518 LEU A O 1
ATOM 3964 N N . ARG A 1 519 ? 2.506 -10.335 -20.713 1.00 96.88 519 ARG A N 1
ATOM 3965 C CA . ARG A 1 519 ? 1.149 -10.618 -21.218 1.00 96.88 519 ARG A CA 1
ATOM 3966 C C . ARG A 1 519 ? 0.928 -12.065 -21.661 1.00 96.88 519 ARG A C 1
ATOM 3968 O O . ARG A 1 519 ? -0.214 -12.441 -21.915 1.00 96.88 519 ARG A O 1
ATOM 3975 N N . SER A 1 520 ? 1.988 -12.854 -21.810 1.00 96.06 520 SER A N 1
ATOM 3976 C CA . SER A 1 520 ? 1.922 -14.156 -22.489 1.00 96.06 520 SER A CA 1
ATOM 3977 C C . SER A 1 520 ? 1.826 -15.358 -21.551 1.00 96.06 520 SER A C 1
ATOM 3979 O O . SER A 1 520 ? 1.351 -16.415 -21.968 1.00 96.06 520 SER A O 1
ATOM 3981 N N . ARG A 1 521 ? 2.260 -15.222 -20.293 1.00 94.06 521 ARG A N 1
ATOM 3982 C CA . ARG A 1 521 ? 2.414 -16.364 -19.383 1.00 94.06 521 ARG A CA 1
ATOM 3983 C C . ARG A 1 521 ? 2.175 -16.023 -17.918 1.00 94.06 521 ARG A C 1
ATOM 3985 O O . ARG A 1 521 ? 1.968 -14.872 -17.544 1.00 94.06 521 ARG A O 1
ATOM 3992 N N . SER A 1 522 ? 2.208 -17.061 -17.088 1.00 94.75 522 SER A N 1
ATOM 3993 C CA . SER A 1 522 ? 2.191 -16.948 -15.630 1.00 94.75 522 SER A CA 1
ATOM 3994 C C . SER A 1 522 ? 3.605 -16.883 -15.053 1.00 94.75 522 SER A C 1
ATOM 3996 O O . SER A 1 522 ? 4.553 -17.384 -15.657 1.00 94.75 522 SER A O 1
ATOM 3998 N N . PHE A 1 523 ? 3.719 -16.312 -13.860 1.00 94.25 523 PHE A N 1
ATOM 3999 C CA . PHE A 1 523 ? 4.945 -16.142 -13.083 1.00 94.25 523 PHE A CA 1
ATOM 4000 C C . PHE A 1 523 ? 4.765 -16.762 -11.699 1.00 94.25 523 PHE A C 1
ATOM 4002 O O . PHE A 1 523 ? 3.643 -16.819 -11.190 1.00 94.25 523 PHE A O 1
ATOM 4009 N N . ASN A 1 524 ? 5.854 -17.209 -11.081 1.00 91.88 524 ASN A N 1
ATOM 4010 C CA . ASN A 1 524 ? 5.828 -17.736 -9.717 1.00 91.88 524 ASN A CA 1
ATOM 4011 C C . ASN A 1 524 ? 6.392 -16.675 -8.771 1.00 91.88 524 ASN A C 1
ATOM 4013 O O . ASN A 1 524 ? 7.596 -16.433 -8.795 1.00 91.88 524 ASN A O 1
ATOM 4017 N N . GLY A 1 525 ? 5.522 -16.032 -7.991 1.00 92.56 525 GLY A N 1
ATOM 4018 C CA . GLY A 1 525 ? 5.908 -15.088 -6.943 1.00 92.56 525 GLY A CA 1
ATOM 4019 C C . GLY A 1 525 ? 6.016 -15.750 -5.569 1.00 92.56 525 GLY A C 1
ATOM 4020 O O . GLY A 1 525 ? 5.748 -16.935 -5.394 1.00 92.56 525 GLY A O 1
ATOM 4021 N N . VAL A 1 526 ? 6.365 -14.989 -4.546 1.00 92.12 526 VAL A N 1
ATOM 4022 C CA . VAL A 1 526 ? 6.390 -15.430 -3.151 1.00 92.12 526 VAL A CA 1
ATOM 4023 C C . VAL A 1 526 ? 5.008 -15.398 -2.507 1.00 92.12 526 VAL A C 1
ATOM 4025 O O . VAL A 1 526 ? 4.733 -16.193 -1.605 1.00 92.12 526 VAL A O 1
ATOM 4028 N N . THR A 1 527 ? 4.104 -14.546 -3.004 1.00 91.25 527 THR A N 1
ATOM 4029 C CA . THR A 1 527 ? 2.705 -14.498 -2.547 1.00 91.25 527 THR A CA 1
ATOM 4030 C C . THR A 1 527 ? 1.779 -15.434 -3.329 1.00 91.25 527 THR A C 1
ATOM 4032 O O . THR A 1 527 ? 0.618 -15.595 -2.960 1.00 91.25 527 THR A O 1
ATOM 4035 N N . GLY A 1 528 ? 2.283 -16.089 -4.380 1.00 90.12 528 GLY A N 1
ATOM 4036 C CA . GLY A 1 528 ? 1.533 -17.026 -5.217 1.00 90.12 528 GLY A CA 1
ATOM 4037 C C . GLY A 1 528 ? 1.851 -16.890 -6.703 1.00 90.12 528 GLY A C 1
ATOM 4038 O O . GLY A 1 528 ? 2.703 -16.103 -7.119 1.00 90.12 528 GLY A O 1
ATOM 4039 N N . ARG A 1 529 ? 1.138 -17.656 -7.534 1.00 91.81 529 ARG A N 1
ATOM 4040 C CA . ARG A 1 529 ? 1.233 -17.513 -8.993 1.00 91.81 529 ARG A CA 1
ATOM 4041 C C . ARG A 1 529 ? 0.635 -16.182 -9.438 1.00 91.81 529 ARG A C 1
ATOM 4043 O O . ARG A 1 529 ? -0.413 -15.777 -8.947 1.00 91.81 529 ARG A O 1
ATOM 4050 N N . ILE A 1 530 ? 1.255 -15.536 -10.414 1.00 94.88 530 ILE A N 1
ATOM 4051 C CA . ILE A 1 530 ? 0.826 -14.250 -10.970 1.00 94.88 530 ILE A CA 1
ATOM 4052 C C . ILE A 1 530 ? 0.508 -14.458 -12.446 1.00 94.88 530 ILE A C 1
ATOM 4054 O O . ILE A 1 530 ? 1.302 -15.038 -13.184 1.00 94.88 530 ILE A O 1
ATOM 4058 N N . PHE A 1 531 ? -0.660 -14.004 -12.888 1.00 95.81 531 PHE A N 1
ATOM 4059 C CA . PHE A 1 531 ? -1.056 -14.070 -14.294 1.00 95.81 531 PHE A CA 1
ATOM 4060 C C . PHE A 1 531 ? -1.882 -12.848 -14.667 1.00 95.81 531 PHE A C 1
ATOM 4062 O O . PHE A 1 531 ? -2.942 -12.604 -14.083 1.00 95.81 531 PHE A O 1
ATOM 4069 N N . PHE A 1 532 ? -1.411 -12.088 -15.649 1.00 96.88 532 PHE A N 1
ATOM 4070 C CA . PHE A 1 532 ? -2.076 -10.871 -16.082 1.00 96.88 532 PHE A CA 1
ATOM 4071 C C . PHE A 1 532 ? -3.111 -11.169 -17.160 1.00 96.88 532 PHE A C 1
ATOM 4073 O O . PHE A 1 532 ? -2.806 -11.745 -18.201 1.00 96.88 532 PHE A O 1
ATOM 4080 N N . ASN A 1 533 ? -4.349 -10.743 -16.922 1.00 93.44 533 ASN A N 1
ATOM 4081 C CA . ASN A 1 533 ? -5.369 -10.767 -17.962 1.00 93.44 533 ASN A CA 1
ATOM 4082 C C . ASN A 1 533 ? -5.089 -9.693 -19.037 1.00 93.44 533 ASN A C 1
ATOM 4084 O O . ASN A 1 533 ? -4.134 -8.920 -18.950 1.00 93.44 533 ASN A O 1
ATOM 4088 N N . SER A 1 534 ? -5.960 -9.588 -20.044 1.00 90.88 534 SER A N 1
ATOM 4089 C CA . SER A 1 534 ? -5.805 -8.601 -21.125 1.00 90.88 534 SER A CA 1
ATOM 4090 C C . SER A 1 534 ? -5.732 -7.148 -20.636 1.00 90.88 534 SER A C 1
ATOM 4092 O O . SER A 1 534 ? -5.089 -6.319 -21.283 1.00 90.88 534 SER A O 1
ATOM 4094 N N . THR A 1 535 ? -6.339 -6.839 -19.485 1.00 90.38 535 THR A N 1
ATOM 4095 C CA . THR A 1 535 ? -6.306 -5.506 -18.869 1.00 90.38 535 THR A CA 1
ATOM 4096 C C . THR A 1 535 ? -5.087 -5.295 -17.971 1.00 90.38 535 THR A C 1
ATOM 4098 O O . THR A 1 535 ? -4.994 -4.247 -17.348 1.00 90.38 535 THR A O 1
ATOM 4101 N N . GLY A 1 536 ? -4.186 -6.272 -17.837 1.00 94.81 536 GLY A N 1
ATOM 4102 C CA . GLY A 1 536 ? -3.016 -6.192 -16.958 1.00 94.81 536 GLY A CA 1
ATOM 4103 C C . GLY A 1 536 ? -3.320 -6.399 -15.471 1.00 94.81 536 GLY A C 1
ATOM 4104 O O . GLY A 1 536 ? -2.448 -6.213 -14.626 1.00 94.81 536 GLY A O 1
ATOM 4105 N N . GLN A 1 537 ? -4.542 -6.792 -15.103 1.00 95.06 537 GLN A N 1
ATOM 4106 C CA . GLN A 1 537 ? -4.835 -7.137 -13.714 1.00 95.06 537 GLN A CA 1
ATOM 4107 C C . GLN A 1 537 ? -4.382 -8.569 -13.431 1.00 95.06 537 GLN A C 1
ATOM 4109 O O . GLN A 1 537 ? -4.695 -9.479 -14.201 1.00 95.06 537 GLN A O 1
ATOM 4114 N N . ASN A 1 538 ? -3.707 -8.776 -12.300 1.00 95.69 538 ASN A N 1
ATOM 4115 C CA . ASN A 1 538 ? -3.375 -10.109 -11.823 1.00 95.69 538 ASN A CA 1
ATOM 4116 C C . ASN A 1 538 ? -4.635 -10.919 -11.457 1.00 95.69 538 ASN A C 1
ATOM 4118 O O . ASN A 1 538 ? -5.496 -10.461 -10.699 1.00 95.69 538 ASN A O 1
ATOM 4122 N N . THR A 1 539 ? -4.704 -12.126 -12.010 1.00 93.62 539 THR A N 1
ATOM 4123 C CA . THR A 1 539 ? -5.759 -13.137 -11.862 1.00 93.62 539 THR A CA 1
ATOM 4124 C C . THR A 1 539 ? -5.212 -14.499 -11.411 1.00 93.62 539 THR A C 1
ATOM 4126 O O . THR A 1 539 ? -5.976 -15.457 -11.322 1.00 93.62 539 THR A O 1
ATOM 4129 N N . GLY A 1 540 ? -3.905 -14.591 -11.134 1.00 89.88 540 GLY A N 1
ATOM 4130 C CA . GLY A 1 540 ? -3.279 -15.763 -10.521 1.00 89.88 540 GLY A CA 1
ATOM 4131 C C . GLY A 1 540 ? -3.587 -15.867 -9.024 1.00 89.88 540 GLY A C 1
ATOM 4132 O O . GLY A 1 540 ? -4.400 -15.106 -8.516 1.00 89.88 540 GLY A O 1
ATOM 4133 N N . ASP A 1 541 ? -2.942 -16.800 -8.326 1.00 86.62 541 ASP A N 1
ATOM 4134 C CA . ASP A 1 541 ? -3.191 -17.127 -6.912 1.00 86.62 541 ASP A CA 1
ATOM 4135 C C . ASP A 1 541 ? -2.648 -16.079 -5.916 1.00 86.62 541 ASP A C 1
ATOM 4137 O O . ASP A 1 541 ? -3.050 -16.069 -4.755 1.00 86.62 541 ASP A O 1
ATOM 4141 N N . ALA A 1 542 ? -1.746 -15.200 -6.358 1.00 82.62 542 ALA A N 1
ATOM 4142 C CA . ALA A 1 542 ? -1.260 -14.052 -5.592 1.00 82.62 542 ALA A CA 1
ATOM 4143 C C . ALA A 1 542 ? -2.214 -12.858 -5.706 1.00 82.62 542 ALA A C 1
ATOM 4145 O O . ALA A 1 542 ? -2.639 -12.548 -6.817 1.00 82.62 542 ALA A O 1
ATOM 4146 N N . GLY A 1 543 ? -2.442 -12.116 -4.615 1.00 81.38 543 GLY A N 1
ATOM 4147 C CA . GLY A 1 543 ? -3.013 -10.760 -4.635 1.00 81.38 543 GLY A CA 1
ATOM 4148 C C . GLY A 1 543 ? -4.188 -10.535 -5.605 1.00 81.38 543 GLY A C 1
ATOM 4149 O O . GLY A 1 543 ? -5.019 -11.405 -5.845 1.00 81.38 543 GLY A O 1
ATOM 4150 N N . GLY A 1 544 ? -4.282 -9.336 -6.182 1.00 80.94 544 GLY A N 1
ATOM 4151 C CA . GLY A 1 544 ? -5.234 -9.032 -7.253 1.00 80.94 544 GLY A CA 1
ATOM 4152 C C . GLY A 1 544 ? -6.696 -9.355 -6.929 1.00 80.94 544 GLY A C 1
ATOM 4153 O O . GLY A 1 544 ? -7.269 -8.768 -6.014 1.00 80.94 544 GLY A O 1
ATOM 4154 N N . LEU A 1 545 ? -7.300 -10.253 -7.721 1.00 83.00 545 LEU A N 1
ATOM 4155 C CA . LEU A 1 545 ? -8.703 -10.685 -7.592 1.00 83.00 545 LEU A CA 1
ATOM 4156 C C . LEU A 1 545 ? -8.927 -11.804 -6.558 1.00 83.00 545 LEU A C 1
ATOM 4158 O O . LEU A 1 545 ? -10.044 -12.318 -6.460 1.00 83.00 545 LEU A O 1
ATOM 4162 N N . GLN A 1 546 ? -7.888 -12.210 -5.832 1.00 84.88 546 GLN A N 1
ATOM 4163 C CA . GLN A 1 546 ? -7.958 -13.322 -4.891 1.00 84.88 546 GLN A CA 1
ATOM 4164 C C . GLN A 1 546 ? -8.652 -12.959 -3.579 1.00 84.88 546 GLN A C 1
ATOM 4166 O O . GLN A 1 546 ? -9.037 -11.815 -3.318 1.00 84.88 546 GLN A O 1
ATOM 4171 N N . ARG A 1 547 ? -8.841 -13.989 -2.748 1.00 83.62 547 ARG A N 1
ATOM 4172 C CA . ARG A 1 547 ? -9.432 -13.865 -1.418 1.00 83.62 547 ARG A CA 1
ATOM 4173 C C . ARG A 1 547 ? -8.603 -12.926 -0.542 1.00 83.62 547 ARG A C 1
ATOM 4175 O O . ARG A 1 547 ? -7.385 -13.022 -0.467 1.00 83.62 547 ARG A O 1
ATOM 4182 N N . PHE A 1 548 ? -9.319 -12.099 0.203 1.00 89.88 548 PHE A N 1
ATOM 4183 C CA . PHE A 1 548 ? -8.787 -11.299 1.295 1.00 89.88 548 PHE A CA 1
ATOM 4184 C C . PHE A 1 548 ? -9.030 -11.974 2.640 1.00 89.88 548 PHE A C 1
ATOM 4186 O O . PHE A 1 548 ? -10.066 -12.609 2.867 1.00 89.88 548 PHE A O 1
ATOM 4193 N N . TYR A 1 549 ? -8.100 -11.742 3.550 1.00 92.00 549 TYR A N 1
ATOM 4194 C CA . TYR A 1 549 ? -8.092 -12.244 4.908 1.00 92.00 549 TYR A CA 1
ATOM 4195 C C . TYR A 1 549 ? -8.342 -11.089 5.872 1.00 92.00 549 TYR A C 1
ATOM 4197 O O . TYR A 1 549 ? -7.792 -9.999 5.713 1.00 92.00 549 TYR A O 1
ATOM 4205 N N . ASN A 1 550 ? -9.163 -11.346 6.886 1.00 93.81 550 ASN A N 1
ATOM 4206 C CA . ASN A 1 550 ? -9.263 -10.483 8.059 1.00 93.81 550 ASN A CA 1
ATOM 4207 C C . ASN A 1 550 ? -8.429 -11.145 9.140 1.00 93.81 550 ASN A C 1
ATOM 4209 O O . ASN A 1 550 ? -8.762 -12.258 9.537 1.00 93.81 550 ASN A O 1
ATOM 4213 N N . VAL A 1 551 ? -7.353 -10.521 9.593 1.00 94.88 551 VAL A N 1
ATOM 4214 C CA . VAL A 1 551 ? -6.384 -11.171 10.476 1.00 94.88 551 VAL A CA 1
ATOM 4215 C C . VAL A 1 551 ? -6.179 -10.376 11.749 1.00 94.88 551 VAL A C 1
ATOM 4217 O O . VAL A 1 551 ? -6.221 -9.153 11.747 1.00 94.88 551 VAL A O 1
ATOM 4220 N N . SER A 1 552 ? -5.945 -11.083 12.843 1.00 95.19 552 SER A N 1
ATOM 4221 C CA . SER A 1 552 ? -5.558 -10.513 14.134 1.00 95.19 552 SER A CA 1
ATOM 4222 C C . SER A 1 552 ? -4.265 -11.191 14.572 1.00 95.19 552 SER A C 1
ATOM 4224 O O . SER A 1 552 ? -4.032 -12.361 14.250 1.00 95.19 552 SER A O 1
ATOM 4226 N N . TYR A 1 553 ? -3.395 -10.456 15.259 1.00 95.38 553 TYR A N 1
ATOM 4227 C CA . TYR A 1 553 ? -2.187 -11.045 15.822 1.00 95.38 553 TYR A CA 1
ATOM 4228 C C . TYR A 1 553 ? -2.535 -11.788 17.112 1.00 95.38 553 TYR A C 1
ATOM 4230 O O . TYR A 1 553 ? -3.254 -11.265 17.959 1.00 95.38 553 TYR A O 1
ATOM 4238 N N . ASP A 1 554 ? -2.018 -13.002 17.267 1.00 92.62 554 ASP A N 1
ATOM 4239 C CA . ASP A 1 554 ? -2.143 -13.803 18.477 1.00 92.62 554 ASP A CA 1
ATOM 4240 C C . ASP A 1 554 ? -0.781 -13.873 19.190 1.00 92.62 554 ASP A C 1
ATOM 4242 O O . ASP A 1 554 ? 0.132 -14.579 18.740 1.00 92.62 554 ASP A O 1
ATOM 4246 N N . PRO A 1 555 ? -0.619 -13.161 20.322 1.00 89.44 555 PRO A N 1
ATOM 4247 C CA . PRO A 1 555 ? 0.618 -13.182 21.093 1.00 89.44 555 PRO A CA 1
ATOM 4248 C C . PRO A 1 555 ? 1.018 -14.572 21.599 1.00 89.44 555 PRO A C 1
ATOM 4250 O O . PRO A 1 555 ? 2.211 -14.813 21.789 1.00 89.44 555 PRO A O 1
ATOM 4253 N N . SER A 1 556 ? 0.061 -15.486 21.803 1.00 89.56 556 SER A N 1
ATOM 4254 C CA . SER A 1 556 ? 0.329 -16.818 22.359 1.00 89.56 556 SER A CA 1
ATOM 4255 C C . SER A 1 556 ? 1.016 -17.743 21.351 1.00 89.56 556 SER A C 1
ATOM 4257 O O . SER A 1 556 ? 2.008 -18.391 21.684 1.00 89.56 556 SER A O 1
ATOM 4259 N N . SER A 1 557 ? 0.548 -17.742 20.102 1.00 90.06 557 SER A N 1
ATOM 4260 C CA . SER A 1 557 ? 1.164 -18.472 18.988 1.00 90.06 557 SER A CA 1
ATOM 4261 C C . SER A 1 557 ? 2.285 -17.689 18.298 1.00 90.06 557 SER A C 1
ATOM 4263 O O . SER A 1 557 ? 3.002 -18.248 17.470 1.00 90.06 557 SER A O 1
ATOM 4265 N N . LYS A 1 558 ? 2.459 -16.403 18.642 1.00 89.75 558 LYS A N 1
ATOM 4266 C CA . LYS A 1 558 ? 3.349 -15.448 17.959 1.00 89.75 558 LYS A CA 1
ATOM 4267 C C . LYS A 1 558 ? 3.063 -15.345 16.454 1.00 89.75 558 LYS A C 1
ATOM 4269 O O . LYS A 1 558 ? 3.969 -15.075 15.665 1.00 89.75 558 LYS A O 1
ATOM 4274 N N . GLY A 1 559 ? 1.808 -15.554 16.068 1.00 91.25 559 GLY A N 1
ATOM 4275 C CA . GLY A 1 559 ? 1.376 -15.670 14.681 1.00 91.25 559 GLY A CA 1
ATOM 4276 C C . GLY A 1 559 ? 0.144 -14.832 14.368 1.00 91.25 559 GLY A C 1
ATOM 4277 O O . GLY A 1 559 ? -0.436 -14.175 15.230 1.00 91.25 559 GLY A O 1
ATOM 4278 N N . TRP A 1 560 ? -0.251 -14.857 13.101 1.00 93.94 560 TRP A N 1
ATOM 4279 C CA . TRP A 1 560 ? -1.484 -14.239 12.629 1.00 93.94 560 TRP A CA 1
ATOM 4280 C C . TRP A 1 560 ? -2.574 -15.295 12.531 1.00 93.94 560 TRP A C 1
ATOM 4282 O O . TRP A 1 560 ? -2.336 -16.390 12.025 1.00 93.94 560 TRP A O 1
ATOM 4292 N N . ARG A 1 561 ? -3.779 -14.961 12.984 1.00 92.88 561 ARG A N 1
ATOM 4293 C CA . ARG A 1 561 ? -4.957 -15.823 12.858 1.00 92.88 561 ARG A CA 1
ATOM 4294 C C . ARG A 1 561 ? -5.999 -15.160 11.981 1.00 92.88 561 ARG A C 1
ATOM 4296 O O . ARG A 1 561 ? -6.264 -13.967 12.128 1.00 92.88 561 ARG A O 1
ATOM 4303 N N . GLU A 1 562 ? -6.631 -15.943 11.115 1.00 92.50 562 GLU A N 1
ATOM 4304 C CA . GLU A 1 562 ? -7.788 -15.463 10.374 1.00 92.50 562 GLU A CA 1
ATOM 4305 C C . GLU A 1 562 ? -9.011 -15.341 11.300 1.00 92.50 562 GLU A C 1
ATOM 4307 O O . GLU A 1 562 ? -9.387 -16.260 12.031 1.00 92.50 562 GLU A O 1
ATOM 4312 N N . VAL A 1 563 ? -9.660 -14.184 11.249 1.00 90.31 563 VAL A N 1
ATOM 4313 C CA . VAL A 1 563 ? -10.884 -13.854 11.968 1.00 90.31 563 VAL A CA 1
ATOM 4314 C C . VAL A 1 563 ? -12.080 -14.242 11.101 1.00 90.31 563 VAL A C 1
ATOM 4316 O O . VAL A 1 563 ? -12.603 -13.451 10.315 1.00 90.31 563 VAL A O 1
ATOM 4319 N N . GLY A 1 564 ? -12.543 -15.482 11.263 1.00 79.50 564 GLY A N 1
ATOM 4320 C CA . GLY A 1 564 ? -13.741 -15.969 10.570 1.00 79.50 564 GLY A CA 1
ATOM 4321 C C . GLY A 1 564 ? -15.049 -15.361 11.097 1.00 79.50 564 GLY A C 1
ATOM 4322 O O . GLY A 1 564 ? -15.980 -15.121 10.329 1.00 79.50 564 GLY A O 1
ATOM 4323 N N . ASN A 1 565 ? -15.128 -15.088 12.405 1.00 84.38 565 ASN A N 1
ATOM 4324 C CA . ASN A 1 565 ? -16.316 -14.550 13.069 1.00 84.38 565 ASN A CA 1
ATOM 4325 C C . ASN A 1 565 ? -15.948 -13.342 13.946 1.00 84.38 565 ASN A C 1
ATOM 4327 O O . ASN A 1 565 ? -15.293 -13.522 14.972 1.00 84.38 565 ASN A O 1
ATOM 4331 N N . LEU A 1 566 ? -16.405 -12.136 13.588 1.00 85.75 566 LEU A N 1
ATOM 4332 C CA . LEU A 1 566 ? -16.107 -10.910 14.342 1.00 85.75 566 LEU A CA 1
ATOM 4333 C C . LEU A 1 566 ? -16.617 -10.976 15.784 1.00 85.75 566 LEU A C 1
ATOM 4335 O O . LEU A 1 566 ? -15.907 -10.575 16.696 1.00 85.75 566 LEU A O 1
ATOM 4339 N N . SER A 1 567 ? -17.788 -11.576 16.022 1.00 81.50 567 SER A N 1
ATOM 4340 C CA . SER A 1 567 ? -18.310 -11.755 17.387 1.00 81.50 567 SER A CA 1
ATOM 4341 C C . SER A 1 567 ? -17.419 -12.610 18.300 1.00 81.50 567 SER A C 1
ATOM 4343 O O . SER A 1 567 ? -17.590 -12.574 19.515 1.00 81.50 567 SER A O 1
ATOM 4345 N N . SER A 1 568 ? -16.468 -13.381 17.752 1.00 82.31 568 SER A N 1
ATOM 4346 C CA . SER A 1 568 ? -15.483 -14.112 18.566 1.00 82.31 568 SER A CA 1
ATOM 4347 C C . SER A 1 568 ? -14.428 -13.206 19.196 1.00 82.31 568 SER A C 1
ATOM 4349 O O . SER A 1 568 ? -13.832 -13.596 20.189 1.00 82.31 568 SER A O 1
ATOM 4351 N N . LEU A 1 569 ? -14.229 -12.007 18.643 1.00 81.38 569 LEU A N 1
ATOM 4352 C CA . LEU A 1 569 ? -13.333 -10.986 19.187 1.00 81.38 569 LEU A CA 1
ATOM 4353 C C . LEU A 1 569 ? -13.995 -10.134 20.269 1.00 81.38 569 LEU A C 1
ATOM 4355 O O . LEU A 1 569 ? -13.340 -9.310 20.883 1.00 81.38 569 LEU A O 1
ATOM 4359 N N . MET A 1 570 ? -15.304 -10.303 20.468 1.00 72.75 570 MET A N 1
ATOM 4360 C CA . MET A 1 570 ? -16.107 -9.480 21.370 1.00 72.75 570 MET A CA 1
ATOM 4361 C C . MET A 1 570 ? -16.338 -10.139 22.737 1.00 72.75 570 MET A C 1
ATOM 4363 O O . MET A 1 570 ? -17.117 -9.601 23.522 1.00 72.75 570 MET A O 1
ATOM 4367 N N . ARG A 1 571 ? -15.751 -11.319 22.982 1.00 61.00 571 ARG A N 1
ATOM 4368 C CA . ARG A 1 571 ? -16.037 -12.182 24.138 1.00 61.00 571 ARG A CA 1
ATOM 4369 C C . ARG A 1 571 ? -14.986 -12.113 25.221 1.00 61.00 571 ARG A C 1
ATOM 4371 O O . ARG A 1 571 ? -13.800 -12.062 24.842 1.00 61.00 571 ARG A O 1
#

Organism: Erythrobacter longus (NCBI:txid1044)